Protein 4L2I (pdb70)

B-factor: mean 23.38, std 12.1, range [9.93, 190.76]

InterPro domains:
  IPR001308 Electron transfer flavoprotein alpha subunit/FixB [PIRSF000089] (13-338)
  IPR001308 Electron transfer flavoprotein alpha subunit/FixB [PTHR43153] (13-335)
  IPR014729 Rossmann-like alpha/beta/alpha sandwich fold [G3DSA:3.40.50.620] (1-207)
  IPR014730 Electron transfer flavoprotein, alpha/beta-subunit, N-terminal [PF01012] (16-192)
  IPR014730 Electron transfer flavoprotein, alpha/beta-subunit, N-terminal [SM00893] (15-203)
  IPR014731 Electron transfer flavoprotein, alpha subunit, C-terminal [PF00766] (216-295)
  IPR029035 DHS-like NAD/FAD-binding domain superfamily [SSF52467] (214-333)
  IPR033947 Electron transfer flavoprotein, alpha subunit, N-terminal [cd01715] (16-188)

CATH classification: 3.40.50.620 (+1 more: 3.40.50.1220)

Radius of gyration: 24.58 Å; Cα contacts (8 Å, |Δi|>4): 1487; chains: 2; bounding box: 66×57×62 Å

Solvent-accessible surface area: 25480 Å² total; per-residue (Å²): 139,93,129,18,75,91,86,56,124,24,98,11,1,2,0,4,0,13,27,52,139,16,56,14,26,97,10,2,20,15,1,0,6,24,0,31,119,3,0,94,112,8,139,27,94,0,0,0,0,0,0,1,49,70,13,106,78,0,14,74,74,0,18,19,46,0,0,31,10,0,12,8,2,102,30,113,47,1,115,88,39,18,12,10,15,3,0,19,0,0,8,19,0,3,97,88,72,65,1,6,0,0,0,0,4,12,12,40,10,0,25,2,0,0,1,2,0,0,4,70,19,35,1,1,10,3,0,18,0,24,94,14,53,14,107,151,110,2,24,0,73,0,6,11,14,12,2,58,30,18,50,18,7,14,12,27,1,86,85,29,32,3,0,0,0,2,0,75,36,77,56,28,184,23,45,147,82,57,108,94,68,117,38,97,66,37,118,16,115,18,129,95,122,58,125,51,96,17,75,40,106,74,71,94,100,39,49,67,161,92,107,81,22,4,27,129,8,53,28,0,0,0,0,0,136,32,0,140,29,138,137,30,6,61,32,0,97,76,0,5,160,19,13,36,10,4,1,0,0,12,78,22,0,33,79,86,43,21,15,140,45,30,59,6,2,4,57,12,22,24,63,2,50,5,125,1,0,0,0,0,13,6,66,2,52,69,77,8,26,52,0,1,47,147,10,111,14,7,0,0,0,17,148,68,86,122,5,55,0,22,89,43,0,72,4,0,1,26,20,38,7,50,126,2,0,59,69,0,16,58,73,0,114,62,47,61,100,161,70,79,1,12,0,13,7,82,29,1,44,28,6,35,84,9,96,14,41,42,108,73,55,87,37,56,139,111,56,35,86,81,44,11,1,38,6,8,52,22,0,0,2,10,0,2,70,5,62,99,121,88,61,4,76,0,16,0,3,3,40,14,68,103,112,2,50,58,3,0,55,75,0,20,10,17,27,8,52,80,2,34,2,1,13,48,235,36,6,45,65,28,26,22,9,0,26,0,9,0,8,2,35,0,2,115,96,80,43,61,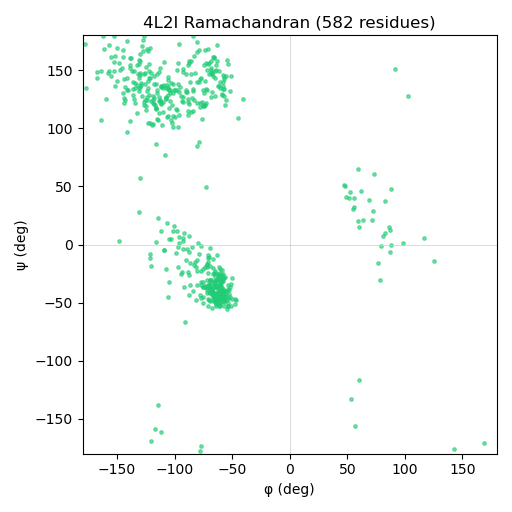11,50,0,0,0,6,10,26,18,21,12,32,27,21,24,12,4,42,5,3,1,0,0,27,62,24,47,16,8,3,7,11,13,0,43,107,19,57,16,111,140,74,30,0,17,0,36,11,18,12,36,39,21,20,7,11,25,28,4,132,38,61,0,0,0,2,0,13,55,18,126,93,41,68,175,22,47,146,172,12,114,95,126,4,154,152,37,144,11,40,81,37,58,0,87,61,10,150,9,73,114,60,51,0,1,145,78,12,20,8,17,80,89,81,124,71,77,53,28,177,60,124,74,56,133,34,51,58,40,108,40,178,68,42,42,60,0,3,59,96,0,0,88,58,0,48,118,50,166,40,5,82,163

Sequence (601 aa):
NTKGLKTGNEKDLWVYVEHYKGEPVHVVYELLGECRKLADKCNQKLAAVLITDDAKDVPSKLIARGADLVYVCQDPAFKYYSTDEYTNAFCEMIDEYQPSSVFIGATNDGRDLGPRIAARVNTGLCADCTILDAEEDGLIEWTRPAAGGNIMATILCKEHRPQMGTVRPKTFKAMEPDASRTGEVINYTLKNHVDDRVTCIRREEVVSEGEMAIDDDAPFVCSGGRGMKAKENFSLLYDLAHALGGAVGGSRAAVDEGFIEHPRQVGQSGKTVTPKIYFACGISGSVQHKAGMSKSDTIVCINKDPDAPMFEEISKYGIVGDALKILPLLTAKIKAFKESMNIVVCVKQVPDTAEMKIDPVTNNLVRDGVTNIMNPYDQYALETALQLKDELGAHVTVITMGPPHAESVLRDCLAVGADEEAKLVSDRAFGGADTLATSAAMANTIKHFGVPDLILCGRQAIDGDTAQVGPEIAEHLGLPQVTAALKVQVKDDTVVVDRDNEQMMSMTFTMKMPCVVTVMRSKDLRFASIRGKMKARKAEIPVYTAAALEIPLDIIGKAGSPTQVMKSFTPKVTQVHGEIFDDEDPAVAVDKLVNNKLIEDKIITK

Secondary structure (DSSP, 8-state):
--TTB--S----EEEE--EETTEEPHHHHHHHHHHHHHHHHHT--EEEEEEES--TTHHHHHHHTT-SEEEEEE-GGGSS--HHHHHHHHHHHHHHH--SEEEEE-STTHHHHHHHHHHHHT--EEEEESEEEE-TTS-EEEEEEEGGGTEEEEEEE-SBSSEEEEE-TTSSPPPPP-TT---EEEE---SS----S-EEEEEEESS-TTPPPGGG-SEEEEE-GGG-SGGGGHHHHHHHHHHT-EEEE-HHHHHTTSS-GGGBBSTTSB----SEEEEES----HHHHTTTTTSSEEEEEES-TT-GGGGG-SEEEES-HHHHHHHHHHHHHHHH--/-EEEEE--EEE-GGG-EE-TTT--EE-TT--EEE-HHHHHHHHHHHHHHHHH--EEEEEEE--GGGHHHHHHHHHTT-SEEEEE--GGGTT--HHHHHHHHHHHHHHH---SEEEEES--TTT----HHHHHHHHHT--EEEEESEEEEETTEEEEEEE-SSEEEEEEEESSEEEEES--SPPPP--HHHHHHHHHS---EE-TTTTT--GGGSTTTT-SEEEEEEEPPP------EEE--SSHHHHHHHHHHHHHHTTSS--

Foldseek 3Di:
DPFQFDPLPAFEEEEEFDDDPLEGDCQSLLCLAVVLVQCVLQVTFYEYEAEEQDNDCRVLQSQLQHHQEYEYEHDNVVHDDDQVQVLQVVLVVCVVRPHQEYEYAQDPSSVVNQVSNCVVRVFDEAEAFQDWHHHNNGWIWTWHADPLNPDIDTDTRDTGPNHYYYHYGPRGDTDDGHNPGHHYYDYDYRPDDDDRPDDDPDDDDPADDPGDAQQAFQEEQEEEVLCVDQVSCVLSVLLCVLVVGYYAYDVRCCVVVNDPQQRHFFPVHAAHAHCEYEYAHHLCDSRRCSRYLNHNAYEYEECDPPRPVVVSHPHYDNDRCSVVSVVVSVVSNVVPDD/DEEEQEKDWDWPCVQWDQDLVVSDIDCVPTDIDIFQLSQQQLLQQVVCCVPPVYAYEYEYEDAPVRVVRQLVSQLLPHRAYAYAHDCLQAQADLQQRLLVVLLLCVLVPPDFEYEYACAGVPVRPSRNQVSNCVNNVAAEDHAFPHWDDDVQKIWTWDDDPPDTDIDIDGTPHYYHYNDDPGRDDRDPVSSVVSVVDDHYYHYCVNSVNDSCCHHNNNHPDHDPDDDRDNDNDDDDDQDDDPDVVVRVVVVVVVCVVVVVDDD

Organism: Acidaminococcus fermentans (strain ATCC 25085 / DSM 20731 / CCUG 9996 / CIP 106432 / VR4) (NCBI:txid591001)

Nearest PDB structures (foldseek):
  4l2i-assembly1_A  TM=1.003E+00  e=3.541E-69  Acidaminococcus fermentans DSM 20731
  7koe-assembly1_F  TM=7.700E-01  e=7.176E-35  Thermotoga maritima MSB8
  5ol2-assembly2_D  TM=6.502E-01  e=4.553E-37  Clostridioides difficile
  6fah-assembly1_E  TM=6.436E-01  e=6.413E-35  Acetobacterium woodii DSM 1030
  1efv-assembly1_A  TM=9.081E-01  e=4.648E-29  Homo sapiens

Structure (mmCIF, N/CA/C/O backbone):
data_4L2I
#
_entry.id   4L2I
#
_cell.length_a   79.520
_cell.length_b   84.790
_cell.length_c   106.410
_cell.angle_alpha   90.00
_cell.angle_beta   90.00
_cell.angle_gamma   90.00
#
_symmetry.space_group_name_H-M   'P 21 21 21'
#
loop_
_entity.id
_entity.type
_entity.pdbx_description
1 polymer 'Electron transfer flavoprotein alpha subunit'
2 polymer 'Electron transfer flavoprotein alpha/beta-subunit'
3 non-polymer 'FLAVIN-ADENINE DINUCLEOTIDE'
4 non-polymer 'CHLORIDE ION'
5 non-polymer NICOTINAMIDE-ADENINE-DINUCLEOTIDE
6 water water
#
loop_
_atom_site.group_PDB
_atom_site.id
_atom_site.type_symbol
_atom_site.label_atom_id
_atom_site.label_alt_id
_atom_site.label_comp_id
_atom_site.label_asym_id
_atom_site.label_entity_id
_atom_site.label_seq_id
_atom_site.pdbx_PDB_ins_code
_atom_site.Cartn_x
_atom_site.Cartn_y
_atom_site.Cartn_z
_atom_site.occupancy
_atom_site.B_iso_or_equiv
_atom_site.auth_seq_id
_atom_site.auth_comp_id
_atom_site.auth_asym_id
_atom_site.auth_atom_id
_atom_site.pdbx_PDB_model_num
ATOM 1 N N . ASN A 1 3 ? -19.566 15.544 16.586 1.00 40.35 3 ASN A N 1
ATOM 2 C CA . ASN A 1 3 ? -20.305 14.371 15.991 1.00 39.46 3 ASN A CA 1
ATOM 3 C C . ASN A 1 3 ? -19.500 13.797 14.770 1.00 43.75 3 ASN A C 1
ATOM 4 O O . ASN A 1 3 ? -18.325 13.440 14.972 1.00 43.30 3 ASN A O 1
ATOM 9 N N . THR A 1 4 ? -20.031 13.716 13.536 1.00 41.72 4 THR A N 1
ATOM 10 C CA . THR A 1 4 ? -19.181 13.136 12.416 1.00 39.36 4 THR A CA 1
ATOM 11 C C . THR A 1 4 ? -18.723 13.980 11.168 1.00 26.60 4 THR A C 1
ATOM 12 O O . THR A 1 4 ? -18.073 13.452 10.239 1.00 30.58 4 THR A O 1
ATOM 16 N N . LYS A 1 5 ? -19.058 15.278 11.113 1.00 27.45 5 LYS A N 1
ATOM 17 C CA . LYS A 1 5 ? -18.635 16.141 9.973 1.00 27.64 5 LYS A CA 1
ATOM 18 C C . LYS A 1 5 ? -17.134 16.212 9.867 1.00 21.82 5 LYS A C 1
ATOM 19 O O . LYS A 1 5 ? -16.449 16.335 10.901 1.00 21.97 5 LYS A O 1
ATOM 25 N N . GLY A 1 6 ? -16.646 16.072 8.645 1.00 20.26 6 GLY A N 1
ATOM 26 C CA . GLY A 1 6 ? -15.180 16.090 8.351 1.00 18.08 6 GLY A CA 1
ATOM 27 C C . GLY A 1 6 ? -14.482 14.817 8.655 1.00 19.91 6 GLY A C 1
ATOM 28 O O . GLY A 1 6 ? -13.240 14.776 8.480 1.00 18.38 6 GLY A O 1
ATOM 29 N N . LEU A 1 7 ? -15.074 13.785 9.151 1.00 18.46 7 LEU A N 1
ATOM 30 C CA . LEU A 1 7 ? -14.357 12.545 9.439 1.00 19.69 7 LEU A CA 1
ATOM 31 C C . LEU A 1 7 ? -13.885 11.844 8.164 1.00 20.67 7 LEU A C 1
ATOM 32 O O . LEU A 1 7 ? -14.523 11.885 7.117 1.00 21.66 7 LEU A O 1
ATOM 37 N N . LYS A 1 8 ? -12.749 11.175 8.242 1.00 20.13 8 LYS A N 1
ATOM 38 C CA . LYS A 1 8 ? -12.215 10.581 7.064 1.00 24.62 8 LYS A CA 1
ATOM 39 C C . LYS A 1 8 ? -13.047 9.465 6.526 1.00 17.27 8 LYS A C 1
ATOM 40 O O . LYS A 1 8 ? -13.692 8.694 7.284 1.00 25.40 8 LYS A O 1
ATOM 46 N N . THR A 1 9 ? -13.055 9.386 5.207 1.00 18.14 9 THR A N 1
ATOM 47 C CA . THR A 1 9 ? -13.721 8.297 4.472 1.00 24.60 9 THR A CA 1
ATOM 48 C C . THR A 1 9 ? -12.785 7.127 4.266 1.00 25.60 9 THR A C 1
ATOM 49 O O . THR A 1 9 ? -13.213 5.985 4.088 1.00 23.88 9 THR A O 1
ATOM 53 N N . GLY A 1 10 ? -11.495 7.480 4.313 1.00 22.16 10 GLY A N 1
ATOM 54 C CA . GLY A 1 10 ? -10.421 6.584 3.927 1.00 22.93 10 GLY A CA 1
ATOM 55 C C . GLY A 1 10 ? -10.085 6.601 2.479 1.00 20.93 10 GLY A C 1
ATOM 56 O O . GLY A 1 10 ? -9.142 5.950 2.083 1.00 21.85 10 GLY A O 1
ATOM 57 N N . ASN A 1 11 ? -10.847 7.301 1.653 1.00 21.04 11 ASN A N 1
ATOM 58 C CA . ASN A 1 11 ? -10.629 7.316 0.192 1.00 18.86 11 ASN A CA 1
ATOM 59 C C . ASN A 1 11 ? -9.993 8.627 -0.287 1.00 17.51 11 ASN A C 1
ATOM 60 O O . ASN A 1 11 ? -9.896 8.859 -1.496 1.00 18.51 11 ASN A O 1
ATOM 65 N N . GLU A 1 12 ? -9.644 9.486 0.661 1.00 18.48 12 GLU A N 1
ATOM 66 C CA . GLU A 1 12 ? -9.043 10.768 0.326 1.00 16.12 12 GLU A CA 1
ATOM 67 C C . GLU A 1 12 ? -7.634 10.469 -0.212 1.00 17.10 12 GLU A C 1
ATOM 68 O O . GLU A 1 12 ? -6.989 9.466 0.166 1.00 18.88 12 GLU A O 1
ATOM 74 N N . LYS A 1 13 ? -7.244 11.304 -1.151 1.00 18.08 13 LYS A N 1
ATOM 75 C CA . LYS A 1 13 ? -5.919 11.197 -1.739 1.00 16.92 13 LYS A CA 1
ATOM 76 C C . LYS A 1 13 ? -5.466 12.500 -2.340 1.00 19.73 13 LYS A C 1
ATOM 77 O O . LYS A 1 13 ? -6.263 13.287 -2.768 1.00 18.90 13 LYS A O 1
ATOM 83 N N . ASP A 1 14 ? -4.146 12.682 -2.302 1.00 19.90 14 ASP A N 1
ATOM 84 C CA . ASP A 1 14 ? -3.361 13.746 -2.906 1.00 17.99 14 ASP A CA 1
ATOM 85 C C . ASP A 1 14 ? -3.169 14.912 -1.947 1.00 15.32 14 ASP A C 1
ATOM 86 O O . ASP A 1 14 ? -3.979 15.163 -1.009 1.00 17.71 14 ASP A O 1
ATOM 91 N N . LEU A 1 15 ? -2.019 15.582 -2.173 1.00 16.95 15 LEU A N 1
ATOM 92 C CA . LEU A 1 15 ? -1.626 16.747 -1.411 1.00 15.44 15 LEU A CA 1
ATOM 93 C C . LEU A 1 15 ? -1.856 18.015 -2.247 1.00 14.22 15 LEU A C 1
ATOM 94 O O . LEU A 1 15 ? -1.444 18.060 -3.412 1.00 17.75 15 LEU A O 1
ATOM 99 N N . TRP A 1 16 ? -2.651 18.966 -1.717 1.00 17.20 16 TRP A N 1
ATOM 100 C CA . TRP A 1 16 ? -2.984 20.180 -2.458 1.00 15.88 16 TRP A CA 1
ATOM 101 C C . TRP A 1 16 ? -2.288 21.446 -1.942 1.00 12.14 16 TRP A C 1
ATOM 102 O O . TRP A 1 16 ? -2.254 21.642 -0.721 1.00 15.41 16 TRP A O 1
ATOM 113 N N . VAL A 1 17 ? -1.757 22.225 -2.891 1.00 15.59 17 VAL A N 1
ATOM 114 C CA . VAL A 1 17 ? -1.125 23.499 -2.564 1.00 16.46 17 VAL A CA 1
ATOM 115 C C . VAL A 1 17 ? -1.972 24.626 -3.156 1.00 14.60 17 VAL A C 1
ATOM 116 O O . VAL A 1 17 ? -2.267 24.620 -4.343 1.00 16.63 17 VAL A O 1
ATOM 120 N N . TYR A 1 18 ? -2.317 25.559 -2.273 1.00 15.83 18 TYR A N 1
ATOM 121 C CA . TYR A 1 18 ? -3.120 26.733 -2.644 1.00 15.62 18 TYR A CA 1
ATOM 122 C C . TYR A 1 18 ? -2.271 27.737 -3.420 1.00 15.53 18 TYR A C 1
ATOM 123 O O . TYR A 1 18 ? -1.180 28.138 -2.949 1.00 16.99 18 TYR A O 1
ATOM 132 N N . VAL A 1 19 ? -2.659 28.029 -4.645 1.00 16.28 19 VAL A N 1
ATOM 133 C CA . VAL A 1 19 ? -2.019 29.076 -5.495 1.00 19.43 19 VAL A CA 1
ATOM 134 C C . VAL A 1 19 ? -2.481 30.537 -5.181 1.00 17.48 19 VAL A C 1
ATOM 135 O O . VAL A 1 19 ? -3.346 31.118 -5.874 1.00 20.41 19 VAL A O 1
ATOM 139 N N . GLU A 1 20 ? -1.824 31.137 -4.183 1.00 16.70 20 GLU A N 1
ATOM 140 C CA . GLU A 1 20 ? -1.869 32.552 -3.966 1.00 15.71 20 GLU A CA 1
ATOM 141 C C . GLU A 1 20 ? -1.224 33.260 -5.140 1.00 16.86 20 GLU A C 1
ATOM 142 O O . GLU A 1 20 ? -0.121 32.915 -5.574 1.00 17.81 20 GLU A O 1
ATOM 148 N N . HIS A 1 21 ? -1.929 34.225 -5.720 1.00 18.24 21 HIS A N 1
ATOM 149 C CA . HIS A 1 21 ? -1.418 34.948 -6.884 1.00 17.85 21 HIS A CA 1
ATOM 150 C C . HIS A 1 21 ? -1.566 36.461 -6.753 1.00 22.18 21 HIS A C 1
ATOM 151 O O . HIS A 1 21 ? -2.445 36.908 -6.012 1.00 19.55 21 HIS A O 1
ATOM 158 N N . TYR A 1 22 ? -0.704 37.190 -7.462 1.00 19.50 22 TYR A N 1
ATOM 159 C CA . TYR A 1 22 ? -0.670 38.626 -7.564 1.00 23.10 22 TYR A CA 1
ATOM 160 C C . TYR A 1 22 ? -0.287 39.008 -8.993 1.00 21.14 22 TYR A C 1
ATOM 161 O O . TYR A 1 22 ? 0.660 38.468 -9.598 1.00 26.51 22 TYR A O 1
ATOM 170 N N . LYS A 1 23 ? -0.996 39.983 -9.530 1.00 24.89 23 LYS A N 1
ATOM 171 C CA . LYS A 1 23 ? -0.913 40.360 -10.946 1.00 25.57 23 LYS A CA 1
ATOM 172 C C . LYS A 1 23 ? -1.029 39.081 -11.825 1.00 32.47 23 LYS A C 1
ATOM 173 O O . LYS A 1 23 ? -0.316 38.920 -12.837 1.00 32.31 23 LYS A O 1
ATOM 179 N N . GLY A 1 24 ? -1.944 38.187 -11.423 1.00 31.14 24 GLY A N 1
ATOM 180 C CA . GLY A 1 24 ? -2.125 36.876 -12.096 1.00 29.47 24 GLY A CA 1
ATOM 181 C C . GLY A 1 24 ? -1.145 35.749 -11.850 1.00 28.90 24 GLY A C 1
ATOM 182 O O . GLY A 1 24 ? -1.430 34.588 -12.155 1.00 24.51 24 GLY A O 1
ATOM 183 N N . GLU A 1 25 ? 0.000 36.101 -11.298 1.00 22.43 25 GLU A N 1
ATOM 184 C CA . GLU A 1 25 ? 1.196 35.205 -11.142 1.00 22.80 25 GLU A CA 1
ATOM 185 C C . GLU A 1 25 ? 1.301 34.656 -9.699 1.00 18.12 25 GLU A C 1
ATOM 186 O O . GLU A 1 25 ? 1.112 35.409 -8.736 1.00 20.81 25 GLU A O 1
ATOM 192 N N . PRO A 1 26 ? 1.647 33.347 -9.542 1.00 23.70 26 PRO A N 1
ATOM 193 C CA . PRO A 1 26 ? 1.816 32.842 -8.201 1.00 20.15 26 PRO A CA 1
ATOM 194 C C . PRO A 1 26 ? 2.879 33.608 -7.407 1.00 16.85 26 PRO A C 1
ATOM 195 O O . PRO A 1 26 ? 3.971 33.975 -7.956 1.00 20.80 26 PRO A O 1
ATOM 199 N N . VAL A 1 27 ? 2.609 33.849 -6.134 1.00 19.24 27 VAL A N 1
ATOM 200 C CA . VAL A 1 27 ? 3.629 34.390 -5.232 1.00 19.04 27 VAL A CA 1
ATOM 201 C C . VAL A 1 27 ? 4.598 33.210 -4.933 1.00 15.97 27 VAL A C 1
ATOM 202 O O . VAL A 1 27 ? 4.253 32.019 -5.001 1.00 18.87 27 VAL A O 1
ATOM 206 N N . HIS A 1 28 ? 5.850 33.556 -4.595 1.00 19.84 28 HIS A N 1
ATOM 207 C CA . HIS A 1 28 ? 6.868 32.581 -4.455 1.00 20.63 28 HIS A CA 1
ATOM 208 C C . HIS A 1 28 ? 6.629 31.505 -3.411 1.00 17.28 28 HIS A C 1
ATOM 209 O O . HIS A 1 28 ? 7.017 30.313 -3.648 1.00 20.49 28 HIS A O 1
ATOM 216 N N . VAL A 1 29 ? 5.844 31.787 -2.362 1.00 14.91 29 VAL A N 1
ATOM 217 C CA . VAL A 1 29 ? 5.593 30.753 -1.390 1.00 14.24 29 VAL A CA 1
ATOM 218 C C . VAL A 1 29 ? 4.858 29.545 -2.022 1.00 14.54 29 VAL A C 1
ATOM 219 O O . VAL A 1 29 ? 4.966 28.419 -1.534 1.00 15.87 29 VAL A O 1
ATOM 223 N N . VAL A 1 30 ? 4.116 29.781 -3.076 1.00 14.04 30 VAL A N 1
ATOM 224 C CA . VAL A 1 30 ? 3.496 28.667 -3.794 1.00 14.53 30 VAL A CA 1
ATOM 225 C C . VAL A 1 30 ? 4.482 27.627 -4.301 1.00 15.57 30 VAL A C 1
ATOM 226 O O . VAL A 1 30 ? 4.309 26.474 -4.089 1.00 15.87 30 VAL A O 1
ATOM 230 N N . TYR A 1 31 ? 5.566 28.159 -4.872 1.00 15.04 31 TYR A N 1
ATOM 231 C CA . TYR A 1 31 ? 6.624 27.361 -5.428 1.00 17.98 31 TYR A CA 1
ATOM 232 C C . TYR A 1 31 ? 7.465 26.676 -4.307 1.00 17.78 31 TYR A C 1
ATOM 233 O O . TYR A 1 31 ? 7.870 25.510 -4.445 1.00 18.13 31 TYR A O 1
ATOM 242 N N . GLU A 1 32 ? 7.681 27.396 -3.201 1.00 17.64 32 GLU A N 1
ATOM 243 C CA . GLU A 1 32 ? 8.268 26.832 -1.984 1.00 17.75 32 GLU A CA 1
ATOM 244 C C . GLU A 1 32 ? 7.482 25.592 -1.522 1.00 16.08 32 GLU A C 1
ATOM 245 O O . GLU A 1 32 ? 8.093 24.501 -1.281 1.00 16.57 32 GLU A O 1
ATOM 251 N N . LEU A 1 33 ? 6.145 25.769 -1.441 1.00 15.90 33 LEU A N 1
ATOM 252 C CA . LEU A 1 33 ? 5.328 24.630 -0.987 1.00 15.18 33 LEU A CA 1
ATOM 253 C C . LEU A 1 33 ? 5.273 23.484 -2.008 1.00 14.73 33 LEU A C 1
ATOM 254 O O . LEU A 1 33 ? 5.277 22.305 -1.600 1.00 16.78 33 LEU A O 1
ATOM 259 N N . LEU A 1 34 ? 5.213 23.774 -3.300 1.00 14.38 34 LEU A N 1
ATOM 260 C CA . LEU A 1 34 ? 5.275 22.727 -4.295 1.00 15.22 34 LEU A CA 1
ATOM 261 C C . LEU A 1 34 ? 6.655 21.938 -4.116 1.00 17.27 34 LEU A C 1
ATOM 262 O O . LEU A 1 34 ? 6.675 20.683 -4.272 1.00 19.21 34 LEU A O 1
ATOM 267 N N . GLY A 1 35 ? 7.792 22.617 -3.786 1.00 17.32 35 GLY A N 1
ATOM 268 C CA . GLY A 1 35 ? 9.053 21.882 -3.637 1.00 19.29 35 GLY A CA 1
ATOM 269 C C . GLY A 1 35 ? 8.968 20.966 -2.437 1.00 18.85 35 GLY A C 1
ATOM 270 O O . GLY A 1 35 ? 9.365 19.795 -2.528 1.00 21.36 35 GLY A O 1
ATOM 271 N N . GLU A 1 36 ? 8.469 21.472 -1.310 1.00 16.82 36 GLU A N 1
ATOM 272 C CA . GLU A 1 36 ? 8.475 20.638 -0.116 1.00 19.42 36 GLU A CA 1
ATOM 273 C C . GLU A 1 36 ? 7.485 19.521 -0.313 1.00 16.14 36 GLU A C 1
ATOM 274 O O . GLU A 1 36 ? 7.710 18.377 0.064 1.00 17.95 36 GLU A O 1
ATOM 280 N N . CYS A 1 37 ? 6.261 19.912 -0.755 1.00 14.63 37 CYS A N 1
ATOM 281 C CA . CYS A 1 37 ? 5.142 18.926 -0.821 1.00 14.40 37 CYS A CA 1
ATOM 282 C C . CYS A 1 37 ? 5.423 17.855 -1.890 1.00 20.18 37 CYS A C 1
ATOM 283 O O . CYS A 1 37 ? 4.838 16.783 -1.856 1.00 20.80 37 CYS A O 1
ATOM 286 N N . ARG A 1 38 ? 6.236 18.153 -2.907 1.00 16.54 38 ARG A N 1
ATOM 287 C CA . ARG A 1 38 ? 6.732 17.148 -3.870 1.00 19.14 38 ARG A CA 1
ATOM 288 C C . ARG A 1 38 ? 7.432 15.985 -3.122 1.00 17.06 38 ARG A C 1
ATOM 289 O O . ARG A 1 38 ? 7.151 14.773 -3.423 1.00 23.43 38 ARG A O 1
ATOM 297 N N . LYS A 1 39 ? 8.196 16.340 -2.091 1.00 18.54 39 LYS A N 1
ATOM 298 C CA . LYS A 1 39 ? 8.886 15.304 -1.282 1.00 20.80 39 LYS A CA 1
ATOM 299 C C . LYS A 1 39 ? 7.900 14.497 -0.440 1.00 21.35 39 LYS A C 1
ATOM 300 O O . LYS A 1 39 ? 7.979 13.245 -0.341 1.00 21.32 39 LYS A O 1
ATOM 306 N N . LEU A 1 40 ? 6.915 15.198 0.131 1.00 17.05 40 LEU A N 1
ATOM 307 C CA . LEU A 1 40 ? 5.918 14.543 0.955 1.00 15.75 40 LEU A CA 1
ATOM 308 C C . LEU A 1 40 ? 5.058 13.619 0.055 1.00 15.67 40 LEU A C 1
ATOM 309 O O . LEU A 1 40 ? 4.696 12.504 0.460 1.00 18.21 40 LEU A O 1
ATOM 314 N N . ALA A 1 41 ? 4.757 14.070 -1.169 1.00 15.59 41 ALA A N 1
ATOM 315 C CA . ALA A 1 41 ? 3.757 13.319 -2.010 1.00 15.79 41 ALA A CA 1
ATOM 316 C C . ALA A 1 41 ? 4.470 12.019 -2.452 1.00 18.81 41 ALA A C 1
ATOM 317 O O . ALA A 1 41 ? 3.908 10.923 -2.452 1.00 20.48 41 ALA A O 1
ATOM 319 N N . ASP A 1 42 ? 5.776 12.174 -2.774 1.00 19.14 42 ASP A N 1
ATOM 320 C CA . ASP A 1 42 ? 6.631 11.004 -3.170 1.00 23.91 42 ASP A CA 1
ATOM 321 C C . ASP A 1 42 ? 6.739 9.990 -2.010 1.00 19.98 42 ASP A C 1
ATOM 322 O O . ASP A 1 42 ? 6.695 8.778 -2.254 1.00 24.97 42 ASP A O 1
ATOM 327 N N . LYS A 1 43 ? 6.801 10.484 -0.763 1.00 19.12 43 LYS A N 1
ATOM 328 C CA . LYS A 1 43 ? 6.895 9.630 0.436 1.00 18.28 43 LYS A CA 1
ATOM 329 C C . LYS A 1 43 ? 5.624 8.771 0.630 1.00 16.43 43 LYS A C 1
ATOM 330 O O . LYS A 1 43 ? 5.703 7.654 1.129 1.00 21.15 43 LYS A O 1
ATOM 336 N N . CYS A 1 44 ? 4.479 9.306 0.229 1.00 19.45 44 CYS A N 1
ATOM 337 C CA . CYS A 1 44 ? 3.302 8.551 0.408 1.00 19.41 44 CYS A CA 1
ATOM 338 C C . CYS A 1 44 ? 2.653 8.052 -0.880 1.00 20.41 44 CYS A C 1
ATOM 339 O O . CYS A 1 44 ? 1.490 7.504 -0.827 1.00 20.12 44 CYS A O 1
ATOM 342 N N . ASN A 1 45 ? 3.381 8.166 -2.000 1.00 18.77 45 ASN A N 1
ATOM 343 C CA . ASN A 1 45 ? 2.870 7.773 -3.305 1.00 19.29 45 ASN A CA 1
ATOM 344 C C . ASN A 1 45 ? 1.467 8.304 -3.620 1.00 17.12 45 ASN A C 1
ATOM 345 O O . ASN A 1 45 ? 0.542 7.517 -3.986 1.00 20.72 45 ASN A O 1
ATOM 350 N N . GLN A 1 46 ? 1.328 9.607 -3.422 1.00 16.73 46 GLN A N 1
ATOM 351 C CA . GLN A 1 46 ? 0.074 10.312 -3.793 1.00 17.00 46 GLN A CA 1
ATOM 352 C C . GLN A 1 46 ? 0.474 11.437 -4.759 1.00 19.34 46 GLN A C 1
ATOM 353 O O . GLN A 1 46 ? 1.733 11.750 -4.890 1.00 21.42 46 GLN A O 1
ATOM 359 N N . LYS A 1 47 ? -0.518 12.042 -5.448 1.00 21.97 47 LYS A N 1
ATOM 360 C CA . LYS A 1 47 ? -0.192 13.132 -6.350 1.00 17.61 47 LYS A CA 1
ATOM 361 C C . LYS A 1 47 ? -0.139 14.458 -5.628 1.00 16.82 47 LYS A C 1
ATOM 362 O O . LYS A 1 47 ? -0.671 14.608 -4.539 1.00 18.25 47 LYS A O 1
ATOM 368 N N . LEU A 1 48 ? 0.586 15.374 -6.266 1.00 17.37 48 LEU A N 1
ATOM 369 C CA . LEU A 1 48 ? 0.683 16.765 -5.805 1.00 16.42 48 LEU A CA 1
ATOM 370 C C . LEU A 1 48 ? -0.133 17.611 -6.791 1.00 17.22 48 LEU A C 1
ATOM 371 O O . LEU A 1 48 ? 0.085 17.579 -7.992 1.00 19.78 48 LEU A O 1
ATOM 376 N N . ALA A 1 49 ? -1.072 18.346 -6.213 1.00 17.92 49 ALA A N 1
ATOM 377 C CA . ALA A 1 49 ? -1.982 19.252 -6.951 1.00 17.19 49 ALA A CA 1
ATOM 378 C C . ALA A 1 49 ? -1.764 20.734 -6.487 1.00 15.46 49 ALA A C 1
ATOM 379 O O . ALA A 1 49 ? -1.434 20.991 -5.297 1.00 20.15 49 ALA A O 1
ATOM 381 N N . ALA A 1 50 ? -1.905 21.630 -7.467 1.00 16.57 50 ALA A N 1
ATOM 382 C CA . ALA A 1 50 ? -1.947 23.076 -7.227 1.00 19.89 50 ALA A CA 1
ATOM 383 C C . ALA A 1 50 ? -3.412 23.484 -7.498 1.00 21.28 50 ALA A C 1
ATOM 384 O O . ALA A 1 50 ? -3.954 23.045 -8.533 1.00 19.05 50 ALA A O 1
ATOM 386 N N . VAL A 1 51 ? -3.965 24.338 -6.632 1.00 15.49 51 VAL A N 1
ATOM 387 C CA . VAL A 1 51 ? -5.393 24.774 -6.715 1.00 18.10 51 VAL A CA 1
ATOM 388 C C . VAL A 1 51 ? -5.383 26.263 -7.048 1.00 17.19 51 VAL A C 1
ATOM 389 O O . VAL A 1 51 ? -4.990 27.105 -6.188 1.00 16.65 51 VAL A O 1
ATOM 393 N N . LEU A 1 52 ? -5.865 26.566 -8.265 1.00 18.24 52 LEU A N 1
ATOM 394 C CA . LEU A 1 52 ? -5.815 27.908 -8.825 1.00 19.68 52 LEU A CA 1
ATOM 395 C C . LEU A 1 52 ? -7.228 28.488 -9.014 1.00 18.06 52 LEU A C 1
ATOM 396 O O . LEU A 1 52 ? -7.971 28.085 -9.913 1.00 22.41 52 LEU A O 1
ATOM 401 N N . ILE A 1 53 ? -7.543 29.440 -8.136 1.00 18.93 53 ILE A N 1
ATOM 402 C CA . ILE A 1 53 ? -8.804 30.192 -8.119 1.00 20.70 53 ILE A CA 1
ATOM 403 C C . ILE A 1 53 ? -8.430 31.591 -8.622 1.00 18.35 53 ILE A C 1
ATOM 404 O O . ILE A 1 53 ? -7.822 32.348 -7.887 1.00 22.32 53 ILE A O 1
ATOM 409 N N . THR A 1 54 ? -8.892 31.907 -9.827 1.00 19.67 54 THR A N 1
ATOM 410 C CA . THR A 1 54 ? -8.490 33.088 -10.549 1.00 17.70 54 THR A CA 1
ATOM 411 C C . THR A 1 54 ? -9.474 33.625 -11.578 1.00 22.69 54 THR A C 1
ATOM 412 O O . THR A 1 54 ? -10.366 32.946 -11.981 1.00 22.31 54 THR A O 1
ATOM 416 N N . ASP A 1 55 ? -9.296 34.885 -11.968 1.00 20.18 55 ASP A N 1
ATOM 417 C CA . ASP A 1 55 ? -9.987 35.493 -13.080 1.00 27.96 55 ASP A CA 1
ATOM 418 C C . ASP A 1 55 ? -9.435 35.088 -14.439 1.00 21.49 55 ASP A C 1
ATOM 419 O O . ASP A 1 55 ? -10.124 35.218 -15.453 1.00 25.76 55 ASP A O 1
ATOM 424 N N . ASP A 1 56 ? -8.162 34.647 -14.479 1.00 21.81 56 ASP A N 1
ATOM 425 C CA . ASP A 1 56 ? -7.514 34.334 -15.740 1.00 29.31 56 ASP A CA 1
ATOM 426 C C . ASP A 1 56 ? -6.247 33.503 -15.544 1.00 19.92 56 ASP A C 1
ATOM 427 O O . ASP A 1 56 ? -5.201 33.967 -14.998 1.00 24.52 56 ASP A O 1
ATOM 432 N N . ALA A 1 57 ? -6.394 32.225 -15.917 1.00 22.59 57 ALA A N 1
ATOM 433 C CA . ALA A 1 57 ? -5.333 31.278 -15.668 1.00 21.53 57 ALA A CA 1
ATOM 434 C C . ALA A 1 57 ? -4.066 31.593 -16.463 1.00 23.82 57 ALA A C 1
ATOM 435 O O . ALA A 1 57 ? -3.001 31.218 -16.033 1.00 26.65 57 ALA A O 1
ATOM 437 N N . LYS A 1 58 ? -4.203 32.300 -17.582 1.00 26.10 58 LYS A N 1
ATOM 438 C CA . LYS A 1 58 ? -3.038 32.640 -18.407 1.00 27.63 58 LYS A CA 1
ATOM 439 C C . LYS A 1 58 ? -2.252 31.337 -18.725 1.00 26.72 58 LYS A C 1
ATOM 440 O O . LYS A 1 58 ? -2.843 30.334 -19.092 1.00 31.32 58 LYS A O 1
ATOM 446 N N . ASP A 1 59 ? -0.938 31.352 -18.557 1.00 28.20 59 ASP A N 1
ATOM 447 C CA . ASP A 1 59 ? -0.085 30.176 -18.756 1.00 24.09 59 ASP A CA 1
ATOM 448 C C . ASP A 1 59 ? 0.395 29.611 -17.382 1.00 25.49 59 ASP A C 1
ATOM 449 O O . ASP A 1 59 ? 1.374 28.845 -17.283 1.00 26.05 59 ASP A O 1
ATOM 454 N N . VAL A 1 60 ? -0.297 29.995 -16.307 1.00 23.71 60 VAL A N 1
ATOM 455 C CA . VAL A 1 60 ? 0.085 29.645 -14.948 1.00 25.25 60 VAL A CA 1
ATOM 456 C C . VAL A 1 60 ? 0.019 28.140 -14.669 1.00 20.51 60 VAL A C 1
ATOM 457 O O . VAL A 1 60 ? 0.881 27.617 -13.986 1.00 26.31 60 VAL A O 1
ATOM 461 N N . PRO A 1 61 ? -0.951 27.408 -15.241 1.00 23.53 61 PRO A N 1
ATOM 462 C CA . PRO A 1 61 ? -0.912 25.951 -14.936 1.00 21.13 61 PRO A CA 1
ATOM 463 C C . PRO A 1 61 ? 0.369 25.280 -15.432 1.00 21.54 61 PRO A C 1
ATOM 464 O O . PRO A 1 61 ? 0.914 24.437 -14.727 1.00 22.96 61 PRO A O 1
ATOM 468 N N . SER A 1 62 ? 0.810 25.666 -16.623 1.00 22.04 62 SER A N 1
ATOM 469 C CA . SER A 1 62 ? 2.096 25.211 -17.147 1.00 23.97 62 SER A CA 1
ATOM 470 C C . SER A 1 62 ? 3.257 25.467 -16.166 1.00 27.48 62 SER A C 1
ATOM 471 O O . SER A 1 62 ? 4.110 24.599 -16.006 1.00 24.57 62 SER A O 1
ATOM 474 N N . LYS A 1 63 ? 3.297 26.639 -15.531 1.00 20.13 63 LYS A N 1
ATOM 475 C CA . LYS A 1 63 ? 4.423 27.005 -14.638 1.00 21.84 63 LYS A CA 1
ATOM 476 C C . LYS A 1 63 ? 4.355 26.143 -13.359 1.00 21.03 63 LYS A C 1
ATOM 477 O O . LYS A 1 63 ? 5.343 25.805 -12.747 1.00 23.27 63 LYS A O 1
ATOM 483 N N . LEU A 1 64 ? 3.090 25.834 -12.942 1.00 19.33 64 LEU A N 1
ATOM 484 C CA . LEU A 1 64 ? 2.853 25.085 -11.707 1.00 17.88 64 LEU A CA 1
ATOM 485 C C . LEU A 1 64 ? 3.347 23.596 -11.899 1.00 17.58 64 LEU A C 1
ATOM 486 O O . LEU A 1 64 ? 3.927 22.997 -11.008 1.00 22.61 64 LEU A O 1
ATOM 491 N N . ILE A 1 65 ? 3.049 23.046 -13.069 1.00 23.07 65 ILE A N 1
ATOM 492 C CA . ILE A 1 65 ? 3.510 21.709 -13.474 1.00 19.41 65 ILE A CA 1
ATOM 493 C C . ILE A 1 65 ? 5.042 21.704 -13.516 1.00 20.19 65 ILE A C 1
ATOM 494 O O . ILE A 1 65 ? 5.650 20.767 -12.969 1.00 19.47 65 ILE A O 1
ATOM 499 N N . ALA A 1 66 ? 5.633 22.718 -14.148 1.00 21.08 66 ALA A N 1
ATOM 500 C CA . ALA A 1 66 ? 7.129 22.797 -14.262 1.00 22.98 66 ALA A CA 1
ATOM 501 C C . ALA A 1 66 ? 7.763 22.898 -12.870 1.00 23.56 66 ALA A C 1
ATOM 502 O O . ALA A 1 66 ? 8.827 22.416 -12.641 1.00 24.01 66 ALA A O 1
ATOM 504 N N . ARG A 1 67 ? 7.043 23.405 -11.898 1.00 18.60 67 ARG A N 1
ATOM 505 C CA . ARG A 1 67 ? 7.535 23.548 -10.533 1.00 22.13 67 ARG A CA 1
ATOM 506 C C . ARG A 1 67 ? 7.105 22.416 -9.547 1.00 17.86 67 ARG A C 1
ATOM 507 O O . ARG A 1 67 ? 7.282 22.515 -8.329 1.00 20.23 67 ARG A O 1
ATOM 515 N N . GLY A 1 68 ? 6.548 21.335 -10.110 1.00 23.03 68 GLY A N 1
ATOM 516 C CA . GLY A 1 68 ? 6.342 20.073 -9.384 1.00 24.89 68 GLY A CA 1
ATOM 517 C C . GLY A 1 68 ? 4.935 19.515 -9.368 1.00 23.90 68 GLY A C 1
ATOM 518 O O . GLY A 1 68 ? 4.729 18.386 -8.957 1.00 21.32 68 GLY A O 1
ATOM 519 N N . ALA A 1 69 ? 3.956 20.329 -9.751 1.00 21.79 69 ALA A N 1
ATOM 520 C CA . ALA A 1 69 ? 2.525 19.862 -9.697 1.00 16.10 69 ALA A CA 1
ATOM 521 C C . ALA A 1 69 ? 2.243 18.733 -10.742 1.00 18.77 69 ALA A C 1
ATOM 522 O O . ALA A 1 69 ? 2.592 18.839 -11.924 1.00 23.13 69 ALA A O 1
ATOM 524 N N . ASP A 1 70 ? 1.605 17.639 -10.280 1.00 17.31 70 ASP A N 1
ATOM 525 C CA . ASP A 1 70 ? 1.093 16.630 -11.176 1.00 22.10 70 ASP A CA 1
ATOM 526 C C . ASP A 1 70 ? -0.262 17.044 -11.789 1.00 22.14 70 ASP A C 1
ATOM 527 O O . ASP A 1 70 ? -0.571 16.701 -12.912 1.00 24.90 70 ASP A O 1
ATOM 532 N N . LEU A 1 71 ? -1.053 17.746 -10.966 1.00 20.14 71 LEU A N 1
ATOM 533 C CA . LEU A 1 71 ? -2.398 18.170 -11.277 1.00 21.48 71 LEU A CA 1
ATOM 534 C C . LEU A 1 71 ? -2.519 19.661 -10.966 1.00 20.00 71 LEU A C 1
ATOM 535 O O . LEU A 1 71 ? -1.942 20.161 -9.967 1.00 19.66 71 LEU A O 1
ATOM 540 N N . VAL A 1 72 ? -3.330 20.339 -11.785 1.00 20.25 72 VAL A N 1
ATOM 541 C CA . VAL A 1 72 ? -3.696 21.721 -11.510 1.00 21.89 72 VAL A CA 1
ATOM 542 C C . VAL A 1 72 ? -5.201 21.835 -11.688 1.00 20.68 72 VAL A C 1
ATOM 543 O O . VAL A 1 72 ? -5.728 21.653 -12.783 1.00 23.01 72 VAL A O 1
ATOM 547 N N . TYR A 1 73 ? -5.842 22.090 -10.572 1.00 20.18 73 TYR A N 1
ATOM 548 C CA . TYR A 1 73 ? -7.289 22.425 -10.535 1.00 20.31 73 TYR A CA 1
ATOM 549 C C . TYR A 1 73 ? -7.447 23.909 -10.779 1.00 17.56 73 TYR A C 1
ATOM 550 O O . TYR A 1 73 ? -6.845 24.714 -10.013 1.00 22.42 73 TYR A O 1
ATOM 559 N N . VAL A 1 74 ? -8.278 24.272 -11.786 1.00 19.48 74 VAL A N 1
ATOM 560 C CA . VAL A 1 74 ? -8.518 25.678 -12.127 1.00 18.83 74 VAL A CA 1
ATOM 561 C C . VAL A 1 74 ? -9.998 25.983 -11.983 1.00 20.95 74 VAL A C 1
ATOM 562 O O . VAL A 1 74 ? -10.785 25.377 -12.653 1.00 23.40 74 VAL A O 1
ATOM 566 N N . CYS A 1 75 ? -10.318 26.975 -11.168 1.00 22.83 75 CYS A N 1
ATOM 567 C CA . CYS A 1 75 ? -11.647 27.496 -11.050 1.00 23.86 75 CYS A CA 1
ATOM 568 C C . CYS A 1 75 ? -11.563 29.003 -11.400 1.00 19.61 75 CYS A C 1
ATOM 569 O O . CYS A 1 75 ? -11.015 29.784 -10.639 1.00 20.68 75 CYS A O 1
ATOM 572 N N . GLN A 1 76 ? -12.025 29.338 -12.608 1.00 24.74 76 GLN A N 1
ATOM 573 C CA . GLN A 1 76 ? -11.931 30.695 -13.163 1.00 23.91 76 GLN A CA 1
ATOM 574 C C . GLN A 1 76 ? -13.267 31.442 -13.168 1.00 23.57 76 GLN A C 1
ATOM 575 O O . GLN A 1 76 ? -14.262 30.902 -13.599 1.00 27.76 76 GLN A O 1
ATOM 581 N N . ASP A 1 77 ? -13.232 32.696 -12.762 1.00 22.98 77 ASP A N 1
ATOM 582 C CA . ASP A 1 77 ? -14.396 33.603 -12.715 1.00 18.53 77 ASP A CA 1
ATOM 583 C C . ASP A 1 77 ? -13.893 35.029 -12.499 1.00 23.92 77 ASP A C 1
ATOM 584 O O . ASP A 1 77 ? -12.886 35.240 -11.810 1.00 25.04 77 ASP A O 1
ATOM 589 N N . PRO A 1 78 ? -14.596 36.023 -13.043 1.00 23.70 78 PRO A N 1
ATOM 590 C CA . PRO A 1 78 ? -14.127 37.406 -12.848 1.00 26.94 78 PRO A CA 1
ATOM 591 C C . PRO A 1 78 ? -14.093 37.829 -11.406 1.00 20.82 78 PRO A C 1
ATOM 592 O O . PRO A 1 78 ? -13.263 38.688 -11.008 1.00 23.35 78 PRO A O 1
ATOM 596 N N . ALA A 1 79 ? -14.930 37.216 -10.590 1.00 23.82 79 ALA A N 1
ATOM 597 C CA . ALA A 1 79 ? -14.999 37.561 -9.169 1.00 25.68 79 ALA A CA 1
ATOM 598 C C . ALA A 1 79 ? -13.758 37.217 -8.405 1.00 24.22 79 ALA A C 1
ATOM 599 O O . ALA A 1 79 ? -13.614 37.675 -7.261 1.00 24.34 79 ALA A O 1
ATOM 601 N N . PHE A 1 80 ? -12.868 36.419 -9.029 1.00 21.57 80 PHE A N 1
ATOM 602 C CA . PHE A 1 80 ? -11.683 35.961 -8.345 1.00 20.09 80 PHE A CA 1
ATOM 603 C C . PHE A 1 80 ? -10.454 36.803 -8.626 1.00 19.91 80 PHE A C 1
ATOM 604 O O . PHE A 1 80 ? -9.341 36.370 -8.295 1.00 21.24 80 PHE A O 1
ATOM 612 N N . LYS A 1 81 ? -10.610 37.895 -9.330 1.00 21.58 81 LYS A N 1
ATOM 613 C CA . LYS A 1 81 ? -9.493 38.788 -9.658 1.00 23.55 81 LYS A CA 1
ATOM 614 C C . LYS A 1 81 ? -8.609 39.083 -8.427 1.00 24.17 81 LYS A C 1
ATOM 615 O O . LYS A 1 81 ? -7.410 38.952 -8.500 1.00 26.77 81 LYS A O 1
ATOM 621 N N . TYR A 1 82 ? -9.231 39.434 -7.319 1.00 23.52 82 TYR A N 1
ATOM 622 C CA . TYR A 1 82 ? -8.581 39.702 -6.047 1.00 23.62 82 TYR A CA 1
ATOM 623 C C . TYR A 1 82 ? -9.000 38.665 -4.981 1.00 22.20 82 TYR A C 1
ATOM 624 O O . TYR A 1 82 ? -10.120 38.196 -5.024 1.00 22.06 82 TYR A O 1
ATOM 633 N N . TYR A 1 83 ? -8.081 38.313 -4.060 1.00 20.23 83 TYR A N 1
ATOM 634 C CA . TYR A 1 83 ? -8.415 37.506 -2.925 1.00 20.10 83 TYR A CA 1
ATOM 635 C C . TYR A 1 83 ? -9.612 38.084 -2.193 1.00 18.73 83 TYR A C 1
ATOM 636 O O . TYR A 1 83 ? -9.630 39.277 -1.856 1.00 18.94 83 TYR A O 1
ATOM 645 N N . SER A 1 84 ? -10.579 37.208 -1.894 1.00 19.75 84 SER A N 1
ATOM 646 C CA . SER A 1 84 ? -11.583 37.518 -0.908 1.00 19.65 84 SER A CA 1
ATOM 647 C C . SER A 1 84 ? -11.966 36.267 -0.094 1.00 16.57 84 SER A C 1
ATOM 648 O O . SER A 1 84 ? -11.993 35.158 -0.647 1.00 17.21 84 SER A O 1
ATOM 651 N N . THR A 1 85 ? -12.198 36.447 1.194 1.00 15.99 85 THR A N 1
ATOM 652 C CA . THR A 1 85 ? -12.559 35.364 2.070 1.00 14.96 85 THR A CA 1
ATOM 653 C C . THR A 1 85 ? -13.769 34.625 1.480 1.00 15.97 85 THR A C 1
ATOM 654 O O . THR A 1 85 ? -13.765 33.390 1.301 1.00 17.55 85 THR A O 1
ATOM 658 N N . ASP A 1 86 ? -14.818 35.380 1.168 1.00 16.54 86 ASP A N 1
ATOM 659 C CA . ASP A 1 86 ? -16.067 34.690 0.811 1.00 17.84 86 ASP A CA 1
ATOM 660 C C . ASP A 1 86 ? -15.991 33.944 -0.516 1.00 18.77 86 ASP A C 1
ATOM 661 O O . ASP A 1 86 ? -16.465 32.811 -0.617 1.00 18.54 86 ASP A O 1
ATOM 666 N N . GLU A 1 87 ? -15.361 34.552 -1.539 1.00 16.97 87 GLU A N 1
ATOM 667 C CA . GLU A 1 87 ? -15.241 33.918 -2.848 1.00 17.22 87 GLU A CA 1
ATOM 668 C C . GLU A 1 87 ? -14.281 32.707 -2.839 1.00 17.93 87 GLU A C 1
ATOM 669 O O . GLU A 1 87 ? -14.573 31.632 -3.371 1.00 16.50 87 GLU A O 1
ATOM 675 N N . TYR A 1 88 ? -13.127 32.916 -2.246 1.00 17.94 88 TYR A N 1
ATOM 676 C CA . TYR A 1 88 ? -12.142 31.867 -2.296 1.00 18.64 88 TYR A CA 1
ATOM 677 C C . TYR A 1 88 ? -12.472 30.680 -1.378 1.00 14.64 88 TYR A C 1
ATOM 678 O O . TYR A 1 88 ? -12.234 29.574 -1.744 1.00 16.77 88 TYR A O 1
ATOM 687 N N . THR A 1 89 ? -13.039 30.926 -0.220 1.00 18.14 89 THR A N 1
ATOM 688 C CA . THR A 1 89 ? -13.421 29.865 0.684 1.00 16.88 89 THR A CA 1
ATOM 689 C C . THR A 1 89 ? -14.474 28.983 -0.026 1.00 16.24 89 THR A C 1
ATOM 690 O O . THR A 1 89 ? -14.411 27.737 0.029 1.00 17.22 89 THR A O 1
ATOM 694 N N . ASN A 1 90 ? -15.466 29.652 -0.660 1.00 15.84 90 ASN A N 1
ATOM 695 C CA . ASN A 1 90 ? -16.468 28.888 -1.379 1.00 15.66 90 ASN A CA 1
ATOM 696 C C . ASN A 1 90 ? -15.900 27.998 -2.480 1.00 18.16 90 ASN A C 1
ATOM 697 O O . ASN A 1 90 ? -16.198 26.811 -2.536 1.00 19.67 90 ASN A O 1
ATOM 702 N N . ALA A 1 91 ? -15.000 28.563 -3.293 1.00 17.45 91 ALA A N 1
ATOM 703 C CA . ALA A 1 91 ? -14.503 27.858 -4.454 1.00 16.78 91 ALA A CA 1
ATOM 704 C C . ALA A 1 91 ? -13.617 26.696 -3.952 1.00 17.81 91 ALA A C 1
ATOM 705 O O . ALA A 1 91 ? -13.695 25.560 -4.474 1.00 20.21 91 ALA A O 1
ATOM 707 N N . PHE A 1 92 ? -12.868 26.965 -2.883 1.00 17.10 92 PHE A N 1
ATOM 708 C CA . PHE A 1 92 ? -11.860 26.002 -2.394 1.00 15.57 92 PHE A CA 1
ATOM 709 C C . PHE A 1 92 ? -12.679 24.837 -1.761 1.00 16.82 92 PHE A C 1
ATOM 710 O O . PHE A 1 92 ? -12.411 23.654 -2.037 1.00 17.58 92 PHE A O 1
ATOM 718 N N . CYS A 1 93 ? -13.737 25.152 -1.013 1.00 17.56 93 CYS A N 1
ATOM 719 C CA . CYS A 1 93 ? -14.483 24.129 -0.344 1.00 17.57 93 CYS A CA 1
ATOM 720 C C . CYS A 1 93 ? -15.266 23.283 -1.359 1.00 20.36 93 CYS A C 1
ATOM 721 O O . CYS A 1 93 ? -15.406 22.052 -1.148 1.00 18.54 93 CYS A O 1
ATOM 724 N N . GLU A 1 94 ? -15.790 23.892 -2.431 1.00 18.52 94 GLU A N 1
ATOM 725 C CA . GLU A 1 94 ? -16.504 23.092 -3.454 1.00 17.84 94 GLU A CA 1
ATOM 726 C C . GLU A 1 94 ? -15.504 22.075 -4.077 1.00 17.93 94 GLU A C 1
ATOM 727 O O . GLU A 1 94 ? -15.797 20.924 -4.356 1.00 21.70 94 GLU A O 1
ATOM 733 N N . MET A 1 95 ? -14.215 22.486 -4.256 1.00 21.46 95 MET A N 1
ATOM 734 C CA . MET A 1 95 ? -13.304 21.552 -4.873 1.00 21.13 95 MET A CA 1
ATOM 735 C C . MET A 1 95 ? -12.860 20.436 -3.918 1.00 18.25 95 MET A C 1
ATOM 736 O O . MET A 1 95 ? -12.702 19.281 -4.349 1.00 20.08 95 MET A O 1
ATOM 741 N N . ILE A 1 96 ? -12.679 20.761 -2.642 1.00 16.38 96 ILE A N 1
ATOM 742 C CA . ILE A 1 96 ? -12.406 19.735 -1.608 1.00 18.57 96 ILE A CA 1
ATOM 743 C C . ILE A 1 96 ? -13.584 18.723 -1.650 1.00 17.71 96 ILE A C 1
ATOM 744 O O . ILE A 1 96 ? -13.382 17.505 -1.687 1.00 20.09 96 ILE A O 1
ATOM 749 N N . ASP A 1 97 ? -14.808 19.215 -1.648 1.00 16.99 97 ASP A N 1
ATOM 750 C CA . ASP A 1 97 ? -15.933 18.297 -1.620 1.00 22.66 97 ASP A CA 1
ATOM 751 C C . ASP A 1 97 ? -15.940 17.381 -2.823 1.00 18.51 97 ASP A C 1
ATOM 752 O O . ASP A 1 97 ? -16.250 16.168 -2.704 1.00 20.72 97 ASP A O 1
ATOM 757 N N . GLU A 1 98 ? -15.731 17.977 -3.997 1.00 18.07 98 GLU A N 1
ATOM 758 C CA . GLU A 1 98 ? -15.786 17.256 -5.280 1.00 18.05 98 GLU A CA 1
ATOM 759 C C . GLU A 1 98 ? -14.681 16.189 -5.378 1.00 17.23 98 GLU A C 1
ATOM 760 O O . GLU A 1 98 ? -14.896 15.094 -5.809 1.00 23.55 98 GLU A O 1
ATOM 766 N N . TYR A 1 99 ? -13.444 16.546 -5.026 1.00 21.84 99 TYR A N 1
ATOM 767 C CA . TYR A 1 99 ? -12.221 15.730 -5.395 1.00 20.57 99 TYR A CA 1
ATOM 768 C C . TYR A 1 99 ? -11.621 15.003 -4.192 1.00 17.79 99 TYR A C 1
ATOM 769 O O . TYR A 1 99 ? -10.770 14.068 -4.373 1.00 19.80 99 TYR A O 1
ATOM 778 N N . GLN A 1 100 ? -11.907 15.455 -2.967 1.00 17.54 100 GLN A N 1
ATOM 779 C CA . GLN A 1 100 ? -11.495 14.757 -1.744 1.00 16.36 100 GLN A CA 1
ATOM 780 C C . GLN A 1 100 ? -9.966 14.551 -1.580 1.00 17.33 100 GLN A C 1
ATOM 781 O O . GLN A 1 100 ? -9.517 13.432 -1.553 1.00 18.58 100 GLN A O 1
ATOM 787 N N . PRO A 1 101 ? -9.238 15.668 -1.438 1.00 16.72 101 PRO A N 1
ATOM 788 C CA . PRO A 1 101 ? -7.840 15.546 -1.082 1.00 15.49 101 PRO A CA 1
ATOM 789 C C . PRO A 1 101 ? -7.519 14.979 0.312 1.00 14.64 101 PRO A C 1
ATOM 790 O O . PRO A 1 101 ? -8.276 15.061 1.260 1.00 15.82 101 PRO A O 1
ATOM 794 N N . SER A 1 102 ? -6.262 14.490 0.485 1.00 15.49 102 SER A N 1
ATOM 795 C CA . SER A 1 102 ? -5.838 13.983 1.770 1.00 15.18 102 SER A CA 1
ATOM 796 C C . SER A 1 102 ? -5.348 15.132 2.708 1.00 13.55 102 SER A C 1
ATOM 797 O O . SER A 1 102 ? -5.515 15.127 3.946 1.00 15.03 102 SER A O 1
ATOM 800 N N . SER A 1 103 ? -4.629 16.067 2.059 1.00 16.13 103 SER A N 1
ATOM 801 C CA . SER A 1 103 ? -4.025 17.182 2.791 1.00 15.53 103 SER A CA 1
ATOM 802 C C . SER A 1 103 ? -4.042 18.443 1.926 1.00 12.87 103 SER A C 1
ATOM 803 O O . SER A 1 103 ? -4.048 18.369 0.735 1.00 13.35 103 SER A O 1
ATOM 806 N N . VAL A 1 104 ? -4.093 19.591 2.592 1.00 14.32 104 VAL A N 1
ATOM 807 C CA . VAL A 1 104 ? -4.044 20.900 1.972 1.00 13.60 104 VAL A CA 1
ATOM 808 C C . VAL A 1 104 ? -3.025 21.791 2.733 1.00 12.58 104 VAL A C 1
ATOM 809 O O . VAL A 1 104 ? -2.984 21.843 3.947 1.00 12.93 104 VAL A O 1
ATOM 813 N N . PHE A 1 105 ? -2.248 22.506 1.888 1.00 14.03 105 PHE A N 1
ATOM 814 C CA . PHE A 1 105 ? -1.120 23.332 2.309 1.00 14.10 105 PHE A CA 1
ATOM 815 C C . PHE A 1 105 ? -1.281 24.726 1.763 1.00 11.78 105 PHE A C 1
ATOM 816 O O . PHE A 1 105 ? -1.378 24.869 0.573 1.00 12.95 105 PHE A O 1
ATOM 824 N N . ILE A 1 106 ? -1.296 25.698 2.679 1.00 12.43 106 ILE A N 1
ATOM 825 C CA . ILE A 1 106 ? -1.594 27.125 2.328 1.00 13.64 106 ILE A CA 1
ATOM 826 C C . ILE A 1 106 ? -0.366 27.942 2.847 1.00 12.08 106 ILE A C 1
ATOM 827 O O . ILE A 1 106 ? -0.100 27.875 4.033 1.00 13.38 106 ILE A O 1
ATOM 832 N N . GLY A 1 107 ? 0.222 28.736 1.974 1.00 14.18 107 GLY A N 1
ATOM 833 C CA . GLY A 1 107 ? 1.350 29.658 2.439 1.00 14.74 107 GLY A CA 1
ATOM 834 C C . GLY A 1 107 ? 0.789 30.577 3.533 1.00 14.76 107 GLY A C 1
ATOM 835 O O . GLY A 1 107 ? -0.320 31.207 3.300 1.00 13.14 107 GLY A O 1
ATOM 836 N N . ALA A 1 108 ? 1.416 30.705 4.661 1.00 13.15 108 ALA A N 1
ATOM 837 C CA . ALA A 1 108 ? 1.065 31.538 5.752 1.00 15.67 108 ALA A CA 1
ATOM 838 C C . ALA A 1 108 ? 1.301 32.995 5.549 1.00 15.26 108 ALA A C 1
ATOM 839 O O . ALA A 1 108 ? 1.841 33.675 6.462 1.00 14.74 108 ALA A O 1
ATOM 841 N N . THR A 1 109 ? 0.813 33.482 4.399 1.00 14.12 109 THR A N 1
ATOM 842 C CA . THR A 1 109 ? 0.830 34.901 4.093 1.00 13.99 109 THR A CA 1
ATOM 843 C C . THR A 1 109 ? -0.392 35.540 4.845 1.00 11.86 109 THR A C 1
ATOM 844 O O . THR A 1 109 ? -1.158 34.884 5.540 1.00 14.75 109 THR A O 1
ATOM 848 N N . ASN A 1 110 ? -0.446 36.854 4.762 1.00 14.29 110 ASN A N 1
ATOM 849 C CA . ASN A 1 110 ? -1.504 37.579 5.387 1.00 13.18 110 ASN A CA 1
ATOM 850 C C . ASN A 1 110 ? -2.889 36.941 4.950 1.00 10.77 110 ASN A C 1
ATOM 851 O O . ASN A 1 110 ? -3.752 36.699 5.810 1.00 14.57 110 ASN A O 1
ATOM 856 N N . ASP A 1 111 ? -3.056 36.826 3.647 1.00 12.41 111 ASP A N 1
ATOM 857 C CA . ASP A 1 111 ? -4.350 36.290 3.131 1.00 14.66 111 ASP A CA 1
ATOM 858 C C . ASP A 1 111 ? -4.417 34.810 3.387 1.00 13.61 111 ASP A C 1
ATOM 859 O O . ASP A 1 111 ? -5.558 34.275 3.589 1.00 14.93 111 ASP A O 1
ATOM 864 N N . GLY A 1 112 ? -3.316 34.055 3.298 1.00 15.35 112 GLY A N 1
ATOM 865 C CA . GLY A 1 112 ? -3.409 32.615 3.573 1.00 14.66 112 GLY A CA 1
ATOM 866 C C . GLY A 1 112 ? -3.871 32.345 4.987 1.00 12.77 112 GLY A C 1
ATOM 867 O O . GLY A 1 112 ? -4.636 31.355 5.248 1.00 14.91 112 GLY A O 1
ATOM 868 N N . ARG A 1 113 ? -3.471 33.183 5.934 1.00 12.28 113 ARG A N 1
ATOM 869 C CA . ARG A 1 113 ? -3.822 33.084 7.303 1.00 11.86 113 ARG A CA 1
ATOM 870 C C . ARG A 1 113 ? -5.305 33.447 7.618 1.00 13.71 113 ARG A C 1
ATOM 871 O O . ARG A 1 113 ? -5.788 33.126 8.696 1.00 15.10 113 ARG A O 1
ATOM 879 N N . ASP A 1 114 ? -5.847 34.161 6.653 1.00 13.92 114 ASP A N 1
ATOM 880 C CA . ASP A 1 114 ? -7.285 34.487 6.631 1.00 14.08 114 ASP A CA 1
ATOM 881 C C . ASP A 1 114 ? -8.123 33.315 6.068 1.00 14.95 114 ASP A C 1
ATOM 882 O O . ASP A 1 114 ? -9.093 32.918 6.691 1.00 15.98 114 ASP A O 1
ATOM 887 N N . LEU A 1 115 ? -7.689 32.775 4.957 1.00 12.48 115 LEU A N 1
ATOM 888 C CA . LEU A 1 115 ? -8.271 31.704 4.232 1.00 13.66 115 LEU A CA 1
ATOM 889 C C . LEU A 1 115 ? -8.326 30.374 4.939 1.00 17.83 115 LEU A C 1
ATOM 890 O O . LEU A 1 115 ? -9.322 29.667 4.945 1.00 15.19 115 LEU A O 1
ATOM 895 N N . GLY A 1 116 ? -7.215 29.932 5.418 1.00 12.63 116 GLY A N 1
ATOM 896 C CA . GLY A 1 116 ? -7.055 28.611 5.968 1.00 13.17 116 GLY A CA 1
ATOM 897 C C . GLY A 1 116 ? -8.062 28.283 7.042 1.00 11.45 116 GLY A C 1
ATOM 898 O O . GLY A 1 116 ? -8.700 27.218 6.898 1.00 13.43 116 GLY A O 1
ATOM 899 N N . PRO A 1 117 ? -8.186 29.140 8.054 1.00 11.57 117 PRO A N 1
ATOM 900 C CA . PRO A 1 117 ? -9.121 28.811 9.159 1.00 12.08 117 PRO A CA 1
ATOM 901 C C . PRO A 1 117 ? -10.609 28.875 8.669 1.00 12.39 117 PRO A C 1
ATOM 902 O O . PRO A 1 117 ? -11.397 28.106 9.197 1.00 13.57 117 PRO A O 1
ATOM 906 N N . ARG A 1 118 ? -10.874 29.738 7.713 1.00 11.63 118 ARG A N 1
ATOM 907 C CA . ARG A 1 118 ? -12.295 29.737 7.140 1.00 12.69 118 ARG A CA 1
ATOM 908 C C . ARG A 1 118 ? -12.554 28.379 6.540 1.00 11.57 118 ARG A C 1
ATOM 909 O O . ARG A 1 118 ? -13.708 27.823 6.743 1.00 16.40 118 ARG A O 1
ATOM 917 N N . ILE A 1 119 ? -11.703 27.873 5.649 1.00 14.36 119 ILE A N 1
ATOM 918 C CA . ILE A 1 119 ? -11.891 26.593 5.075 1.00 11.03 119 ILE A CA 1
ATOM 919 C C . ILE A 1 119 ? -11.968 25.494 6.127 1.00 11.52 119 ILE A C 1
ATOM 920 O O . ILE A 1 119 ? -12.913 24.572 6.075 1.00 14.81 119 ILE A O 1
ATOM 925 N N . ALA A 1 120 ? -11.057 25.444 7.086 1.00 13.20 120 ALA A N 1
ATOM 926 C CA . ALA A 1 120 ? -11.029 24.393 8.054 1.00 15.83 120 ALA A CA 1
ATOM 927 C C . ALA A 1 120 ? -12.355 24.288 8.862 1.00 14.70 120 ALA A C 1
ATOM 928 O O . ALA A 1 120 ? -12.831 23.191 9.162 1.00 14.39 120 ALA A O 1
ATOM 930 N N . ALA A 1 121 ? -12.833 25.433 9.274 1.00 12.85 121 ALA A N 1
ATOM 931 C CA . ALA A 1 121 ? -14.118 25.471 9.985 1.00 12.31 121 ALA A CA 1
ATOM 932 C C . ALA A 1 121 ? -15.273 25.089 9.075 1.00 13.58 121 ALA A C 1
ATOM 933 O O . ALA A 1 121 ? -16.131 24.410 9.574 1.00 16.03 121 ALA A O 1
ATOM 935 N N . ARG A 1 122 ? -15.270 25.483 7.822 1.00 13.63 122 ARG A N 1
ATOM 936 C CA . ARG A 1 122 ? -16.357 25.117 6.905 1.00 13.17 122 ARG A CA 1
ATOM 937 C C . ARG A 1 122 ? -16.369 23.648 6.684 1.00 15.35 122 ARG A C 1
ATOM 938 O O . ARG A 1 122 ? -17.538 23.051 6.800 1.00 16.32 122 ARG A O 1
ATOM 946 N N . VAL A 1 123 ? -15.215 22.999 6.485 1.00 16.71 123 VAL A N 1
ATOM 947 C CA . VAL A 1 123 ? -15.174 21.565 6.290 1.00 15.26 123 VAL A CA 1
ATOM 948 C C . VAL A 1 123 ? -15.252 20.758 7.580 1.00 16.50 123 VAL A C 1
ATOM 949 O O . VAL A 1 123 ? -15.694 19.569 7.521 1.00 20.95 123 VAL A O 1
ATOM 953 N N . ASN A 1 124 ? -14.885 21.361 8.709 1.00 14.54 124 ASN A N 1
ATOM 954 C CA . ASN A 1 124 ? -14.813 20.728 9.965 1.00 13.98 124 ASN A CA 1
ATOM 955 C C . ASN A 1 124 ? -13.621 19.789 10.090 1.00 15.18 124 ASN A C 1
ATOM 956 O O . ASN A 1 124 ? -13.744 18.613 10.334 1.00 14.83 124 ASN A O 1
ATOM 961 N N . THR A 1 125 ? -12.427 20.391 9.954 1.00 14.14 125 THR A N 1
ATOM 962 C CA . THR A 1 125 ? -11.231 19.614 9.963 1.00 12.76 125 THR A CA 1
ATOM 963 C C . THR A 1 125 ? -10.163 20.376 10.721 1.00 13.68 125 THR A C 1
ATOM 964 O O . THR A 1 125 ? -10.344 21.483 11.194 1.00 14.27 125 THR A O 1
ATOM 968 N N . GLY A 1 126 ? -9.027 19.690 10.884 1.00 13.84 126 GLY A N 1
ATOM 969 C CA . GLY A 1 126 ? -7.900 20.264 11.596 1.00 13.10 126 GLY A CA 1
ATOM 970 C C . GLY A 1 126 ? -6.961 21.126 10.752 1.00 11.34 126 GLY A C 1
ATOM 971 O O . GLY A 1 126 ? -6.800 20.964 9.543 1.00 13.65 126 GLY A O 1
ATOM 972 N N . LEU A 1 127 ? -6.451 22.128 11.459 1.00 11.62 127 LEU A N 1
ATOM 973 C CA . LEU A 1 127 ? -5.515 23.098 10.806 1.00 11.52 127 LEU A CA 1
ATOM 974 C C . LEU A 1 127 ? -4.451 23.508 11.821 1.00 9.93 127 LEU A C 1
ATOM 975 O O . LEU A 1 127 ? -4.632 23.903 12.942 1.00 12.15 127 LEU A O 1
ATOM 980 N N . CYS A 1 128 ? -3.185 23.296 11.321 1.00 12.67 128 CYS A N 1
ATOM 981 C CA . CYS A 1 128 ? -1.926 23.627 12.039 1.00 13.29 128 CYS A CA 1
ATOM 982 C C . CYS A 1 128 ? -1.363 24.868 11.398 1.00 11.14 128 CYS A C 1
ATOM 983 O O . CYS A 1 128 ? -1.235 24.896 10.182 1.00 12.66 128 CYS A O 1
ATOM 986 N N . ALA A 1 129 ? -0.957 25.841 12.247 1.00 13.00 129 ALA A N 1
ATOM 987 C CA . ALA A 1 129 ? -0.634 27.196 11.726 1.00 13.14 129 ALA A CA 1
ATOM 988 C C . ALA A 1 129 ? 0.930 27.465 11.464 1.00 11.13 129 ALA A C 1
ATOM 989 O O . ALA A 1 129 ? 1.741 27.094 12.338 1.00 14.33 129 ALA A O 1
ATOM 991 N N . ASP A 1 130 ? 1.184 28.113 10.356 1.00 11.84 130 ASP A N 1
ATOM 992 C CA . ASP A 1 130 ? 2.508 28.759 10.121 1.00 12.71 130 ASP A CA 1
ATOM 993 C C . ASP A 1 130 ? 3.644 27.751 10.493 1.00 11.30 130 ASP A C 1
ATOM 994 O O . ASP A 1 130 ? 4.423 28.025 11.382 1.00 14.33 130 ASP A O 1
ATOM 999 N N . CYS A 1 131 ? 3.524 26.573 9.942 1.00 12.54 131 CYS A N 1
ATOM 1000 C CA . CYS A 1 131 ? 4.481 25.442 10.173 1.00 14.61 131 CYS A CA 1
ATOM 1001 C C . CYS A 1 131 ? 5.818 25.692 9.479 1.00 13.46 131 CYS A C 1
ATOM 1002 O O . CYS A 1 131 ? 5.931 26.279 8.414 1.00 13.30 131 CYS A O 1
ATOM 1005 N N . THR A 1 132 ? 6.818 25.094 10.165 1.00 12.65 132 THR A N 1
ATOM 1006 C CA . THR A 1 132 ? 8.186 25.212 9.657 1.00 12.59 132 THR A CA 1
ATOM 1007 C C . THR A 1 132 ? 8.896 23.912 9.340 1.00 12.73 132 THR A C 1
ATOM 1008 O O . THR A 1 132 ? 9.998 23.983 8.760 1.00 17.99 132 THR A O 1
ATOM 1012 N N . ILE A 1 133 ? 8.375 22.781 9.730 1.00 14.09 133 ILE A N 1
ATOM 1013 C CA . ILE A 1 133 ? 8.926 21.500 9.458 1.00 15.58 133 ILE A CA 1
ATOM 1014 C C . ILE A 1 133 ? 7.761 20.572 9.148 1.00 13.51 133 ILE A C 1
ATOM 1015 O O . ILE A 1 133 ? 6.754 20.551 9.934 1.00 15.97 133 ILE A O 1
ATOM 1020 N N . LEU A 1 134 ? 7.900 19.820 8.072 1.00 15.02 134 LEU A N 1
ATOM 1021 C CA . LEU A 1 134 ? 6.812 18.900 7.619 1.00 15.19 134 LEU A CA 1
ATOM 1022 C C . LEU A 1 134 ? 7.369 17.509 7.335 1.00 16.59 134 LEU A C 1
ATOM 1023 O O . LEU A 1 134 ? 8.447 17.348 6.789 1.00 18.01 134 LEU A O 1
ATOM 1028 N N . ASP A 1 135 ? 6.609 16.470 7.653 1.00 16.73 135 ASP A N 1
ATOM 1029 C CA . ASP A 1 135 ? 6.985 15.129 7.249 1.00 17.16 135 ASP A CA 1
ATOM 1030 C C . ASP A 1 135 ? 5.744 14.352 6.925 1.00 15.83 135 ASP A C 1
ATOM 1031 O O . ASP A 1 135 ? 4.641 14.859 7.242 1.00 16.37 135 ASP A O 1
ATOM 1036 N N . ALA A 1 136 ? 5.843 13.201 6.299 1.00 17.98 136 ALA A N 1
ATOM 1037 C CA . ALA A 1 136 ? 4.690 12.360 6.000 1.00 17.27 136 ALA A CA 1
ATOM 1038 C C . ALA A 1 136 ? 4.977 10.886 6.171 1.00 17.58 136 ALA A C 1
ATOM 1039 O O . ALA A 1 136 ? 6.153 10.423 5.835 1.00 20.17 136 ALA A O 1
ATOM 1041 N N . GLU A 1 137 ? 3.966 10.140 6.662 1.00 16.94 137 GLU A N 1
ATOM 1042 C CA . GLU A 1 137 ? 4.012 8.699 6.731 1.00 21.20 137 GLU A CA 1
ATOM 1043 C C . GLU A 1 137 ? 3.611 8.119 5.348 1.00 17.09 137 GLU A C 1
ATOM 1044 O O . GLU A 1 137 ? 3.072 8.803 4.501 1.00 16.30 137 GLU A O 1
ATOM 1050 N N . GLU A 1 138 ? 3.944 6.862 5.114 1.00 20.19 138 GLU A N 1
ATOM 1051 C CA . GLU A 1 138 ? 3.687 6.196 3.829 1.00 22.41 138 GLU A CA 1
ATOM 1052 C C . GLU A 1 138 ? 2.207 6.200 3.493 1.00 19.95 138 GLU A C 1
ATOM 1053 O O . GLU A 1 138 ? 1.839 6.196 2.313 1.00 20.96 138 GLU A O 1
ATOM 1059 N N . ASP A 1 139 ? 1.372 6.260 4.531 1.00 17.82 139 ASP A N 1
ATOM 1060 C CA . ASP A 1 139 ? -0.082 6.316 4.316 1.00 16.57 139 ASP A CA 1
ATOM 1061 C C . ASP A 1 139 ? -0.635 7.702 4.078 1.00 18.61 139 ASP A C 1
ATOM 1062 O O . ASP A 1 139 ? -1.848 7.852 3.844 1.00 24.38 139 ASP A O 1
ATOM 1067 N N . GLY A 1 140 ? 0.163 8.725 4.120 1.00 22.37 140 GLY A N 1
ATOM 1068 C CA . GLY A 1 140 ? -0.357 10.031 3.847 1.00 18.44 140 GLY A CA 1
ATOM 1069 C C . GLY A 1 140 ? -0.700 10.867 5.038 1.00 12.94 140 GLY A C 1
ATOM 1070 O O . GLY A 1 140 ? -1.092 12.030 4.866 1.00 16.86 140 GLY A O 1
ATOM 1071 N N . LEU A 1 141 ? -0.470 10.356 6.258 1.00 14.85 141 LEU A N 1
ATOM 1072 C CA . LEU A 1 141 ? -0.643 11.118 7.439 1.00 17.74 141 LEU A CA 1
ATOM 1073 C C . LEU A 1 141 ? 0.476 12.120 7.574 1.00 14.44 141 LEU A C 1
ATOM 1074 O O . LEU A 1 141 ? 1.687 11.778 7.596 1.00 17.76 141 LEU A O 1
ATOM 1079 N N . ILE A 1 142 ? 0.163 13.399 7.608 1.00 15.73 142 ILE A N 1
ATOM 1080 C CA . ILE A 1 142 ? 1.144 14.495 7.652 1.00 13.88 142 ILE A CA 1
ATOM 1081 C C . ILE A 1 142 ? 1.444 14.823 9.109 1.00 16.48 142 ILE A C 1
ATOM 1082 O O . ILE A 1 142 ? 0.584 14.944 9.971 1.00 16.03 142 ILE A O 1
ATOM 1087 N N . GLU A 1 143 ? 2.732 14.944 9.412 1.00 15.90 143 GLU A N 1
ATOM 1088 C CA . GLU A 1 143 ? 3.236 15.350 10.681 1.00 13.36 143 GLU A CA 1
ATOM 1089 C C . GLU A 1 143 ? 3.660 16.851 10.582 1.00 16.12 143 GLU A C 1
ATOM 1090 O O . GLU A 1 143 ? 4.577 17.221 9.802 1.00 16.21 143 GLU A O 1
ATOM 1096 N N . TRP A 1 144 ? 2.878 17.693 11.283 1.00 13.37 144 TRP A N 1
ATOM 1097 C CA . TRP A 1 144 ? 2.994 19.162 11.204 1.00 12.35 144 TRP A CA 1
ATOM 1098 C C . TRP A 1 144 ? 3.798 19.631 12.380 1.00 13.02 144 TRP A C 1
ATOM 1099 O O . TRP A 1 144 ? 3.476 19.423 13.525 1.00 13.85 144 TRP A O 1
ATOM 1110 N N . THR A 1 145 ? 5.003 20.243 12.070 1.00 14.01 145 THR A N 1
ATOM 1111 C CA . THR A 1 145 ? 5.669 20.857 13.154 1.00 14.15 145 THR A CA 1
ATOM 1112 C C . THR A 1 145 ? 5.820 22.385 13.014 1.00 11.63 145 THR A C 1
ATOM 1113 O O . THR A 1 145 ? 6.001 22.874 11.936 1.00 13.67 145 THR A O 1
ATOM 1117 N N . ARG A 1 146 ? 5.599 23.042 14.124 1.00 12.46 146 ARG A N 1
ATOM 1118 C CA . ARG A 1 146 ? 5.450 24.478 14.140 1.00 12.32 146 ARG A CA 1
ATOM 1119 C C . ARG A 1 146 ? 5.962 25.128 15.403 1.00 11.88 146 ARG A C 1
ATOM 1120 O O . ARG A 1 146 ? 5.890 24.639 16.499 1.00 12.67 146 ARG A O 1
ATOM 1128 N N . PRO A 1 147 ? 6.424 26.400 15.210 1.00 13.80 147 PRO A N 1
ATOM 1129 C CA . PRO A 1 147 ? 6.764 27.158 16.427 1.00 14.08 147 PRO A CA 1
ATOM 1130 C C . PRO A 1 147 ? 5.485 27.755 17.095 1.00 12.85 147 PRO A C 1
ATOM 1131 O O . PRO A 1 147 ? 4.605 28.222 16.387 1.00 16.57 147 PRO A O 1
ATOM 1135 N N . ALA A 1 148 ? 5.422 27.712 18.394 1.00 13.69 148 ALA A N 1
ATOM 1136 C CA . ALA A 1 148 ? 4.401 28.380 19.185 1.00 14.42 148 ALA A CA 1
ATOM 1137 C C . ALA A 1 148 ? 5.041 29.241 20.272 1.00 15.39 148 ALA A C 1
ATOM 1138 O O . ALA A 1 148 ? 6.324 29.267 20.415 1.00 13.97 148 ALA A O 1
ATOM 1140 N N . ALA A 1 149 ? 4.287 30.000 21.056 1.00 15.96 149 ALA A N 1
ATOM 1141 C CA . ALA A 1 149 ? 4.815 30.800 22.121 1.00 14.43 149 ALA A CA 1
ATOM 1142 C C . ALA A 1 149 ? 5.968 31.718 21.630 1.00 17.30 149 ALA A C 1
ATOM 1143 O O . ALA A 1 149 ? 6.981 31.806 22.320 1.00 17.06 149 ALA A O 1
ATOM 1145 N N . GLY A 1 150 ? 5.801 32.368 20.501 1.00 17.33 150 GLY A N 1
ATOM 1146 C CA . GLY A 1 150 ? 6.768 33.329 20.003 1.00 19.44 150 GLY A CA 1
ATOM 1147 C C . GLY A 1 150 ? 8.049 32.634 19.513 1.00 20.46 150 GLY A C 1
ATOM 1148 O O . GLY A 1 150 ? 9.147 33.239 19.410 1.00 18.92 150 GLY A O 1
ATOM 1149 N N . GLY A 1 151 ? 7.929 31.348 19.198 1.00 17.11 151 GLY A N 1
ATOM 1150 C CA . GLY A 1 151 ? 9.062 30.564 18.810 1.00 17.73 151 GLY A CA 1
ATOM 1151 C C . GLY A 1 151 ? 9.823 29.896 19.936 1.00 16.15 151 GLY A C 1
ATOM 1152 O O . GLY A 1 151 ? 10.826 29.212 19.670 1.00 22.47 151 GLY A O 1
ATOM 1153 N N . ASN A 1 152 ? 9.386 30.099 21.161 1.00 15.65 152 ASN A N 1
ATOM 1154 C CA . ASN A 1 152 ? 9.982 29.461 22.315 1.00 16.09 152 ASN A CA 1
ATOM 1155 C C . ASN A 1 152 ? 9.630 27.974 22.506 1.00 15.90 152 ASN A C 1
ATOM 1156 O O . ASN A 1 152 ? 10.322 27.268 23.249 1.00 20.51 152 ASN A O 1
ATOM 1161 N N . ILE A 1 153 ? 8.529 27.520 21.904 1.00 18.69 153 ILE A N 1
ATOM 1162 C CA . ILE A 1 153 ? 8.115 26.109 21.962 1.00 17.42 153 ILE A CA 1
ATOM 1163 C C . ILE A 1 153 ? 7.926 25.636 20.512 1.00 16.72 153 ILE A C 1
ATOM 1164 O O . ILE A 1 153 ? 7.329 26.304 19.710 1.00 30.02 153 ILE A O 1
ATOM 1169 N N . MET A 1 154 ? 8.394 24.410 20.210 1.00 16.60 154 MET A N 1
ATOM 1170 C CA . MET A 1 154 ? 8.016 23.729 18.987 1.00 15.40 154 MET A CA 1
ATOM 1171 C C . MET A 1 154 ? 6.990 22.658 19.313 1.00 13.62 154 MET A C 1
ATOM 1172 O O . MET A 1 154 ? 7.075 21.999 20.352 1.00 18.01 154 MET A O 1
ATOM 1177 N N . ALA A 1 155 ? 5.989 22.554 18.446 1.00 14.19 155 ALA A N 1
ATOM 1178 C CA . ALA A 1 155 ? 4.975 21.467 18.613 1.00 13.50 155 ALA A CA 1
ATOM 1179 C C . ALA A 1 155 ? 4.930 20.627 17.361 1.00 12.07 155 ALA A C 1
ATOM 1180 O O . ALA A 1 155 ? 4.997 21.127 16.279 1.00 13.07 155 ALA A O 1
ATOM 1182 N N . THR A 1 156 ? 4.791 19.317 17.548 1.00 15.39 156 THR A N 1
ATOM 1183 C CA . THR A 1 156 ? 4.550 18.372 16.463 1.00 14.20 156 THR A CA 1
ATOM 1184 C C . THR A 1 156 ? 3.087 17.815 16.702 1.00 12.45 156 THR A C 1
ATOM 1185 O O . THR A 1 156 ? 2.748 17.359 17.770 1.00 14.21 156 THR A O 1
ATOM 1189 N N . ILE A 1 157 ? 2.268 17.986 15.662 1.00 12.61 157 ILE A N 1
ATOM 1190 C CA . ILE A 1 157 ? 0.811 17.828 15.711 1.00 12.57 157 ILE A CA 1
ATOM 1191 C C . ILE A 1 157 ? 0.349 16.932 14.590 1.00 14.74 157 ILE A C 1
ATOM 1192 O O . ILE A 1 157 ? 0.869 16.943 13.470 1.00 14.00 157 ILE A O 1
ATOM 1197 N N . LEU A 1 158 ? -0.743 16.196 14.917 1.00 15.00 158 LEU A N 1
ATOM 1198 C CA . LEU A 1 158 ? -1.392 15.335 13.953 1.00 14.62 158 LEU A CA 1
ATOM 1199 C C . LEU A 1 158 ? -2.913 15.653 13.856 1.00 13.54 158 LEU A C 1
ATOM 1200 O O . LEU A 1 158 ? -3.522 15.991 14.870 1.00 14.14 158 LEU A O 1
ATOM 1205 N N . CYS A 1 159 ? -3.405 15.468 12.634 1.00 13.72 159 CYS A N 1
ATOM 1206 C CA . CYS A 1 159 ? -4.928 15.522 12.384 1.00 14.98 159 CYS A CA 1
ATOM 1207 C C . CYS A 1 159 ? -5.257 14.076 11.924 1.00 12.63 159 CYS A C 1
ATOM 1208 O O . CYS A 1 159 ? -5.273 13.759 10.774 1.00 13.27 159 CYS A O 1
ATOM 1211 N N . LYS A 1 160 ? -5.503 13.202 12.881 1.00 14.29 160 LYS A N 1
ATOM 1212 C CA . LYS A 1 160 ? -5.551 11.772 12.572 1.00 16.02 160 LYS A CA 1
ATOM 1213 C C . LYS A 1 160 ? -6.769 11.244 11.854 1.00 19.32 160 LYS A C 1
ATOM 1214 O O . LYS A 1 160 ? -6.659 10.317 11.070 1.00 22.07 160 LYS A O 1
ATOM 1220 N N . GLU A 1 161 ? -7.917 11.862 12.138 1.00 16.34 161 GLU A N 1
ATOM 1221 C CA . GLU A 1 161 ? -9.193 11.319 11.713 1.00 16.98 161 GLU A CA 1
ATOM 1222 C C . GLU A 1 161 ? -10.016 12.230 10.817 1.00 19.06 161 GLU A C 1
ATOM 1223 O O . GLU A 1 161 ? -10.945 11.733 10.190 1.00 31.36 161 GLU A O 1
ATOM 1229 N N . HIS A 1 162 ? -9.734 13.518 10.778 1.00 16.88 162 HIS A N 1
ATOM 1230 C CA . HIS A 1 162 ? -10.467 14.457 9.923 1.00 16.03 162 HIS A CA 1
ATOM 1231 C C . HIS A 1 162 ? -9.758 14.741 8.622 1.00 14.42 162 HIS A C 1
ATOM 1232 O O . HIS A 1 162 ? -8.468 14.644 8.607 1.00 15.33 162 HIS A O 1
ATOM 1239 N N . ARG A 1 163 ? -10.429 15.033 7.535 1.00 15.59 163 ARG A N 1
ATOM 1240 C CA . ARG A 1 163 ? -9.904 15.273 6.252 1.00 15.96 163 ARG A CA 1
ATOM 1241 C C . ARG A 1 163 ? -10.512 16.460 5.585 1.00 16.15 163 ARG A C 1
ATOM 1242 O O . ARG A 1 163 ? -11.683 16.729 5.836 1.00 16.61 163 ARG A O 1
ATOM 1250 N N . PRO A 1 164 ? -9.787 17.177 4.729 1.00 13.78 164 PRO A N 1
ATOM 1251 C CA . PRO A 1 164 ? -8.307 17.017 4.561 1.00 13.99 164 PRO A CA 1
ATOM 1252 C C . PRO A 1 164 ? -7.592 17.533 5.787 1.00 15.84 164 PRO A C 1
ATOM 1253 O O . PRO A 1 164 ? -8.043 18.381 6.534 1.00 15.13 164 PRO A O 1
ATOM 1257 N N . GLN A 1 165 ? -6.371 16.988 5.950 1.00 13.13 165 GLN A N 1
ATOM 1258 C CA . GLN A 1 165 ? -5.430 17.479 7.002 1.00 13.83 165 GLN A CA 1
ATOM 1259 C C . GLN A 1 165 ? -4.835 18.834 6.500 1.00 12.29 165 GLN A C 1
ATOM 1260 O O . GLN A 1 165 ? -4.333 18.838 5.365 1.00 13.86 165 GLN A O 1
ATOM 1266 N N . MET A 1 166 ? -5.059 19.925 7.238 1.00 12.45 166 MET A N 1
ATOM 1267 C CA . MET A 1 166 ? -4.723 21.194 6.737 1.00 11.71 166 MET A CA 1
ATOM 1268 C C . MET A 1 166 ? -3.579 21.848 7.543 1.00 11.01 166 MET A C 1
ATOM 1269 O O . MET A 1 166 ? -3.506 21.709 8.745 1.00 11.32 166 MET A O 1
ATOM 1274 N N . GLY A 1 167 ? -2.791 22.638 6.800 1.00 13.53 167 GLY A N 1
ATOM 1275 C CA . GLY A 1 167 ? -1.856 23.537 7.511 1.00 12.66 167 GLY A CA 1
ATOM 1276 C C . GLY A 1 167 ? -1.550 24.759 6.697 1.00 10.72 167 GLY A C 1
ATOM 1277 O O . GLY A 1 167 ? -1.544 24.716 5.454 1.00 12.20 167 GLY A O 1
ATOM 1278 N N . THR A 1 168 ? -1.302 25.839 7.419 1.00 10.57 168 THR A N 1
ATOM 1279 C CA . THR A 1 168 ? -0.569 26.945 6.789 1.00 12.53 168 THR A CA 1
ATOM 1280 C C . THR A 1 168 ? 0.952 26.775 7.083 1.00 13.00 168 THR A C 1
ATOM 1281 O O . THR A 1 168 ? 1.358 26.210 8.114 1.00 13.27 168 THR A O 1
ATOM 1285 N N . VAL A 1 169 ? 1.696 27.299 6.131 1.00 15.28 169 VAL A N 1
ATOM 1286 C CA . VAL A 1 169 ? 3.150 26.984 6.104 1.00 13.11 169 VAL A CA 1
ATOM 1287 C C . VAL A 1 169 ? 3.935 28.312 5.981 1.00 12.83 169 VAL A C 1
ATOM 1288 O O . VAL A 1 169 ? 3.697 29.117 5.073 1.00 14.96 169 VAL A O 1
ATOM 1292 N N . ARG A 1 170 ? 5.012 28.431 6.790 1.00 13.77 170 ARG A N 1
ATOM 1293 C CA . ARG A 1 170 ? 5.622 29.721 6.921 1.00 12.10 170 ARG A CA 1
ATOM 1294 C C . ARG A 1 170 ? 6.373 29.992 5.601 1.00 14.93 170 ARG A C 1
ATOM 1295 O O . ARG A 1 170 ? 7.101 29.106 5.122 1.00 14.29 170 ARG A O 1
ATOM 1303 N N . PRO A 1 171 ? 6.237 31.177 5.009 1.00 14.96 171 PRO A N 1
ATOM 1304 C CA . PRO A 1 171 ? 6.993 31.495 3.806 1.00 15.84 171 PRO A CA 1
ATOM 1305 C C . PRO A 1 171 ? 8.510 31.563 4.099 1.00 13.77 171 PRO A C 1
ATOM 1306 O O . PRO A 1 171 ? 8.944 31.741 5.276 1.00 15.40 171 PRO A O 1
ATOM 1310 N N . LYS A 1 172 ? 9.252 31.456 2.987 1.00 15.75 172 LYS A N 1
ATOM 1311 C CA . LYS A 1 172 ? 10.744 31.630 3.095 1.00 16.19 172 LYS A CA 1
ATOM 1312 C C . LYS A 1 172 ? 11.451 30.565 3.948 1.00 17.51 172 LYS A C 1
ATOM 1313 O O . LYS A 1 172 ? 12.520 30.773 4.527 1.00 21.15 172 LYS A O 1
ATOM 1319 N N . THR A 1 173 ? 10.779 29.430 4.099 1.00 16.04 173 THR A N 1
ATOM 1320 C CA . THR A 1 173 ? 11.279 28.302 4.935 1.00 16.91 173 THR A CA 1
ATOM 1321 C C . THR A 1 173 ? 11.777 27.156 4.082 1.00 17.76 173 THR A C 1
ATOM 1322 O O . THR A 1 173 ? 12.855 26.570 4.249 1.00 21.17 173 THR A O 1
ATOM 1326 N N . PHE A 1 174 ? 10.990 26.822 3.081 1.00 15.27 174 PHE A N 1
ATOM 1327 C CA . PHE A 1 174 ? 11.239 25.723 2.157 1.00 15.64 174 PHE A CA 1
ATOM 1328 C C . PHE A 1 174 ? 11.701 26.157 0.789 1.00 19.15 174 PHE A C 1
ATOM 1329 O O . PHE A 1 174 ? 11.419 27.270 0.415 1.00 20.57 174 PHE A O 1
ATOM 1337 N N . LYS A 1 175 ? 12.612 25.375 0.155 1.00 24.84 175 LYS A N 1
ATOM 1338 C CA . LYS A 1 175 ? 13.096 25.720 -1.182 1.00 26.69 175 LYS A CA 1
ATOM 1339 C C . LYS A 1 175 ? 12.202 25.249 -2.328 1.00 21.65 175 LYS A C 1
ATOM 1340 O O . LYS A 1 175 ? 11.723 24.084 -2.361 1.00 22.86 175 LYS A O 1
ATOM 1346 N N . ALA A 1 176 ? 11.935 26.115 -3.298 1.00 23.00 176 ALA A N 1
ATOM 1347 C CA . ALA A 1 176 ? 11.292 25.638 -4.541 1.00 19.21 176 ALA A CA 1
ATOM 1348 C C . ALA A 1 176 ? 12.213 24.748 -5.361 1.00 22.56 176 ALA A C 1
ATOM 1349 O O . ALA A 1 176 ? 13.454 24.778 -5.240 1.00 25.93 176 ALA A O 1
ATOM 1351 N N . MET A 1 177 ? 11.632 23.933 -6.209 1.00 22.93 177 MET A N 1
ATOM 1352 C CA . MET A 1 177 ? 12.422 23.222 -7.224 1.00 27.19 177 MET A CA 1
ATOM 1353 C C . MET A 1 177 ? 12.660 24.167 -8.432 1.00 22.89 177 MET A C 1
ATOM 1354 O O . MET A 1 177 ? 11.821 25.036 -8.732 1.00 25.82 177 MET A O 1
ATOM 1359 N N . GLU A 1 178 ? 13.825 24.007 -9.090 1.00 30.35 178 GLU A N 1
ATOM 1360 C CA . GLU A 1 178 ? 14.112 24.690 -10.354 1.00 32.73 178 GLU A CA 1
ATOM 1361 C C . GLU A 1 178 ? 13.024 24.208 -11.362 1.00 23.53 178 GLU A C 1
ATOM 1362 O O . GLU A 1 178 ? 12.635 23.051 -11.346 1.00 27.26 178 GLU A O 1
ATOM 1368 N N . PRO A 1 179 ? 12.504 25.108 -12.208 1.00 25.62 179 PRO A N 1
ATOM 1369 C CA . PRO A 1 179 ? 11.511 24.728 -13.216 1.00 23.52 179 PRO A CA 1
ATOM 1370 C C . PRO A 1 179 ? 12.061 23.650 -14.133 1.00 28.69 179 PRO A C 1
ATOM 1371 O O . PRO A 1 179 ? 13.209 23.742 -14.571 1.00 29.79 179 PRO A O 1
ATOM 1375 N N . ASP A 1 180 ? 11.216 22.634 -14.353 1.00 28.93 180 ASP A N 1
ATOM 1376 C CA . ASP A 1 180 ? 11.513 21.494 -15.237 1.00 25.13 180 ASP A CA 1
ATOM 1377 C C . ASP A 1 180 ? 10.527 21.418 -16.394 1.00 29.57 180 ASP A C 1
ATOM 1378 O O . ASP A 1 180 ? 9.389 21.002 -16.204 1.00 28.83 180 ASP A O 1
ATOM 1383 N N . ALA A 1 181 ? 10.984 21.842 -17.569 1.00 28.79 181 ALA A N 1
ATOM 1384 C CA . ALA A 1 181 ? 10.204 21.870 -18.814 1.00 27.81 181 ALA A CA 1
ATOM 1385 C C . ALA A 1 181 ? 9.698 20.503 -19.290 1.00 27.17 181 ALA A C 1
ATOM 1386 O O . ALA A 1 181 ? 8.610 20.426 -19.945 1.00 32.73 181 ALA A O 1
ATOM 1388 N N . SER A 1 182 ? 10.400 19.466 -18.869 1.00 30.95 182 SER A N 1
ATOM 1389 C CA . SER A 1 182 ? 10.098 18.080 -19.233 1.00 31.35 182 SER A CA 1
ATOM 1390 C C . SER A 1 182 ? 8.992 17.453 -18.364 1.00 28.70 182 SER A C 1
ATOM 1391 O O . SER A 1 182 ? 8.401 16.411 -18.745 1.00 27.16 182 SER A O 1
ATOM 1394 N N . ARG A 1 183 ? 8.638 18.064 -17.228 1.00 28.07 183 ARG A N 1
ATOM 1395 C CA . ARG A 1 183 ? 7.503 17.501 -16.427 1.00 23.00 183 ARG A CA 1
ATOM 1396 C C . ARG A 1 183 ? 6.195 17.570 -17.165 1.00 28.01 183 ARG A C 1
ATOM 1397 O O . ARG A 1 183 ? 5.984 18.479 -17.962 1.00 25.90 183 ARG A O 1
ATOM 1405 N N . THR A 1 184 ? 5.316 16.607 -16.880 1.00 30.47 184 THR A N 1
ATOM 1406 C CA . THR A 1 184 ? 3.982 16.601 -17.422 1.00 31.11 184 THR A CA 1
ATOM 1407 C C . THR A 1 184 ? 2.947 16.583 -16.290 1.00 22.85 184 THR A C 1
ATOM 1408 O O . THR A 1 184 ? 3.238 16.181 -15.147 1.00 25.34 184 THR A O 1
ATOM 1412 N N . GLY A 1 185 ? 1.755 17.075 -16.605 1.00 28.84 185 GLY A N 1
ATOM 1413 C CA . GLY A 1 185 ? 0.657 17.133 -15.638 1.00 24.72 185 GLY A CA 1
ATOM 1414 C C . GLY A 1 185 ? -0.676 17.318 -16.317 1.00 27.47 185 GLY A C 1
ATOM 1415 O O . GLY A 1 185 ? -0.772 17.463 -17.519 1.00 29.73 185 GLY A O 1
ATOM 1416 N N . GLU A 1 186 ? -1.694 17.364 -15.494 1.00 25.07 186 GLU A N 1
ATOM 1417 C CA . GLU A 1 186 ? -3.050 17.393 -15.976 1.00 25.31 186 GLU A CA 1
ATOM 1418 C C . GLU A 1 186 ? -3.779 18.589 -15.391 1.00 23.47 186 GLU A C 1
ATOM 1419 O O . GLU A 1 186 ? -3.790 18.785 -14.183 1.00 24.11 186 GLU A O 1
ATOM 1425 N N . VAL A 1 187 ? -4.315 19.408 -16.289 1.00 25.05 187 VAL A N 1
ATOM 1426 C CA . VAL A 1 187 ? -5.221 20.511 -15.907 1.00 25.61 187 VAL A CA 1
ATOM 1427 C C . VAL A 1 187 ? -6.688 20.051 -15.842 1.00 30.03 187 VAL A C 1
ATOM 1428 O O . VAL A 1 187 ? -7.196 19.476 -16.787 1.00 30.78 187 VAL A O 1
ATOM 1432 N N . ILE A 1 188 ? -7.317 20.289 -14.699 1.00 24.97 188 ILE A N 1
ATOM 1433 C CA . ILE A 1 188 ? -8.739 19.938 -14.458 1.00 22.12 188 ILE A CA 1
ATOM 1434 C C . ILE A 1 188 ? -9.492 21.248 -14.229 1.00 30.34 188 ILE A C 1
ATOM 1435 O O . ILE A 1 188 ? -9.190 21.970 -13.300 1.00 25.05 188 ILE A O 1
ATOM 1440 N N . ASN A 1 189 ? -10.447 21.543 -15.114 1.00 27.11 189 ASN A N 1
ATOM 1441 C CA . ASN A 1 189 ? -11.208 22.780 -15.040 1.00 25.02 189 ASN A CA 1
ATOM 1442 C C . ASN A 1 189 ? -12.470 22.459 -14.244 1.00 24.27 189 ASN A C 1
ATOM 1443 O O . ASN A 1 189 ? -13.207 21.527 -14.577 1.00 34.81 189 ASN A O 1
ATOM 1448 N N . TYR A 1 190 ? -12.668 23.211 -13.173 1.00 23.09 190 TYR A N 1
ATOM 1449 C CA . TYR A 1 190 ? -13.711 22.977 -12.189 1.00 24.31 190 TYR A CA 1
ATOM 1450 C C . TYR A 1 190 ? -14.706 24.119 -12.375 1.00 23.82 190 TYR A C 1
ATOM 1451 O O . TYR A 1 190 ? -14.330 25.298 -12.289 1.00 24.57 190 TYR A O 1
ATOM 1460 N N . THR A 1 191 ? -15.967 23.768 -12.645 1.00 29.29 191 THR A N 1
ATOM 1461 C CA . THR A 1 191 ? -17.022 24.780 -12.738 1.00 28.12 191 THR A CA 1
ATOM 1462 C C . THR A 1 191 ? -17.732 24.983 -11.388 1.00 26.64 191 THR A C 1
ATOM 1463 O O . THR A 1 191 ? -18.194 24.050 -10.744 1.00 28.88 191 THR A O 1
ATOM 1467 N N . LEU A 1 192 ? -17.801 26.231 -10.942 1.00 25.03 192 LEU A N 1
ATOM 1468 C CA . LEU A 1 192 ? -18.524 26.525 -9.695 1.00 25.80 192 LEU A CA 1
ATOM 1469 C C . LEU A 1 192 ? -19.982 26.090 -9.802 1.00 28.06 192 LEU A C 1
ATOM 1470 O O . LEU A 1 192 ? -20.649 26.429 -10.761 1.00 33.68 192 LEU A O 1
ATOM 1475 N N . LYS A 1 193 ? -20.421 25.318 -8.816 1.00 30.46 193 LYS A N 1
ATOM 1476 C CA . LYS A 1 193 ? -21.856 24.982 -8.716 1.00 35.97 193 LYS A CA 1
ATOM 1477 C C . LYS A 1 193 ? -22.654 26.165 -8.198 1.00 36.86 193 LYS A C 1
ATOM 1478 O O . LYS A 1 193 ? -23.712 26.406 -8.698 1.00 59.79 193 LYS A O 1
ATOM 1484 N N . ASN A 1 194 ? -22.217 26.768 -7.092 1.00 31.02 194 ASN A N 1
ATOM 1485 C CA . ASN A 1 194 ? -22.961 27.906 -6.457 1.00 30.20 194 ASN A CA 1
ATOM 1486 C C . ASN A 1 194 ? -22.071 29.152 -6.280 1.00 28.89 194 ASN A C 1
ATOM 1487 O O . ASN A 1 194 ? -21.119 29.168 -5.514 1.00 43.00 194 ASN A O 1
ATOM 1492 N N . HIS A 1 195 ? -22.482 30.187 -7.005 1.00 30.61 195 HIS A N 1
ATOM 1493 C CA . HIS A 1 195 ? -21.931 31.494 -6.811 1.00 33.71 195 HIS A CA 1
ATOM 1494 C C . HIS A 1 195 ? -22.423 32.103 -5.508 1.00 30.68 195 HIS A C 1
ATOM 1495 O O . HIS A 1 195 ? -23.533 31.796 -4.984 1.00 30.43 195 HIS A O 1
ATOM 1502 N N . VAL A 1 196 ? -21.616 33.031 -5.022 1.00 28.55 196 VAL A N 1
ATOM 1503 C CA . VAL A 1 196 ? -21.901 33.736 -3.799 1.00 26.53 196 VAL A CA 1
ATOM 1504 C C . VAL A 1 196 ? -21.761 35.233 -4.052 1.00 26.36 196 VAL A C 1
ATOM 1505 O O . VAL A 1 196 ? -21.235 35.693 -5.076 1.00 29.51 196 VAL A O 1
ATOM 1509 N N . ASP A 1 197 ? -22.319 35.997 -3.126 1.00 22.36 197 ASP A N 1
ATOM 1510 C CA . ASP A 1 197 ? -22.055 37.405 -3.067 1.00 26.31 197 ASP A CA 1
ATOM 1511 C C . ASP A 1 197 ? -21.045 37.646 -2.009 1.00 23.37 197 ASP A C 1
ATOM 1512 O O . ASP A 1 197 ? -21.153 37.079 -0.929 1.00 45.82 197 ASP A O 1
ATOM 1517 N N . ASP A 1 198 ? -20.041 38.444 -2.334 1.00 22.55 198 ASP A N 1
ATOM 1518 C CA . ASP A 1 198 ? -19.056 38.837 -1.369 1.00 20.41 198 ASP A CA 1
ATOM 1519 C C . ASP A 1 198 ? -19.651 39.917 -0.449 1.00 19.71 198 ASP A C 1
ATOM 1520 O O . ASP A 1 198 ? -20.097 40.994 -0.900 1.00 23.36 198 ASP A O 1
ATOM 1525 N N . ARG A 1 199 ? -19.646 39.620 0.826 1.00 19.73 199 ARG A N 1
ATOM 1526 C CA . ARG A 1 199 ? -20.203 40.492 1.842 1.00 18.86 199 ARG A CA 1
ATOM 1527 C C . ARG A 1 199 ? -19.260 41.608 2.226 1.00 21.45 199 ARG A C 1
ATOM 1528 O O . ARG A 1 199 ? -19.651 42.556 2.878 1.00 20.11 199 ARG A O 1
ATOM 1536 N N . VAL A 1 200 ? -18.004 41.470 1.797 1.00 19.39 200 VAL A N 1
ATOM 1537 C CA . VAL A 1 200 ? -16.880 42.409 2.150 1.00 17.07 200 VAL A CA 1
ATOM 1538 C C . VAL A 1 200 ? -16.500 43.190 0.885 1.00 21.07 200 VAL A C 1
ATOM 1539 O O . VAL A 1 200 ? -16.014 42.642 -0.086 1.00 27.08 200 VAL A O 1
ATOM 1543 N N . THR A 1 201 ? -16.740 44.490 0.903 1.00 20.55 201 THR A N 1
ATOM 1544 C CA . THR A 1 201 ? -16.497 45.369 -0.240 1.00 23.90 201 THR A CA 1
ATOM 1545 C C . THR A 1 201 ? -15.128 46.054 -0.044 1.00 22.80 201 THR A C 1
ATOM 1546 O O . THR A 1 201 ? -14.898 46.601 1.006 1.00 19.37 201 THR A O 1
ATOM 1550 N N . CYS A 1 202 ? -14.281 46.078 -1.063 1.00 19.47 202 CYS A N 1
ATOM 1551 C CA . CYS A 1 202 ? -12.987 46.792 -0.976 1.00 22.15 202 CYS A CA 1
ATOM 1552 C C . CYS A 1 202 ? -13.218 48.167 -1.512 1.00 23.37 202 CYS A C 1
ATOM 1553 O O . CYS A 1 202 ? -13.627 48.303 -2.641 1.00 26.91 202 CYS A O 1
ATOM 1556 N N . ILE A 1 203 ? -12.922 49.175 -0.690 1.00 19.71 203 ILE A N 1
ATOM 1557 C CA . ILE A 1 203 ? -13.142 50.564 -1.110 1.00 23.31 203 ILE A CA 1
ATOM 1558 C C . ILE A 1 203 ? -11.796 51.292 -1.365 1.00 24.00 203 ILE A C 1
ATOM 1559 O O . ILE A 1 203 ? -11.809 52.419 -1.827 1.00 27.16 203 ILE A O 1
ATOM 1564 N N . ARG A 1 204 ? -10.657 50.642 -1.100 1.00 23.88 204 ARG A N 1
ATOM 1565 C CA . ARG A 1 204 ? -9.347 51.236 -1.294 1.00 23.44 204 ARG A CA 1
ATOM 1566 C C . ARG A 1 204 ? -8.398 50.046 -1.391 1.00 21.22 204 ARG A C 1
ATOM 1567 O O . ARG A 1 204 ? -8.491 49.120 -0.576 1.00 22.41 204 ARG A O 1
ATOM 1575 N N . ARG A 1 205 ? -7.653 50.012 -2.484 1.00 22.77 205 ARG A N 1
ATOM 1576 C CA . ARG A 1 205 ? -6.644 48.987 -2.781 1.00 25.60 205 ARG A CA 1
ATOM 1577 C C . ARG A 1 205 ? -5.419 49.688 -3.457 1.00 24.79 205 ARG A C 1
ATOM 1578 O O . ARG A 1 205 ? -5.413 49.954 -4.688 1.00 26.26 205 ARG A O 1
ATOM 1586 N N . GLU A 1 206 ? -4.375 50.010 -2.640 1.00 22.63 206 GLU A N 1
ATOM 1587 C CA . GLU A 1 206 ? -3.215 50.774 -3.121 1.00 20.94 206 GLU A CA 1
ATOM 1588 C C . GLU A 1 206 ? -1.921 49.934 -3.000 1.00 21.12 206 GLU A C 1
ATOM 1589 O O . GLU A 1 206 ? -1.615 49.400 -1.934 1.00 25.41 206 GLU A O 1
ATOM 1595 N N . GLU A 1 207 ? -1.227 49.831 -4.117 1.00 23.20 207 GLU A N 1
ATOM 1596 C CA . GLU A 1 207 ? 0.080 49.179 -4.204 1.00 24.96 207 GLU A CA 1
ATOM 1597 C C . GLU A 1 207 ? 1.064 49.852 -3.206 1.00 28.24 207 GLU A C 1
ATOM 1598 O O . GLU A 1 207 ? 1.194 51.099 -3.156 1.00 29.06 207 GLU A O 1
ATOM 1604 N N . VAL A 1 208 ? 1.710 49.046 -2.361 1.00 29.49 208 VAL A N 1
ATOM 1605 C CA . VAL A 1 208 ? 2.635 49.634 -1.345 1.00 23.40 208 VAL A CA 1
ATOM 1606 C C . VAL A 1 208 ? 4.007 49.963 -1.882 1.00 27.93 208 VAL A C 1
ATOM 1607 O O . VAL A 1 208 ? 4.658 50.823 -1.328 1.00 37.61 208 VAL A O 1
ATOM 1611 N N . VAL A 1 209 ? 4.365 49.362 -3.010 1.00 40.10 209 VAL A N 1
ATOM 1612 C CA . VAL A 1 209 ? 5.680 49.575 -3.651 1.00 40.37 209 VAL A CA 1
ATOM 1613 C C . VAL A 1 209 ? 5.433 50.361 -4.932 1.00 41.09 209 VAL A C 1
ATOM 1614 O O . VAL A 1 209 ? 4.520 50.030 -5.703 1.00 48.77 209 VAL A O 1
ATOM 1618 N N . SER A 1 210 ? 6.265 51.385 -5.156 1.00 42.17 210 SER A N 1
ATOM 1619 C CA . SER A 1 210 ? 6.096 52.306 -6.285 1.00 55.94 210 SER A CA 1
ATOM 1620 C C . SER A 1 210 ? 6.710 51.755 -7.561 1.00 61.45 210 SER A C 1
ATOM 1621 O O . SER A 1 210 ? 7.295 50.654 -7.592 1.00 61.63 210 SER A O 1
ATOM 1624 N N . GLU A 1 211 ? 6.570 52.561 -8.606 1.00 81.56 211 GLU A N 1
ATOM 1625 C CA . GLU A 1 211 ? 7.178 52.314 -9.907 1.00 67.29 211 GLU A CA 1
ATOM 1626 C C . GLU A 1 211 ? 8.608 51.890 -9.763 1.00 66.81 211 GLU A C 1
ATOM 1627 O O . GLU A 1 211 ? 9.464 52.680 -9.352 1.00 75.00 211 GLU A O 1
ATOM 1633 N N . GLY A 1 212 ? 8.852 50.605 -10.036 1.00 52.42 212 GLY A N 1
ATOM 1634 C CA . GLY A 1 212 ? 10.205 50.029 -10.115 1.00 54.94 212 GLY A CA 1
ATOM 1635 C C . GLY A 1 212 ? 11.087 50.131 -8.880 1.00 77.31 212 GLY A C 1
ATOM 1636 O O . GLY A 1 212 ? 12.310 50.007 -8.994 1.00 97.34 212 GLY A O 1
ATOM 1637 N N . GLU A 1 213 ? 10.486 50.346 -7.706 1.00 73.40 213 GLU A N 1
ATOM 1638 C CA . GLU A 1 213 ? 11.245 50.545 -6.458 1.00 58.10 213 GLU A CA 1
ATOM 1639 C C . GLU A 1 213 ? 11.363 49.240 -5.688 1.00 58.91 213 GLU A C 1
ATOM 1640 O O . GLU A 1 213 ? 10.773 48.246 -6.116 1.00 44.78 213 GLU A O 1
ATOM 1646 N N . MET A 1 214 ? 12.156 49.208 -4.600 1.00 63.56 214 MET A N 1
ATOM 1647 C CA . MET A 1 214 ? 12.290 47.951 -3.892 1.00 59.07 214 MET A CA 1
ATOM 1648 C C . MET A 1 214 ? 11.477 47.829 -2.643 1.00 46.01 214 MET A C 1
ATOM 1649 O O . MET A 1 214 ? 11.541 48.675 -1.764 1.00 50.51 214 MET A O 1
ATOM 1654 N N . ALA A 1 215 ? 10.768 46.708 -2.587 1.00 43.03 215 ALA A N 1
ATOM 1655 C CA . ALA A 1 215 ? 10.019 46.251 -1.424 1.00 38.64 215 ALA A CA 1
ATOM 1656 C C . ALA A 1 215 ? 10.848 45.458 -0.471 1.00 32.94 215 ALA A C 1
ATOM 1657 O O . ALA A 1 215 ? 11.712 44.638 -0.920 1.00 42.64 215 ALA A O 1
ATOM 1659 N N . ILE A 1 216 ? 10.614 45.702 0.832 1.00 21.01 216 ILE A N 1
ATOM 1660 C CA . ILE A 1 216 ? 11.372 44.986 1.863 1.00 21.45 216 ILE A CA 1
ATOM 1661 C C . ILE A 1 216 ? 11.156 43.519 1.716 1.00 18.63 216 ILE A C 1
ATOM 1662 O O . ILE A 1 216 ? 11.905 42.733 2.132 1.00 22.34 216 ILE A O 1
ATOM 1667 N N . ASP A 1 217 ? 9.969 43.133 1.237 1.00 19.03 217 ASP A N 1
ATOM 1668 C CA . ASP A 1 217 ? 9.501 41.709 1.213 1.00 21.87 217 ASP A CA 1
ATOM 1669 C C . ASP A 1 217 ? 10.464 40.766 0.524 1.00 26.29 217 ASP A C 1
ATOM 1670 O O . ASP A 1 217 ? 10.573 39.571 0.939 1.00 30.11 217 ASP A O 1
ATOM 1675 N N A ASP A 1 218 ? 11.087 41.282 -0.542 0.50 20.83 218 ASP A N 1
ATOM 1676 N N B ASP A 1 218 ? 11.162 41.214 -0.508 0.50 21.93 218 ASP A N 1
ATOM 1677 C CA A ASP A 1 218 ? 11.926 40.513 -1.441 0.50 27.00 218 ASP A CA 1
ATOM 1678 C CA B ASP A 1 218 ? 12.052 40.304 -1.192 0.50 23.13 218 ASP A CA 1
ATOM 1679 C C A ASP A 1 218 ? 13.337 41.100 -1.623 0.50 25.39 218 ASP A C 1
ATOM 1680 C C B ASP A 1 218 ? 13.480 40.850 -1.353 0.50 20.90 218 ASP A C 1
ATOM 1681 O O A ASP A 1 218 ? 14.030 40.770 -2.598 0.50 27.85 218 ASP A O 1
ATOM 1682 O O B ASP A 1 218 ? 14.344 40.179 -1.943 0.50 20.29 218 ASP A O 1
ATOM 1691 N N . ALA A 1 219 ? 13.729 42.009 -0.745 1.00 21.31 219 ALA A N 1
ATOM 1692 C CA . ALA A 1 219 ? 15.017 42.747 -0.898 1.00 23.00 219 ALA A CA 1
ATOM 1693 C C . ALA A 1 219 ? 16.177 41.899 -0.392 1.00 22.50 219 ALA A C 1
ATOM 1694 O O . ALA A 1 219 ? 16.089 41.272 0.630 1.00 19.11 219 ALA A O 1
ATOM 1696 N N . PRO A 1 220 ? 17.301 41.920 -1.128 1.00 20.16 220 PRO A N 1
ATOM 1697 C CA . PRO A 1 220 ? 18.432 41.133 -0.615 1.00 18.04 220 PRO A CA 1
ATOM 1698 C C . PRO A 1 220 ? 19.123 41.770 0.604 1.00 20.22 220 PRO A C 1
ATOM 1699 O O . PRO A 1 220 ? 19.895 41.122 1.352 1.00 17.37 220 PRO A O 1
ATOM 1703 N N . PHE A 1 221 ? 18.898 43.050 0.781 1.00 19.59 221 PHE A N 1
ATOM 1704 C CA . PHE A 1 221 ? 19.397 43.760 1.917 1.00 21.24 221 PHE A CA 1
ATOM 1705 C C . PHE A 1 221 ? 18.286 44.641 2.431 1.00 16.18 221 PHE A C 1
ATOM 1706 O O . PHE A 1 221 ? 17.561 45.237 1.620 1.00 20.05 221 PHE A O 1
ATOM 1714 N N . VAL A 1 222 ? 18.175 44.701 3.746 1.00 14.33 222 VAL A N 1
ATOM 1715 C CA . VAL A 1 222 ? 17.257 45.587 4.429 1.00 17.03 222 VAL A CA 1
ATOM 1716 C C . VAL A 1 222 ? 17.903 46.497 5.426 1.00 14.06 222 VAL A C 1
ATOM 1717 O O . VAL A 1 222 ? 18.739 46.038 6.270 1.00 15.12 222 VAL A O 1
ATOM 1721 N N . CYS A 1 223 ? 17.651 47.801 5.215 1.00 13.70 223 CYS A N 1
ATOM 1722 C CA . CYS A 1 223 ? 18.341 48.851 5.966 1.00 14.06 223 CYS A CA 1
ATOM 1723 C C . CYS A 1 223 ? 17.259 49.460 6.857 1.00 14.99 223 CYS A C 1
ATOM 1724 O O . CYS A 1 223 ? 16.348 50.164 6.338 1.00 17.39 223 CYS A O 1
ATOM 1727 N N . SER A 1 224 ? 17.291 49.100 8.113 1.00 15.91 224 SER A N 1
ATOM 1728 C CA . SER A 1 224 ? 16.124 49.329 8.979 1.00 14.30 224 SER A CA 1
ATOM 1729 C C . SER A 1 224 ? 16.395 50.250 10.130 1.00 14.32 224 SER A C 1
ATOM 1730 O O . SER A 1 224 ? 17.496 50.181 10.751 1.00 16.21 224 SER A O 1
ATOM 1733 N N . GLY A 1 225 ? 15.450 51.151 10.412 1.00 14.78 225 GLY A N 1
ATOM 1734 C CA . GLY A 1 225 ? 15.564 52.101 11.446 1.00 15.01 225 GLY A CA 1
ATOM 1735 C C . GLY A 1 225 ? 14.497 52.052 12.491 1.00 13.02 225 GLY A C 1
ATOM 1736 O O . GLY A 1 225 ? 13.300 51.739 12.161 1.00 14.62 225 GLY A O 1
ATOM 1737 N N . GLY A 1 226 ? 14.851 52.302 13.727 1.00 13.31 226 GLY A N 1
ATOM 1738 C CA . GLY A 1 226 ? 13.995 52.382 14.889 1.00 15.83 226 GLY A CA 1
ATOM 1739 C C . GLY A 1 226 ? 13.874 53.764 15.461 1.00 13.69 226 GLY A C 1
ATOM 1740 O O . GLY A 1 226 ? 14.260 54.795 14.802 1.00 16.71 226 GLY A O 1
ATOM 1741 N N . ARG A 1 227 ? 13.429 53.784 16.708 1.00 15.78 227 ARG A N 1
ATOM 1742 C CA . ARG A 1 227 ? 13.268 55.048 17.463 1.00 16.99 227 ARG A CA 1
ATOM 1743 C C . ARG A 1 227 ? 14.645 55.805 17.533 1.00 15.82 227 ARG A C 1
ATOM 1744 O O . ARG A 1 227 ? 14.697 57.041 17.482 1.00 16.06 227 ARG A O 1
ATOM 1752 N N . GLY A 1 228 ? 15.744 55.054 17.557 1.00 15.62 228 GLY A N 1
ATOM 1753 C CA . GLY A 1 228 ? 17.051 55.638 17.571 1.00 12.83 228 GLY A CA 1
ATOM 1754 C C . GLY A 1 228 ? 17.525 56.328 16.352 1.00 13.39 228 GLY A C 1
ATOM 1755 O O . GLY A 1 228 ? 18.597 56.959 16.447 1.00 15.79 228 GLY A O 1
ATOM 1756 N N . MET A 1 229 ? 16.788 56.345 15.256 1.00 12.96 229 MET A N 1
ATOM 1757 C CA . MET A 1 229 ? 17.023 57.229 14.167 1.00 14.78 229 MET A CA 1
ATOM 1758 C C . MET A 1 229 ? 16.667 58.716 14.427 1.00 15.13 229 MET A C 1
ATOM 1759 O O . MET A 1 229 ? 17.199 59.558 13.750 1.00 25.06 229 MET A O 1
ATOM 1764 N N . LYS A 1 230 ? 15.865 58.941 15.464 1.00 15.70 230 LYS A N 1
ATOM 1765 C CA . LYS A 1 230 ? 15.628 60.277 16.036 1.00 14.17 230 LYS A CA 1
ATOM 1766 C C . LYS A 1 230 ? 14.684 61.169 15.293 1.00 15.37 230 LYS A C 1
ATOM 1767 O O . LYS A 1 230 ? 14.030 62.015 15.970 1.00 15.94 230 LYS A O 1
ATOM 1773 N N . ALA A 1 231 ? 14.610 61.036 13.989 1.00 14.39 231 ALA A N 1
ATOM 1774 C CA . ALA A 1 231 ? 13.764 61.907 13.159 1.00 17.89 231 ALA A CA 1
ATOM 1775 C C . ALA A 1 231 ? 13.545 61.340 11.787 1.00 19.05 231 ALA A C 1
ATOM 1776 O O . ALA A 1 231 ? 14.389 60.666 11.206 1.00 17.96 231 ALA A O 1
ATOM 1778 N N . LYS A 1 232 ? 12.396 61.634 11.212 1.00 20.24 232 LYS A N 1
ATOM 1779 C CA . LYS A 1 232 ? 12.108 61.106 9.919 1.00 15.47 232 LYS A CA 1
ATOM 1780 C C . LYS A 1 232 ? 13.073 61.422 8.818 1.00 17.57 232 LYS A C 1
ATOM 1781 O O . LYS A 1 232 ? 13.378 60.562 8.001 1.00 21.35 232 LYS A O 1
ATOM 1787 N N . GLU A 1 233 ? 13.532 62.667 8.779 1.00 19.09 233 GLU A N 1
ATOM 1788 C CA . GLU A 1 233 ? 14.475 63.072 7.751 1.00 20.82 233 GLU A CA 1
ATOM 1789 C C . GLU A 1 233 ? 15.763 62.197 7.761 1.00 18.67 233 GLU A C 1
ATOM 1790 O O . GLU A 1 233 ? 16.395 62.034 6.737 1.00 22.38 233 GLU A O 1
ATOM 1796 N N . ASN A 1 234 ? 16.127 61.666 8.911 1.00 17.45 234 ASN A N 1
ATOM 1797 C CA . ASN A 1 234 ? 17.406 60.869 9.060 1.00 16.33 234 ASN A CA 1
ATOM 1798 C C . ASN A 1 234 ? 17.306 59.498 8.340 1.00 13.06 234 ASN A C 1
ATOM 1799 O O . ASN A 1 234 ? 18.347 58.806 8.170 1.00 21.11 234 ASN A O 1
ATOM 1804 N N . PHE A 1 235 ? 16.051 59.103 7.992 1.00 16.07 235 PHE A N 1
ATOM 1805 C CA . PHE A 1 235 ? 15.845 57.955 7.148 1.00 16.52 235 PHE A CA 1
ATOM 1806 C C . PHE A 1 235 ? 16.440 58.053 5.784 1.00 18.11 235 PHE A C 1
ATOM 1807 O O . PHE A 1 235 ? 16.683 57.056 5.136 1.00 20.47 235 PHE A O 1
ATOM 1815 N N . SER A 1 236 ? 16.725 59.244 5.343 1.00 17.48 236 SER A N 1
ATOM 1816 C CA . SER A 1 236 ? 17.367 59.420 4.071 1.00 18.08 236 SER A CA 1
ATOM 1817 C C . SER A 1 236 ? 18.758 58.710 4.141 1.00 15.98 236 SER A C 1
ATOM 1818 O O . SER A 1 236 ? 19.265 58.291 3.100 1.00 19.92 236 SER A O 1
ATOM 1821 N N . LEU A 1 237 ? 19.347 58.643 5.344 1.00 17.77 237 LEU A N 1
ATOM 1822 C CA . LEU A 1 237 ? 20.617 57.900 5.526 1.00 19.43 237 LEU A CA 1
ATOM 1823 C C . LEU A 1 237 ? 20.470 56.412 5.161 1.00 17.82 237 LEU A C 1
ATOM 1824 O O . LEU A 1 237 ? 21.339 55.780 4.574 1.00 21.76 237 LEU A O 1
ATOM 1829 N N . LEU A 1 238 ? 19.324 55.865 5.517 1.00 16.73 238 LEU A N 1
ATOM 1830 C CA . LEU A 1 238 ? 19.056 54.467 5.242 1.00 16.85 238 LEU A CA 1
ATOM 1831 C C . LEU A 1 238 ? 18.739 54.235 3.791 1.00 16.46 238 LEU A C 1
ATOM 1832 O O . LEU A 1 238 ? 19.116 53.193 3.221 1.00 18.71 238 LEU A O 1
ATOM 1837 N N . TYR A 1 239 ? 18.034 55.188 3.175 1.00 17.72 239 TYR A N 1
ATOM 1838 C CA . TYR A 1 239 ? 17.855 55.136 1.743 1.00 18.27 239 TYR A CA 1
ATOM 1839 C C . TYR A 1 239 ? 19.200 55.173 0.980 1.00 19.02 239 TYR A C 1
ATOM 1840 O O . TYR A 1 239 ? 19.401 54.475 -0.054 1.00 22.50 239 TYR A O 1
ATOM 1849 N N . ASP A 1 240 ? 20.086 56.039 1.445 1.00 21.31 240 ASP A N 1
ATOM 1850 C CA . ASP A 1 240 ? 21.422 56.094 0.808 1.00 21.30 240 ASP A CA 1
ATOM 1851 C C . ASP A 1 240 ? 22.150 54.730 0.905 1.00 18.38 240 ASP A C 1
ATOM 1852 O O . ASP A 1 240 ? 22.788 54.246 -0.076 1.00 22.40 240 ASP A O 1
ATOM 1857 N N . LEU A 1 241 ? 22.116 54.141 2.079 1.00 18.17 241 LEU A N 1
ATOM 1858 C CA . LEU A 1 241 ? 22.791 52.811 2.253 1.00 17.75 241 LEU A CA 1
ATOM 1859 C C . LEU A 1 241 ? 22.057 51.749 1.361 1.00 18.73 241 LEU A C 1
ATOM 1860 O O . LEU A 1 241 ? 22.746 50.900 0.730 1.00 23.25 241 LEU A O 1
ATOM 1865 N N . ALA A 1 242 ? 20.691 51.782 1.347 1.00 18.28 242 ALA A N 1
ATOM 1866 C CA . ALA A 1 242 ? 19.987 50.823 0.545 1.00 20.63 242 ALA A CA 1
ATOM 1867 C C . ALA A 1 242 ? 20.363 50.971 -0.914 1.00 17.31 242 ALA A C 1
ATOM 1868 O O . ALA A 1 242 ? 20.487 49.981 -1.648 1.00 23.66 242 ALA A O 1
ATOM 1870 N N . HIS A 1 243 ? 20.480 52.209 -1.382 1.00 21.82 243 HIS A N 1
ATOM 1871 C CA . HIS A 1 243 ? 20.802 52.449 -2.778 1.00 24.53 243 HIS A CA 1
ATOM 1872 C C . HIS A 1 243 ? 22.237 51.928 -3.144 1.00 27.07 243 HIS A C 1
ATOM 1873 O O . HIS A 1 243 ? 22.472 51.415 -4.219 1.00 27.81 243 HIS A O 1
ATOM 1880 N N . ALA A 1 244 ? 23.170 52.056 -2.214 1.00 22.96 244 ALA A N 1
ATOM 1881 C CA . ALA A 1 244 ? 24.518 51.612 -2.403 1.00 26.37 244 ALA A CA 1
ATOM 1882 C C . ALA A 1 244 ? 24.576 50.068 -2.474 1.00 24.11 244 ALA A C 1
ATOM 1883 O O . ALA A 1 244 ? 25.357 49.486 -3.196 1.00 27.07 244 ALA A O 1
ATOM 1885 N N . LEU A 1 245 ? 23.688 49.418 -1.751 1.00 24.57 245 LEU A N 1
ATOM 1886 C CA . LEU A 1 245 ? 23.640 47.963 -1.708 1.00 23.56 245 LEU A CA 1
ATOM 1887 C C . LEU A 1 245 ? 22.692 47.343 -2.710 1.00 20.76 245 LEU A C 1
ATOM 1888 O O . LEU A 1 245 ? 22.839 46.177 -3.031 1.00 25.42 245 LEU A O 1
ATOM 1893 N N . GLY A 1 246 ? 21.686 48.092 -3.163 1.00 21.64 246 GLY A N 1
ATOM 1894 C CA . GLY A 1 246 ? 20.631 47.492 -3.974 1.00 23.96 246 GLY A CA 1
ATOM 1895 C C . GLY A 1 246 ? 19.591 46.824 -3.062 1.00 22.45 246 GLY A C 1
ATOM 1896 O O . GLY A 1 246 ? 19.094 45.751 -3.403 1.00 26.42 246 GLY A O 1
ATOM 1897 N N . GLY A 1 247 ? 19.308 47.446 -1.914 1.00 21.78 247 GLY A N 1
ATOM 1898 C CA . GLY A 1 247 ? 18.413 46.899 -0.928 1.00 19.53 247 GLY A CA 1
ATOM 1899 C C . GLY A 1 247 ? 17.199 47.794 -0.750 1.00 18.19 247 GLY A C 1
ATOM 1900 O O . GLY A 1 247 ? 16.889 48.608 -1.614 1.00 21.05 247 GLY A O 1
ATOM 1901 N N . ALA A 1 248 ? 16.549 47.649 0.392 1.00 17.66 248 ALA A N 1
ATOM 1902 C CA . ALA A 1 248 ? 15.290 48.369 0.679 1.00 17.41 248 ALA A CA 1
ATOM 1903 C C . ALA A 1 248 ? 15.330 48.865 2.136 1.00 16.59 248 ALA A C 1
ATOM 1904 O O . ALA A 1 248 ? 16.074 48.335 2.996 1.00 18.79 248 ALA A O 1
ATOM 1906 N N . VAL A 1 249 ? 14.482 49.847 2.424 1.00 17.71 249 VAL A N 1
ATOM 1907 C CA . VAL A 1 249 ? 14.411 50.408 3.753 1.00 17.65 249 VAL A CA 1
ATOM 1908 C C . VAL A 1 249 ? 13.263 49.872 4.572 1.00 15.62 249 VAL A C 1
ATOM 1909 O O . VAL A 1 249 ? 12.120 49.957 4.069 1.00 17.00 249 VAL A O 1
ATOM 1913 N N . GLY A 1 250 ? 13.526 49.497 5.807 1.00 15.11 250 GLY A N 1
ATOM 1914 C CA . GLY A 1 250 ? 12.517 49.067 6.744 1.00 16.13 250 GLY A CA 1
ATOM 1915 C C . GLY A 1 250 ? 12.548 49.812 8.063 1.00 15.28 250 GLY A C 1
ATOM 1916 O O . GLY A 1 250 ? 13.335 50.751 8.246 1.00 15.79 250 GLY A O 1
ATOM 1917 N N . GLY A 1 251 ? 11.635 49.465 8.977 1.00 14.22 251 GLY A N 1
ATOM 1918 C CA . GLY A 1 251 ? 11.631 49.984 10.295 1.00 14.77 251 GLY A CA 1
ATOM 1919 C C . GLY A 1 251 ? 10.934 49.188 11.361 1.00 12.23 251 GLY A C 1
ATOM 1920 O O . GLY A 1 251 ? 10.232 48.179 11.034 1.00 15.47 251 GLY A O 1
ATOM 1921 N N . SER A 1 252 ? 11.100 49.616 12.590 1.00 12.66 252 SER A N 1
ATOM 1922 C CA . SER A 1 252 ? 10.408 49.038 13.746 1.00 13.39 252 SER A CA 1
ATOM 1923 C C . SER A 1 252 ? 8.933 49.612 13.850 1.00 15.00 252 SER A C 1
ATOM 1924 O O . SER A 1 252 ? 8.641 50.617 13.199 1.00 15.17 252 SER A O 1
ATOM 1927 N N . ARG A 1 253 ? 8.093 48.972 14.657 1.00 14.26 253 ARG A N 1
ATOM 1928 C CA . ARG A 1 253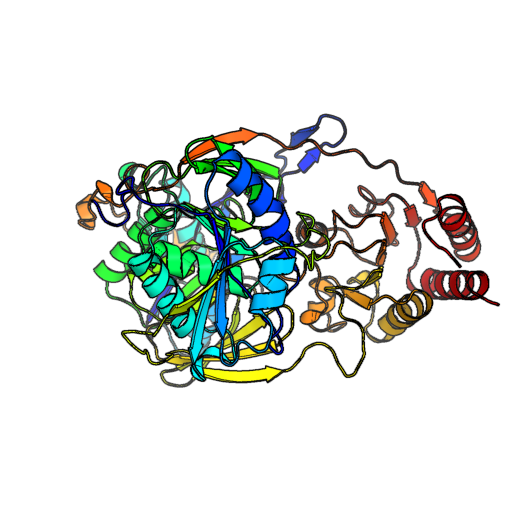 ? 6.722 49.500 14.962 1.00 13.99 253 ARG A CA 1
ATOM 1929 C C . ARG A 1 253 ? 6.893 50.834 15.656 1.00 16.81 253 ARG A C 1
ATOM 1930 O O . ARG A 1 253 ? 6.061 51.696 15.449 1.00 17.97 253 ARG A O 1
ATOM 1938 N N . ALA A 1 254 ? 8.026 51.043 16.419 1.00 14.57 254 ALA A N 1
ATOM 1939 C CA . ALA A 1 254 ? 8.227 52.349 17.082 1.00 16.45 254 ALA A CA 1
ATOM 1940 C C . ALA A 1 254 ? 8.463 53.423 16.061 1.00 14.74 254 ALA A C 1
ATOM 1941 O O . ALA A 1 254 ? 7.899 54.554 16.165 1.00 16.98 254 ALA A O 1
ATOM 1943 N N . ALA A 1 255 ? 9.239 53.076 15.025 1.00 16.99 255 ALA A N 1
ATOM 1944 C CA . ALA A 1 255 ? 9.412 53.984 13.886 1.00 16.48 255 ALA A CA 1
ATOM 1945 C C . ALA A 1 255 ? 8.054 54.380 13.223 1.00 15.08 255 ALA A C 1
ATOM 1946 O O . ALA A 1 255 ? 7.853 55.522 12.824 1.00 18.37 255 ALA A O 1
ATOM 1948 N N . VAL A 1 256 ? 7.187 53.406 13.053 1.00 16.52 256 VAL A N 1
ATOM 1949 C CA . VAL A 1 256 ? 5.823 53.723 12.515 1.00 20.37 256 VAL A CA 1
ATOM 1950 C C . VAL A 1 256 ? 5.081 54.689 13.432 1.00 19.51 256 VAL A C 1
ATOM 1951 O O . VAL A 1 256 ? 4.595 55.725 13.006 1.00 23.42 256 VAL A O 1
ATOM 1955 N N . ASP A 1 257 ? 5.006 54.328 14.701 1.00 18.30 257 ASP A N 1
ATOM 1956 C CA . ASP A 1 257 ? 4.428 55.181 15.727 1.00 22.34 257 ASP A CA 1
ATOM 1957 C C . ASP A 1 257 ? 5.010 56.595 15.803 1.00 18.29 257 ASP A C 1
ATOM 1958 O O . ASP A 1 257 ? 4.139 57.528 16.106 1.00 24.64 257 ASP A O 1
ATOM 1963 N N . GLU A 1 258 ? 6.349 56.765 15.610 1.00 19.22 258 GLU A N 1
ATOM 1964 C CA . GLU A 1 258 ? 6.902 58.100 15.674 1.00 18.03 258 GLU A CA 1
ATOM 1965 C C . GLU A 1 258 ? 6.652 58.907 14.358 1.00 20.66 258 GLU A C 1
ATOM 1966 O O . GLU A 1 258 ? 7.040 60.063 14.264 1.00 25.09 258 GLU A O 1
ATOM 1972 N N . GLY A 1 259 ? 6.139 58.256 13.314 1.00 20.83 259 GLY A N 1
ATOM 1973 C CA . GLY A 1 259 ? 5.885 58.851 12.000 1.00 23.10 259 GLY A CA 1
ATOM 1974 C C . GLY A 1 259 ? 7.065 58.819 11.046 1.00 22.21 259 GLY A C 1
ATOM 1975 O O . GLY A 1 259 ? 7.068 59.424 9.988 1.00 26.05 259 GLY A O 1
ATOM 1976 N N . PHE A 1 260 ? 8.069 58.040 11.410 1.00 20.25 260 PHE A N 1
ATOM 1977 C CA . PHE A 1 260 ? 9.270 57.958 10.582 1.00 17.20 260 PHE A CA 1
ATOM 1978 C C . PHE A 1 260 ? 9.075 57.188 9.263 1.00 21.52 260 PHE A C 1
ATOM 1979 O O . PHE A 1 260 ? 9.749 57.423 8.272 1.00 19.12 260 PHE A O 1
ATOM 1987 N N . ILE A 1 261 ? 8.240 56.153 9.331 1.00 19.29 261 ILE A N 1
ATOM 1988 C CA . ILE A 1 261 ? 7.914 55.300 8.209 1.00 22.90 261 ILE A CA 1
ATOM 1989 C C . ILE A 1 261 ? 6.457 54.865 8.298 1.00 22.04 261 ILE A C 1
ATOM 1990 O O . ILE A 1 261 ? 5.876 54.955 9.379 1.00 19.12 261 ILE A O 1
ATOM 1995 N N . GLU A 1 262 ? 5.920 54.414 7.147 1.00 24.24 262 GLU A N 1
ATOM 1996 C CA . GLU A 1 262 ? 4.546 53.822 7.004 1.00 24.81 262 GLU A CA 1
ATOM 1997 C C . GLU A 1 262 ? 4.541 52.346 7.268 1.00 17.39 262 GLU A C 1
ATOM 1998 O O . GLU A 1 262 ? 5.549 51.660 7.224 1.00 20.72 262 GLU A O 1
ATOM 2004 N N . HIS A 1 263 ? 3.406 51.848 7.645 1.00 23.36 263 HIS A N 1
ATOM 2005 C CA . HIS A 1 263 ? 3.260 50.485 8.083 1.00 23.46 263 HIS A CA 1
ATOM 2006 C C . HIS A 1 263 ? 3.821 49.426 7.125 1.00 19.20 263 HIS A C 1
ATOM 2007 O O . HIS A 1 263 ? 4.363 48.452 7.667 1.00 17.42 263 HIS A O 1
ATOM 2014 N N . PRO A 1 264 ? 3.719 49.618 5.775 1.00 18.78 264 PRO A N 1
ATOM 2015 C CA . PRO A 1 264 ? 4.254 48.568 4.897 1.00 17.20 264 PRO A CA 1
ATOM 2016 C C . PRO A 1 264 ? 5.771 48.306 4.977 1.00 17.07 264 PRO A C 1
ATOM 2017 O O . PRO A 1 264 ? 6.247 47.333 4.345 1.00 18.26 264 PRO A O 1
ATOM 2021 N N . ARG A 1 265 ? 6.500 49.180 5.698 1.00 15.12 265 ARG A N 1
ATOM 2022 C CA . ARG A 1 265 ? 7.936 48.967 5.892 1.00 13.78 265 ARG A CA 1
ATOM 2023 C C . ARG A 1 265 ? 8.178 48.440 7.275 1.00 14.65 265 ARG A C 1
ATOM 2024 O O . ARG A 1 265 ? 9.341 48.163 7.636 1.00 16.21 265 ARG A O 1
ATOM 2032 N N . GLN A 1 266 ? 7.157 48.144 8.080 1.00 17.15 266 GLN A N 1
ATOM 2033 C CA . GLN A 1 266 ? 7.349 47.607 9.435 1.00 13.94 266 GLN A CA 1
ATOM 2034 C C . GLN A 1 266 ? 7.770 46.137 9.377 1.00 14.40 266 GLN A C 1
ATOM 2035 O O . GLN A 1 266 ? 7.167 45.304 8.674 1.00 15.57 266 GLN A O 1
ATOM 2041 N N . VAL A 1 267 ? 8.850 45.859 10.129 1.00 13.93 267 VAL A N 1
ATOM 2042 C CA . VAL A 1 267 ? 9.319 44.499 10.317 1.00 13.38 267 VAL A CA 1
ATOM 2043 C C . VAL A 1 267 ? 8.993 44.027 11.708 1.00 13.31 267 VAL A C 1
ATOM 2044 O O . VAL A 1 267 ? 9.074 44.794 12.669 1.00 15.58 267 VAL A O 1
ATOM 2048 N N . GLY A 1 268 ? 8.522 42.764 11.819 1.00 14.13 268 GLY A N 1
ATOM 2049 C CA . GLY A 1 268 ? 8.263 42.159 13.097 1.00 14.51 268 GLY A CA 1
ATOM 2050 C C . GLY A 1 268 ? 6.979 41.264 13.037 1.00 11.70 268 GLY A C 1
ATOM 2051 O O . GLY A 1 268 ? 6.435 41.062 11.932 1.00 14.25 268 GLY A O 1
ATOM 2052 N N . GLN A 1 269 ? 6.653 40.751 14.182 1.00 13.78 269 GLN A N 1
ATOM 2053 C CA . GLN A 1 269 ? 5.481 39.805 14.229 1.00 14.78 269 GLN A CA 1
ATOM 2054 C C . GLN A 1 269 ? 4.157 40.405 13.714 1.00 16.61 269 GLN A C 1
ATOM 2055 O O . GLN A 1 269 ? 3.382 39.629 13.151 1.00 16.72 269 GLN A O 1
ATOM 2061 N N . SER A 1 270 ? 3.969 41.720 13.840 1.00 13.98 270 SER A N 1
ATOM 2062 C CA . SER A 1 270 ? 2.673 42.385 13.392 1.00 16.06 270 SER A CA 1
ATOM 2063 C C . SER A 1 270 ? 2.863 43.018 12.004 1.00 19.26 270 SER A C 1
ATOM 2064 O O . SER A 1 270 ? 1.952 43.586 11.437 1.00 22.70 270 SER A O 1
ATOM 2067 N N . GLY A 1 271 ? 4.116 43.004 11.526 1.00 19.10 271 GLY A N 1
ATOM 2068 C CA . GLY A 1 271 ? 4.470 43.484 10.203 1.00 15.81 271 GLY A CA 1
ATOM 2069 C C . GLY A 1 271 ? 4.971 42.334 9.313 1.00 19.17 271 GLY A C 1
ATOM 2070 O O . GLY A 1 271 ? 4.452 41.221 9.265 1.00 18.83 271 GLY A O 1
ATOM 2071 N N . LYS A 1 272 ? 6.019 42.642 8.590 1.00 16.63 272 LYS A N 1
ATOM 2072 C CA . LYS A 1 272 ? 6.712 41.689 7.689 1.00 15.59 272 LYS A CA 1
ATOM 2073 C C . LYS A 1 272 ? 7.841 40.898 8.362 1.00 15.02 272 LYS A C 1
ATOM 2074 O O . LYS A 1 272 ? 8.510 41.395 9.302 1.00 15.35 272 LYS A O 1
ATOM 2080 N N . THR A 1 273 ? 7.977 39.669 7.883 1.00 14.18 273 THR A N 1
ATOM 2081 C CA . THR A 1 273 ? 9.200 38.837 8.195 1.00 14.45 273 THR A CA 1
ATOM 2082 C C . THR A 1 273 ? 10.002 38.770 6.952 1.00 16.07 273 THR A C 1
ATOM 2083 O O . THR A 1 273 ? 9.557 38.389 5.872 1.00 16.74 273 THR A O 1
ATOM 2087 N N . VAL A 1 274 ? 11.269 39.145 7.143 1.00 16.72 274 VAL A N 1
ATOM 2088 C CA . VAL A 1 274 ? 12.274 39.269 6.073 1.00 18.29 274 VAL A CA 1
ATOM 2089 C C . VAL A 1 274 ? 13.477 38.367 6.368 1.00 17.43 274 VAL A C 1
ATOM 2090 O O . VAL A 1 274 ? 13.845 38.226 7.535 1.00 17.00 274 VAL A O 1
ATOM 2094 N N . THR A 1 275 ? 14.054 37.782 5.306 1.00 18.87 275 THR A N 1
ATOM 2095 C CA . THR A 1 275 ? 15.227 36.955 5.410 1.00 16.01 275 THR A CA 1
ATOM 2096 C C . THR A 1 275 ? 16.308 37.385 4.390 1.00 18.06 275 THR A C 1
ATOM 2097 O O . THR A 1 275 ? 16.749 36.587 3.543 1.00 20.77 275 THR A O 1
ATOM 2101 N N . PRO A 1 276 ? 16.706 38.678 4.491 1.00 16.33 276 PRO A N 1
ATOM 2102 C CA . PRO A 1 276 ? 17.670 39.233 3.538 1.00 16.65 276 PRO A CA 1
ATOM 2103 C C . PRO A 1 276 ? 19.068 38.620 3.811 1.00 15.59 276 PRO A C 1
ATOM 2104 O O . PRO A 1 276 ? 19.322 38.031 4.880 1.00 18.39 276 PRO A O 1
ATOM 2108 N N . LYS A 1 277 ? 19.960 38.869 2.864 1.00 17.87 277 LYS A N 1
ATOM 2109 C CA . LYS A 1 277 ? 21.371 38.490 3.069 1.00 18.35 277 LYS A CA 1
ATOM 2110 C C . LYS A 1 277 ? 21.979 39.307 4.212 1.00 17.54 277 LYS A C 1
ATOM 2111 O O . LYS A 1 277 ? 22.727 38.792 5.050 1.00 18.50 277 LYS A O 1
ATOM 2117 N N . ILE A 1 278 ? 21.695 40.618 4.237 1.00 16.37 278 ILE A N 1
ATOM 2118 C CA . ILE A 1 278 ? 22.010 41.441 5.409 1.00 15.16 278 ILE A CA 1
ATOM 2119 C C . ILE A 1 278 ? 20.808 42.249 5.871 1.00 14.94 278 ILE A C 1
ATOM 2120 O O . ILE A 1 278 ? 20.206 42.915 5.031 1.00 16.45 278 ILE A O 1
ATOM 2125 N N . TYR A 1 279 ? 20.660 42.299 7.185 1.00 15.58 279 TYR A N 1
ATOM 2126 C CA . TYR A 1 279 ? 19.707 43.200 7.861 1.00 17.43 279 TYR A CA 1
ATOM 2127 C C . TYR A 1 279 ? 20.592 44.140 8.700 1.00 15.27 279 TYR A C 1
ATOM 2128 O O . TYR A 1 279 ? 21.263 43.676 9.639 1.00 15.80 279 TYR A O 1
ATOM 2137 N N . PHE A 1 280 ? 20.542 45.425 8.367 1.00 15.44 280 PHE A N 1
ATOM 2138 C CA . PHE A 1 280 ? 21.202 46.452 9.156 1.00 16.92 280 PHE A CA 1
ATOM 2139 C C . PHE A 1 280 ? 20.108 47.046 10.113 1.00 12.64 280 PHE A C 1
ATOM 2140 O O . PHE A 1 280 ? 19.111 47.697 9.660 1.00 18.98 280 PHE A O 1
ATOM 2148 N N . ALA A 1 281 ? 20.278 46.770 11.397 1.00 13.69 281 ALA A N 1
ATOM 2149 C CA . ALA A 1 281 ? 19.430 47.184 12.497 1.00 13.46 281 ALA A CA 1
ATOM 2150 C C . ALA A 1 281 ? 20.007 48.436 13.154 1.00 14.88 281 ALA A C 1
ATOM 2151 O O . ALA A 1 281 ? 21.004 48.328 13.879 1.00 17.13 281 ALA A O 1
ATOM 2153 N N . CYS A 1 282 ? 19.441 49.593 12.833 1.00 15.27 282 CYS A N 1
ATOM 2154 C CA . CYS A 1 282 ? 20.017 50.904 13.155 1.00 13.38 282 CYS A CA 1
ATOM 2155 C C . CYS A 1 282 ? 19.091 51.642 14.132 1.00 12.37 282 CYS A C 1
ATOM 2156 O O . CYS A 1 282 ? 17.893 51.952 13.736 1.00 15.54 282 CYS A O 1
ATOM 2159 N N . GLY A 1 283 ? 19.409 51.816 15.371 1.00 14.18 283 GLY A N 1
ATOM 2160 C CA . GLY A 1 283 ? 18.621 52.467 16.371 1.00 13.42 283 GLY A CA 1
ATOM 2161 C C . GLY A 1 283 ? 17.370 51.641 16.718 1.00 13.22 283 GLY A C 1
ATOM 2162 O O . GLY A 1 283 ? 16.247 52.188 17.023 1.00 15.25 283 GLY A O 1
ATOM 2163 N N . ILE A 1 284 ? 17.585 50.305 16.743 1.00 14.71 284 ILE A N 1
ATOM 2164 C CA . ILE A 1 284 ? 16.443 49.321 17.024 1.00 13.39 284 ILE A CA 1
ATOM 2165 C C . ILE A 1 284 ? 16.970 48.496 18.206 1.00 13.42 284 ILE A C 1
ATOM 2166 O O . ILE A 1 284 ? 18.058 47.839 18.102 1.00 15.51 284 ILE A O 1
ATOM 2171 N N . SER A 1 285 ? 16.293 48.522 19.326 1.00 15.41 285 SER A N 1
ATOM 2172 C CA . SER A 1 285 ? 16.706 47.799 20.511 1.00 15.18 285 SER A CA 1
ATOM 2173 C C . SER A 1 285 ? 16.795 46.287 20.357 1.00 16.44 285 SER A C 1
ATOM 2174 O O . SER A 1 285 ? 17.684 45.650 20.989 1.00 15.74 285 SER A O 1
ATOM 2177 N N . GLY A 1 286 ? 15.905 45.720 19.541 1.00 16.77 286 GLY A N 1
ATOM 2178 C CA . GLY A 1 286 ? 15.781 44.270 19.396 1.00 16.69 286 GLY A CA 1
ATOM 2179 C C . GLY A 1 286 ? 14.828 43.638 20.395 1.00 15.45 286 GLY A C 1
ATOM 2180 O O . GLY A 1 286 ? 15.005 42.634 21.050 1.00 16.30 286 GLY A O 1
ATOM 2181 N N . SER A 1 287 ? 13.663 44.294 20.460 1.00 13.19 287 SER A N 1
ATOM 2182 C CA . SER A 1 287 ? 12.459 43.686 21.159 1.00 13.16 287 SER A CA 1
ATOM 2183 C C . SER A 1 287 ? 12.189 42.294 20.562 1.00 13.12 287 SER A C 1
ATOM 2184 O O . SER A 1 287 ? 12.456 42.052 19.358 1.00 15.85 287 SER A O 1
ATOM 2187 N N . VAL A 1 288 ? 11.530 41.417 21.347 1.00 14.66 288 VAL A N 1
ATOM 2188 C CA . VAL A 1 288 ? 11.255 40.066 20.792 1.00 14.93 288 VAL A CA 1
ATOM 2189 C C . VAL A 1 288 ? 10.277 40.151 19.597 1.00 12.30 288 VAL A C 1
ATOM 2190 O O . VAL A 1 288 ? 10.401 39.405 18.617 1.00 16.36 288 VAL A O 1
ATOM 2194 N N . GLN A 1 289 ? 9.360 41.171 19.646 1.00 15.01 289 GLN A N 1
ATOM 2195 C CA . GLN A 1 289 ? 8.415 41.339 18.581 1.00 15.69 289 GLN A CA 1
ATOM 2196 C C . GLN A 1 289 ? 9.011 41.793 17.294 1.00 12.59 289 GLN A C 1
ATOM 2197 O O . GLN A 1 289 ? 8.602 41.420 16.210 1.00 14.68 289 GLN A O 1
ATOM 2203 N N . HIS A 1 290 ? 10.118 42.573 17.397 1.00 13.70 290 HIS A N 1
ATOM 2204 C CA . HIS A 1 290 ? 10.850 42.941 16.205 1.00 14.94 290 HIS A CA 1
ATOM 2205 C C . HIS A 1 290 ? 11.696 41.778 15.659 1.00 11.72 290 HIS A C 1
ATOM 2206 O O . HIS A 1 290 ? 11.693 41.516 14.500 1.00 14.08 290 HIS A O 1
ATOM 2213 N N . LYS A 1 291 ? 12.376 41.137 16.602 1.00 14.37 291 LYS A N 1
ATOM 2214 C CA . LYS A 1 291 ? 13.317 40.031 16.235 1.00 16.91 291 LYS A CA 1
ATOM 2215 C C . LYS A 1 291 ? 12.531 38.907 15.506 1.00 14.17 291 LYS A C 1
ATOM 2216 O O . LYS A 1 291 ? 13.023 38.285 14.589 1.00 16.57 291 LYS A O 1
ATOM 2222 N N . ALA A 1 292 ? 11.246 38.730 15.899 1.00 15.62 292 ALA A N 1
ATOM 2223 C CA . ALA A 1 292 ? 10.403 37.744 15.219 1.00 15.48 292 ALA A CA 1
ATOM 2224 C C . ALA A 1 292 ? 10.405 37.889 13.708 1.00 13.65 292 ALA A C 1
ATOM 2225 O O . ALA A 1 292 ? 10.026 36.962 12.975 1.00 19.65 292 ALA A O 1
ATOM 2227 N N . GLY A 1 293 ? 10.508 39.132 13.252 1.00 14.66 293 GLY A N 1
ATOM 2228 C CA . GLY A 1 293 ? 10.511 39.432 11.829 1.00 14.61 293 GLY A CA 1
ATOM 2229 C C . GLY A 1 293 ? 11.796 39.453 11.053 1.00 14.59 293 GLY A C 1
ATOM 2230 O O . GLY A 1 293 ? 11.763 39.712 9.868 1.00 14.65 293 GLY A O 1
ATOM 2231 N N . MET A 1 294 ? 12.906 39.253 11.776 1.00 18.00 294 MET A N 1
ATOM 2232 C CA . MET A 1 294 ? 14.187 39.407 11.049 1.00 15.47 294 MET A CA 1
ATOM 2233 C C . MET A 1 294 ? 15.356 38.501 11.557 1.00 13.68 294 MET A C 1
ATOM 2234 O O . MET A 1 294 ? 16.502 38.586 11.034 1.00 18.13 294 MET A O 1
ATOM 2239 N N . SER A 1 295 ? 15.073 37.648 12.528 1.00 17.01 295 SER A N 1
ATOM 2240 C CA . SER A 1 295 ? 16.118 36.833 13.115 1.00 17.56 295 SER A CA 1
ATOM 2241 C C . SER A 1 295 ? 16.687 35.736 12.239 1.00 17.15 295 SER A C 1
ATOM 2242 O O . SER A 1 295 ? 17.757 35.180 12.599 1.00 22.26 295 SER A O 1
ATOM 2245 N N . LYS A 1 296 ? 16.058 35.444 11.094 1.00 16.28 296 LYS A N 1
ATOM 2246 C CA . LYS A 1 296 ? 16.568 34.448 10.141 1.00 16.53 296 LYS A CA 1
ATOM 2247 C C . LYS A 1 296 ? 17.267 35.136 8.959 1.00 17.56 296 LYS A C 1
ATOM 2248 O O . LYS A 1 296 ? 17.540 34.498 7.950 1.00 21.11 296 LYS A O 1
ATOM 2254 N N . SER A 1 297 ? 17.525 36.449 9.073 1.00 17.86 297 SER A N 1
ATOM 2255 C CA . SER A 1 297 ? 18.382 37.142 8.127 1.00 16.18 297 SER A CA 1
ATOM 2256 C C . SER A 1 297 ? 19.738 36.406 8.156 1.00 15.21 297 SER A C 1
ATOM 2257 O O . SER A 1 297 ? 20.139 35.925 9.179 1.00 17.65 297 SER A O 1
ATOM 2260 N N . ASP A 1 298 ? 20.337 36.296 6.994 1.00 15.41 298 ASP A N 1
ATOM 2261 C CA . ASP A 1 298 ? 21.650 35.558 6.902 1.00 15.67 298 ASP A CA 1
ATOM 2262 C C . ASP A 1 298 ? 22.721 36.171 7.833 1.00 18.19 298 ASP A C 1
ATOM 2263 O O . ASP A 1 298 ? 23.403 35.490 8.609 1.00 19.00 298 ASP A O 1
ATOM 2268 N N . THR A 1 299 ? 22.827 37.495 7.761 1.00 15.98 299 THR A N 1
ATOM 2269 C CA . THR A 1 299 ? 23.728 38.254 8.614 1.00 16.70 299 THR A CA 1
ATOM 2270 C C . THR A 1 299 ? 22.997 39.454 9.174 1.00 16.49 299 THR A C 1
ATOM 2271 O O . THR A 1 299 ? 22.349 40.110 8.395 1.00 17.24 299 THR A O 1
ATOM 2275 N N . ILE A 1 300 ? 23.208 39.777 10.450 1.00 15.75 300 ILE A N 1
ATOM 2276 C CA . ILE A 1 300 ? 22.603 40.976 11.101 1.00 16.23 300 ILE A CA 1
ATOM 2277 C C . ILE A 1 300 ? 23.773 41.857 11.556 1.00 15.23 300 ILE A C 1
ATOM 2278 O O . ILE A 1 300 ? 24.644 41.353 12.262 1.00 15.35 300 ILE A O 1
ATOM 2283 N N . VAL A 1 301 ? 23.703 43.117 11.159 1.00 14.63 301 VAL A N 1
ATOM 2284 C CA . VAL A 1 301 ? 24.692 44.144 11.495 1.00 15.13 301 VAL A CA 1
ATOM 2285 C C . VAL A 1 301 ? 23.909 45.170 12.335 1.00 12.68 301 VAL A C 1
ATOM 2286 O O . VAL A 1 301 ? 22.968 45.799 11.820 1.00 17.30 301 VAL A O 1
ATOM 2290 N N . CYS A 1 302 ? 24.290 45.350 13.578 1.00 13.76 302 CYS A N 1
ATOM 2291 C CA . CYS A 1 302 ? 23.651 46.213 14.522 1.00 15.20 302 CYS A CA 1
ATOM 2292 C C . CYS A 1 302 ? 24.481 47.492 14.759 1.00 14.80 302 CYS A C 1
ATOM 2293 O O . CYS A 1 302 ? 25.671 47.425 15.081 1.00 19.62 302 CYS A O 1
ATOM 2296 N N . ILE A 1 303 ? 23.816 48.640 14.633 1.00 15.49 303 ILE A N 1
ATOM 2297 C CA . ILE A 1 303 ? 24.350 49.948 14.882 1.00 13.99 303 ILE A CA 1
ATOM 2298 C C . ILE A 1 303 ? 23.500 50.668 15.927 1.00 12.87 303 ILE A C 1
ATOM 2299 O O . ILE A 1 303 ? 22.292 50.982 15.685 1.00 16.48 303 ILE A O 1
ATOM 2304 N N . ASN A 1 304 ? 23.972 50.772 17.138 1.00 16.71 304 ASN A N 1
ATOM 2305 C CA . ASN A 1 304 ? 23.218 51.155 18.286 1.00 15.32 304 ASN A CA 1
ATOM 2306 C C . ASN A 1 304 ? 24.026 51.810 19.315 1.00 14.40 304 ASN A C 1
ATOM 2307 O O . ASN A 1 304 ? 25.152 51.312 19.570 1.00 17.19 304 ASN A O 1
ATOM 2312 N N . LYS A 1 305 ? 23.601 52.896 19.954 1.00 15.14 305 LYS A N 1
ATOM 2313 C CA . LYS A 1 305 ? 24.330 53.595 20.972 1.00 16.31 305 LYS A CA 1
ATOM 2314 C C . LYS A 1 305 ? 24.561 52.787 22.265 1.00 20.25 305 LYS A C 1
ATOM 2315 O O . LYS A 1 305 ? 25.447 53.120 23.038 1.00 20.44 305 LYS A O 1
ATOM 2321 N N . ASP A 1 306 ? 23.707 51.763 22.512 1.00 16.88 306 ASP A N 1
ATOM 2322 C CA . ASP A 1 306 ? 23.708 51.047 23.759 1.00 16.65 306 ASP A CA 1
ATOM 2323 C C . ASP A 1 306 ? 24.330 49.690 23.578 1.00 15.97 306 ASP A C 1
ATOM 2324 O O . ASP A 1 306 ? 23.752 48.879 22.876 1.00 17.75 306 ASP A O 1
ATOM 2329 N N . PRO A 1 307 ? 25.530 49.472 24.148 1.00 20.20 307 PRO A N 1
ATOM 2330 C CA . PRO A 1 307 ? 26.185 48.203 23.982 1.00 21.64 307 PRO A CA 1
ATOM 2331 C C . PRO A 1 307 ? 25.384 47.032 24.530 1.00 21.47 307 PRO A C 1
ATOM 2332 O O . PRO A 1 307 ? 25.699 45.905 24.142 1.00 23.14 307 PRO A O 1
ATOM 2336 N N . ASP A 1 308 ? 24.421 47.285 25.456 1.00 20.81 308 ASP A N 1
ATOM 2337 C CA . ASP A 1 308 ? 23.522 46.221 25.976 1.00 17.07 308 ASP A CA 1
ATOM 2338 C C . ASP A 1 308 ? 22.180 46.023 25.235 1.00 17.13 308 ASP A C 1
ATOM 2339 O O . ASP A 1 308 ? 21.354 45.261 25.695 1.00 19.06 308 ASP A O 1
ATOM 2344 N N . ALA A 1 309 ? 22.035 46.662 24.092 1.00 17.89 309 ALA A N 1
ATOM 2345 C CA . ALA A 1 309 ? 20.860 46.481 23.254 1.00 14.64 309 ALA A CA 1
ATOM 2346 C C . ALA A 1 309 ? 20.707 44.986 22.942 1.00 16.27 309 ALA A C 1
ATOM 2347 O O . ALA A 1 309 ? 21.651 44.301 22.562 1.00 17.26 309 ALA A O 1
ATOM 2349 N N . PRO A 1 310 ? 19.538 44.421 23.255 1.00 17.51 310 PRO A N 1
ATOM 2350 C CA . PRO A 1 310 ? 19.321 42.976 22.935 1.00 17.07 310 PRO A CA 1
ATOM 2351 C C . PRO A 1 310 ? 19.649 42.564 21.521 1.00 15.95 310 PRO A C 1
ATOM 2352 O O . PRO A 1 310 ? 19.947 41.371 21.313 1.00 19.68 310 PRO A O 1
ATOM 2356 N N . MET A 1 311 ? 19.539 43.470 20.548 1.00 14.32 311 MET A N 1
ATOM 2357 C CA . MET A 1 311 ? 19.801 43.147 19.174 1.00 13.36 311 MET A CA 1
ATOM 2358 C C . MET A 1 311 ? 21.255 42.666 19.001 1.00 15.35 311 MET A C 1
ATOM 2359 O O . MET A 1 311 ? 21.496 41.787 18.155 1.00 16.34 311 MET A O 1
ATOM 2364 N N . PHE A 1 312 ? 22.173 43.192 19.822 1.00 17.35 312 PHE A N 1
ATOM 2365 C CA . PHE A 1 312 ? 23.591 42.721 19.683 1.00 19.24 312 PHE A CA 1
ATOM 2366 C C . PHE A 1 312 ? 23.702 41.235 19.876 1.00 18.72 312 PHE A C 1
ATOM 2367 O O . PHE A 1 312 ? 24.594 40.619 19.289 1.00 21.72 312 PHE A O 1
ATOM 2375 N N A GLU A 1 313 ? 22.754 40.668 20.651 0.50 18.21 313 GLU A N 1
ATOM 2376 N N B GLU A 1 313 ? 22.845 40.601 20.665 0.50 19.04 313 GLU A N 1
ATOM 2377 C CA A GLU A 1 313 ? 22.717 39.226 21.029 0.50 24.39 313 GLU A CA 1
ATOM 2378 C CA B GLU A 1 313 ? 23.054 39.176 20.971 0.50 17.47 313 GLU A CA 1
ATOM 2379 C C A GLU A 1 313 ? 22.767 38.286 19.849 0.50 18.65 313 GLU A C 1
ATOM 2380 C C B GLU A 1 313 ? 23.005 38.331 19.716 0.50 14.36 313 GLU A C 1
ATOM 2381 O O A GLU A 1 313 ? 23.261 37.154 19.933 0.50 23.02 313 GLU A O 1
ATOM 2382 O O B GLU A 1 313 ? 23.777 37.352 19.568 0.50 18.91 313 GLU A O 1
ATOM 2393 N N . ILE A 1 314 ? 22.182 38.757 18.759 1.00 17.03 314 ILE A N 1
ATOM 2394 C CA . ILE A 1 314 ? 22.041 37.988 17.529 1.00 17.18 314 ILE A CA 1
ATOM 2395 C C . ILE A 1 314 ? 22.735 38.527 16.300 1.00 15.91 314 ILE A C 1
ATOM 2396 O O . ILE A 1 314 ? 22.531 38.019 15.166 1.00 18.85 314 ILE A O 1
ATOM 2401 N N . SER A 1 315 ? 23.604 39.534 16.566 1.00 16.45 315 SER A N 1
ATOM 2402 C CA . SER A 1 315 ? 24.295 40.238 15.488 1.00 15.28 315 SER A CA 1
ATOM 2403 C C . SER A 1 315 ? 25.734 39.740 15.370 1.00 19.18 315 SER A C 1
ATOM 2404 O O . SER A 1 315 ? 26.459 39.780 16.341 1.00 20.76 315 SER A O 1
ATOM 2407 N N . LYS A 1 316 ? 26.046 39.209 14.190 1.00 16.71 316 LYS A N 1
ATOM 2408 C CA . LYS A 1 316 ? 27.397 38.735 13.878 1.00 19.58 316 LYS A CA 1
ATOM 2409 C C . LYS A 1 316 ? 28.383 39.906 13.868 1.00 19.53 316 LYS A C 1
ATOM 2410 O O . LYS A 1 316 ? 29.567 39.737 14.185 1.00 20.64 316 LYS A O 1
ATOM 2416 N N . TYR A 1 317 ? 27.905 41.081 13.486 1.00 17.86 317 TYR A N 1
ATOM 2417 C CA . TYR A 1 317 ? 28.743 42.305 13.382 1.00 15.89 317 TYR A CA 1
ATOM 2418 C C . TYR A 1 317 ? 27.987 43.496 13.913 1.00 19.57 317 TYR A C 1
ATOM 2419 O O . TYR A 1 317 ? 26.739 43.557 13.849 1.00 19.21 317 TYR A O 1
ATOM 2428 N N . GLY A 1 318 ? 28.705 44.473 14.359 1.00 18.30 318 GLY A N 1
ATOM 2429 C CA . GLY A 1 318 ? 28.036 45.701 14.784 1.00 18.02 318 GLY A CA 1
ATOM 2430 C C . GLY A 1 318 ? 28.986 46.796 15.233 1.00 16.29 318 GLY A C 1
ATOM 2431 O O . GLY A 1 318 ? 30.233 46.528 15.294 1.00 21.62 318 GLY A O 1
ATOM 2432 N N . ILE A 1 319 ? 28.402 47.976 15.483 1.00 16.81 319 ILE A N 1
ATOM 2433 C CA . ILE A 1 319 ? 29.133 49.137 15.972 1.00 18.09 319 ILE A CA 1
ATOM 2434 C C . ILE A 1 319 ? 28.302 49.737 17.078 1.00 17.06 319 ILE A C 1
ATOM 2435 O O . ILE A 1 319 ? 27.046 49.980 16.891 1.00 19.17 319 ILE A O 1
ATOM 2440 N N . VAL A 1 320 ? 28.904 49.909 18.251 1.00 18.64 320 VAL A N 1
ATOM 2441 C CA . VAL A 1 320 ? 28.436 50.769 19.302 1.00 16.89 320 VAL A CA 1
ATOM 2442 C C . VAL A 1 320 ? 28.691 52.219 19.049 1.00 18.98 320 VAL A C 1
ATOM 2443 O O . VAL A 1 320 ? 29.851 52.600 19.070 1.00 19.76 320 VAL A O 1
ATOM 2447 N N . GLY A 1 321 ? 27.687 53.012 18.746 1.00 20.36 321 GLY A N 1
ATOM 2448 C CA . GLY A 1 321 ? 27.866 54.454 18.412 1.00 19.73 321 GLY A CA 1
ATOM 2449 C C . GLY A 1 321 ? 26.541 55.047 17.833 1.00 16.96 321 GLY A C 1
ATOM 2450 O O . GLY A 1 321 ? 25.545 54.396 17.808 1.00 20.20 321 GLY A O 1
ATOM 2451 N N . ASP A 1 322 ? 26.647 56.258 17.338 1.00 17.32 322 ASP A N 1
ATOM 2452 C CA . ASP A 1 322 ? 25.588 57.082 16.867 1.00 16.27 322 ASP A CA 1
ATOM 2453 C C . ASP A 1 322 ? 25.347 56.790 15.408 1.00 16.29 322 ASP A C 1
ATOM 2454 O O . ASP A 1 322 ? 26.183 57.099 14.546 1.00 18.11 322 ASP A O 1
ATOM 2459 N N . ALA A 1 323 ? 24.159 56.175 15.123 1.00 14.69 323 ALA A N 1
ATOM 2460 C CA . ALA A 1 323 ? 23.843 55.848 13.745 1.00 14.53 323 ALA A CA 1
ATOM 2461 C C . ALA A 1 323 ? 23.874 57.056 12.785 1.00 15.32 323 ALA A C 1
ATOM 2462 O O . ALA A 1 323 ? 24.133 56.897 11.576 1.00 17.98 323 ALA A O 1
ATOM 2464 N N . LEU A 1 324 ? 23.606 58.248 13.333 1.00 15.68 324 LEU A N 1
ATOM 2465 C CA . LEU A 1 324 ? 23.574 59.424 12.507 1.00 18.47 324 LEU A CA 1
ATOM 2466 C C . LEU A 1 324 ? 25.012 59.842 12.018 1.00 20.24 324 LEU A C 1
ATOM 2467 O O . LEU A 1 324 ? 25.131 60.455 10.960 1.00 22.25 324 LEU A O 1
ATOM 2472 N N . LYS A 1 325 ? 26.086 59.447 12.758 1.00 22.84 325 LYS A N 1
ATOM 2473 C CA . LYS A 1 325 ? 27.504 59.683 12.345 1.00 20.24 325 LYS A CA 1
ATOM 2474 C C . LYS A 1 325 ? 27.989 58.458 11.548 1.00 17.85 325 LYS A C 1
ATOM 2475 O O . LYS A 1 325 ? 28.792 58.571 10.601 1.00 21.45 325 LYS A O 1
ATOM 2481 N N . ILE A 1 326 ? 27.532 57.249 11.955 1.00 16.56 326 ILE A N 1
ATOM 2482 C CA . ILE A 1 326 ? 28.110 56.021 11.413 1.00 19.17 326 ILE A CA 1
ATOM 2483 C C . ILE A 1 326 ? 27.584 55.716 10.007 1.00 17.03 326 ILE A C 1
ATOM 2484 O O . ILE A 1 326 ? 28.338 55.423 9.077 1.00 20.74 326 ILE A O 1
ATOM 2489 N N . LEU A 1 327 ? 26.250 55.886 9.800 1.00 16.41 327 LEU A N 1
ATOM 2490 C CA . LEU A 1 327 ? 25.688 55.588 8.503 1.00 17.70 327 LEU A CA 1
ATOM 2491 C C . LEU A 1 327 ? 26.283 56.274 7.283 1.00 21.16 327 LEU A C 1
ATOM 2492 O O . LEU A 1 327 ? 26.597 55.627 6.287 1.00 21.42 327 LEU A O 1
ATOM 2497 N N . PRO A 1 328 ? 26.469 57.615 7.359 1.00 18.31 328 PRO A N 1
ATOM 2498 C CA . PRO A 1 328 ? 26.961 58.185 6.142 1.00 21.10 328 PRO A CA 1
ATOM 2499 C C . PRO A 1 328 ? 28.451 57.727 5.834 1.00 17.99 328 PRO A C 1
ATOM 2500 O O . PRO A 1 328 ? 28.800 57.598 4.647 1.00 22.38 328 PRO A O 1
ATOM 2504 N N . LEU A 1 329 ? 29.262 57.455 6.865 1.00 17.83 329 LEU A N 1
ATOM 2505 C CA . LEU A 1 329 ? 30.674 56.916 6.718 1.00 20.26 329 LEU A CA 1
ATOM 2506 C C . LEU A 1 329 ? 30.616 55.491 6.154 1.00 20.82 329 LEU A C 1
ATOM 2507 O O . LEU A 1 329 ? 31.327 55.167 5.191 1.00 21.64 329 LEU A O 1
ATOM 2512 N N . LEU A 1 330 ? 29.640 54.714 6.638 1.00 19.25 330 LEU A N 1
ATOM 2513 C CA . LEU A 1 330 ? 29.483 53.329 6.200 1.00 19.17 330 LEU A CA 1
ATOM 2514 C C . LEU A 1 330 ? 29.076 53.288 4.736 1.00 21.60 330 LEU A C 1
ATOM 2515 O O . LEU A 1 330 ? 29.621 52.544 3.923 1.00 19.06 330 LEU A O 1
ATOM 2520 N N . THR A 1 331 ? 28.070 54.083 4.384 1.00 23.23 331 THR A N 1
ATOM 2521 C CA . THR A 1 331 ? 27.567 54.151 3.024 1.00 20.34 331 THR A CA 1
ATOM 2522 C C . THR A 1 331 ? 28.640 54.613 2.071 1.00 17.69 331 THR A C 1
ATOM 2523 O O . THR A 1 331 ? 28.781 54.076 0.976 1.00 22.10 331 THR A O 1
ATOM 2527 N N . ALA A 1 332 ? 29.381 55.634 2.465 1.00 24.73 332 ALA A N 1
ATOM 2528 C CA . ALA A 1 332 ? 30.504 56.073 1.600 1.00 22.63 332 ALA A CA 1
ATOM 2529 C C . ALA A 1 332 ? 31.546 55.014 1.364 1.00 21.61 332 ALA A C 1
ATOM 2530 O O . ALA A 1 332 ? 31.974 54.779 0.251 1.00 24.39 332 ALA A O 1
ATOM 2532 N N . LYS A 1 333 ? 31.894 54.317 2.428 1.00 22.02 333 LYS A N 1
ATOM 2533 C CA . LYS A 1 333 ? 32.951 53.299 2.375 1.00 21.29 333 LYS A CA 1
ATOM 2534 C C . LYS A 1 333 ? 32.520 52.116 1.489 1.00 22.44 333 LYS A C 1
ATOM 2535 O O . LYS A 1 333 ? 33.312 51.590 0.697 1.00 31.68 333 LYS A O 1
ATOM 2541 N N . ILE A 1 334 ? 31.223 51.703 1.614 1.00 24.26 334 ILE A N 1
ATOM 2542 C CA . ILE A 1 334 ? 30.690 50.649 0.775 1.00 24.14 334 ILE A CA 1
ATOM 2543 C C . ILE A 1 334 ? 30.647 51.045 -0.722 1.00 31.05 334 ILE A C 1
ATOM 2544 O O . ILE A 1 334 ? 31.058 50.261 -1.592 1.00 28.90 334 ILE A O 1
ATOM 2549 N N . LYS A 1 335 ? 30.114 52.235 -0.997 1.00 26.54 335 LYS A N 1
ATOM 2550 C CA . LYS A 1 335 ? 30.123 52.827 -2.331 1.00 25.31 335 LYS A CA 1
ATOM 2551 C C . LYS A 1 335 ? 31.542 52.819 -2.984 1.00 26.36 335 LYS A C 1
ATOM 2552 O O . LYS A 1 335 ? 31.708 52.389 -4.138 1.00 36.58 335 LYS A O 1
ATOM 2558 N N . ALA A 1 336 ? 32.567 53.228 -2.226 1.00 28.49 336 ALA A N 1
ATOM 2559 C CA . ALA A 1 336 ? 33.992 53.280 -2.677 1.00 35.18 336 ALA A CA 1
ATOM 2560 C C . ALA A 1 336 ? 34.505 51.879 -3.070 1.00 33.39 336 ALA A C 1
ATOM 2561 O O . ALA A 1 336 ? 35.139 51.684 -4.120 1.00 50.44 336 ALA A O 1
ATOM 2563 N N . PHE A 1 337 ? 34.122 50.933 -2.171 1.00 45.67 337 PHE A N 1
ATOM 2564 C CA . PHE A 1 337 ? 34.526 49.546 -2.425 1.00 38.29 337 PHE A CA 1
ATOM 2565 C C . PHE A 1 337 ? 33.874 49.050 -3.709 1.00 39.32 337 PHE A C 1
ATOM 2566 O O . PHE A 1 337 ? 34.498 48.588 -4.596 1.00 43.53 337 PHE A O 1
ATOM 2574 N N . LYS A 1 338 ? 32.559 49.223 -3.816 1.00 33.04 338 LYS A N 1
ATOM 2575 C CA . LYS A 1 338 ? 31.868 48.799 -5.042 1.00 33.38 338 LYS A CA 1
ATOM 2576 C C . LYS A 1 338 ? 32.332 49.462 -6.350 1.00 37.55 338 LYS A C 1
ATOM 2577 O O . LYS A 1 338 ? 32.225 48.846 -7.393 1.00 47.43 338 LYS A O 1
ATOM 2583 N N . GLU A 1 339 ? 32.864 50.690 -6.289 1.00 40.57 339 GLU A N 1
ATOM 2584 C CA . GLU A 1 339 ? 33.512 51.339 -7.460 1.00 55.72 339 GLU A CA 1
ATOM 2585 C C . GLU A 1 339 ? 35.055 50.997 -7.614 1.00 60.61 339 GLU A C 1
ATOM 2586 O O . GLU A 1 339 ? 35.710 50.577 -6.655 1.00 57.56 339 GLU A O 1
ATOM 2592 N N . SER A 1 340 ? 35.657 51.125 -8.790 1.00 88.30 340 SER A N 1
ATOM 2593 C CA . SER A 1 340 ? 35.040 51.507 -10.064 1.00 92.29 340 SER A CA 1
ATOM 2594 C C . SER A 1 340 ? 34.518 50.237 -10.753 1.00 138.85 340 SER A C 1
ATOM 2595 O O . SER A 1 340 ? 33.318 50.061 -10.928 1.00 106.50 340 SER A O 1
ATOM 2598 N N . MET B 2 1 ? -25.575 49.880 19.687 1.00 30.94 1 MET B N 1
ATOM 2599 C CA . MET B 2 1 ? -24.928 48.660 19.108 1.00 27.84 1 MET B CA 1
ATOM 2600 C C . MET B 2 1 ? -24.347 47.799 20.219 1.00 21.02 1 MET B C 1
ATOM 2601 O O . MET B 2 1 ? -24.007 48.258 21.279 1.00 21.75 1 MET B O 1
ATOM 2606 N N . ASN B 2 2 ? -24.339 46.518 19.970 1.00 20.41 2 ASN B N 1
ATOM 2607 C CA . ASN B 2 2 ? -23.858 45.534 20.900 1.00 17.08 2 ASN B CA 1
ATOM 2608 C C . ASN B 2 2 ? -22.548 44.957 20.281 1.00 15.39 2 ASN B C 1
ATOM 2609 O O . ASN B 2 2 ? -22.497 44.625 19.117 1.00 16.36 2 ASN B O 1
ATOM 2614 N N . ILE B 2 3 ? -21.576 44.832 21.167 1.00 14.51 3 ILE B N 1
ATOM 2615 C CA . ILE B 2 3 ? -20.217 44.323 20.791 1.00 15.24 3 ILE B CA 1
ATOM 2616 C C . ILE B 2 3 ? -19.880 43.209 21.787 1.00 14.24 3 ILE B C 1
ATOM 2617 O O . ILE B 2 3 ? -20.066 43.348 22.987 1.00 15.86 3 ILE B O 1
ATOM 2622 N N . VAL B 2 4 ? -19.317 42.130 21.239 1.00 16.33 4 VAL B N 1
ATOM 2623 C CA . VAL B 2 4 ? -18.687 41.065 22.019 1.00 14.73 4 VAL B CA 1
ATOM 2624 C C . VAL B 2 4 ? -17.172 41.064 21.676 1.00 13.16 4 VAL B C 1
ATOM 2625 O O . VAL B 2 4 ? -16.782 41.127 20.500 1.00 14.24 4 VAL B O 1
ATOM 2629 N N . VAL B 2 5 ? -16.362 41.066 22.752 1.00 13.87 5 VAL B N 1
ATOM 2630 C CA . VAL B 2 5 ? -14.884 40.946 22.560 1.00 13.32 5 VAL B CA 1
ATOM 2631 C C . VAL B 2 5 ? -14.535 39.570 23.165 1.00 12.80 5 VAL B C 1
ATOM 2632 O O . VAL B 2 5 ? -14.851 39.288 24.348 1.00 13.13 5 VAL B O 1
ATOM 2636 N N . CYS B 2 6 ? -13.915 38.746 22.312 1.00 12.77 6 CYS B N 1
ATOM 2637 C CA . CYS B 2 6 ? -13.358 37.441 22.719 1.00 12.55 6 CYS B CA 1
ATOM 2638 C C . CYS B 2 6 ? -11.955 37.668 23.303 1.00 12.88 6 CYS B C 1
ATOM 2639 O O . CYS B 2 6 ? -11.072 38.226 22.543 1.00 13.58 6 CYS B O 1
ATOM 2642 N N . VAL B 2 7 ? -11.817 37.385 24.579 1.00 11.28 7 VAL B N 1
ATOM 2643 C CA . VAL B 2 7 ? -10.471 37.663 25.215 1.00 13.32 7 VAL B CA 1
ATOM 2644 C C . VAL B 2 7 ? -9.963 36.358 25.801 1.00 15.49 7 VAL B C 1
ATOM 2645 O O . VAL B 2 7 ? -10.675 35.488 26.245 1.00 15.28 7 VAL B O 1
ATOM 2649 N N . LYS B 2 8 ? -8.632 36.259 25.803 1.00 14.31 8 LYS B N 1
ATOM 2650 C CA . LYS B 2 8 ? -7.878 35.043 26.279 1.00 14.35 8 LYS B CA 1
ATOM 2651 C C . LYS B 2 8 ? -6.747 35.474 27.267 1.00 12.55 8 LYS B C 1
ATOM 2652 O O . LYS B 2 8 ? -5.972 36.380 26.932 1.00 15.86 8 LYS B O 1
ATOM 2658 N N . GLN B 2 9 ? -6.669 34.798 28.391 1.00 11.85 9 GLN B N 1
ATOM 2659 C CA . GLN B 2 9 ? -5.607 34.862 29.330 1.00 14.02 9 GLN B CA 1
ATOM 2660 C C . GLN B 2 9 ? -4.555 33.881 28.796 1.00 13.26 9 GLN B C 1
ATOM 2661 O O . GLN B 2 9 ? -4.815 32.751 28.418 1.00 14.59 9 GLN B O 1
ATOM 2667 N N . VAL B 2 10 ? -3.292 34.433 28.779 1.00 12.73 10 VAL B N 1
ATOM 2668 C CA . VAL B 2 10 ? -2.069 33.727 28.252 1.00 13.56 10 VAL B CA 1
ATOM 2669 C C . VAL B 2 10 ? -0.893 33.957 29.172 1.00 14.04 10 VAL B C 1
ATOM 2670 O O . VAL B 2 10 ? -0.789 34.984 29.813 1.00 13.98 10 VAL B O 1
ATOM 2674 N N . PRO B 2 11 ? -0.002 32.941 29.207 1.00 15.98 11 PRO B N 1
ATOM 2675 C CA . P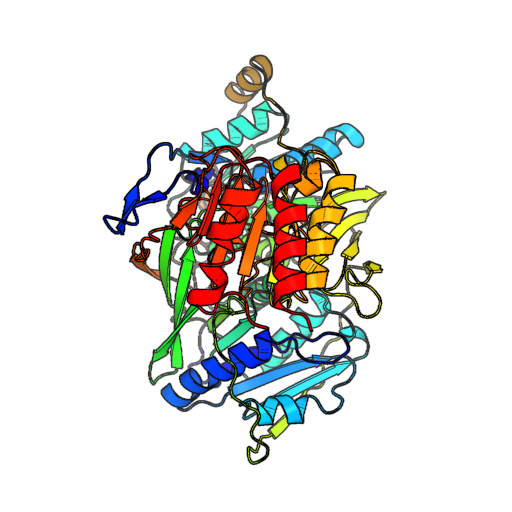RO B 2 11 ? 1.312 33.375 29.713 1.00 14.90 11 PRO B CA 1
ATOM 2676 C C . PRO B 2 11 ? 1.937 34.460 28.810 1.00 14.84 11 PRO B C 1
ATOM 2677 O O . PRO B 2 11 ? 1.770 34.458 27.623 1.00 15.35 11 PRO B O 1
ATOM 2681 N N . ASP B 2 12 ? 2.731 35.341 29.439 1.00 15.69 12 ASP B N 1
ATOM 2682 C CA . ASP B 2 12 ? 3.440 36.374 28.698 1.00 17.12 12 ASP B CA 1
ATOM 2683 C C . ASP B 2 12 ? 4.682 35.762 28.038 1.00 14.48 12 ASP B C 1
ATOM 2684 O O . ASP B 2 12 ? 5.807 35.761 28.584 1.00 17.91 12 ASP B O 1
ATOM 2689 N N . THR B 2 13 ? 4.475 35.264 26.855 1.00 16.64 13 THR B N 1
ATOM 2690 C CA . THR B 2 13 ? 5.502 34.536 26.098 1.00 17.41 13 THR B CA 1
ATOM 2691 C C . THR B 2 13 ? 6.542 35.500 25.615 1.00 17.27 13 THR B C 1
ATOM 2692 O O . THR B 2 13 ? 7.672 35.052 25.355 1.00 18.60 13 THR B O 1
ATOM 2696 N N . ALA B 2 14 ? 6.264 36.819 25.603 1.00 17.34 14 ALA B N 1
ATOM 2697 C CA . ALA B 2 14 ? 7.323 37.801 25.282 1.00 17.66 14 ALA B CA 1
ATOM 2698 C C . ALA B 2 14 ? 8.408 37.835 26.353 1.00 18.55 14 ALA B C 1
ATOM 2699 O O . ALA B 2 14 ? 9.550 38.306 26.078 1.00 22.48 14 ALA B O 1
ATOM 2701 N N . GLU B 2 15 ? 8.079 37.345 27.547 1.00 20.67 15 GLU B N 1
ATOM 2702 C CA . GLU B 2 15 ? 9.052 37.243 28.625 1.00 19.51 15 GLU B CA 1
ATOM 2703 C C . GLU B 2 15 ? 9.868 35.936 28.641 1.00 18.41 15 GLU B C 1
ATOM 2704 O O . GLU B 2 15 ? 10.694 35.767 29.492 1.00 22.93 15 GLU B O 1
ATOM 2710 N N . MET B 2 16 ? 9.529 35.000 27.773 1.00 19.44 16 MET B N 1
ATOM 2711 C CA . MET B 2 16 ? 10.264 33.754 27.674 1.00 23.15 16 MET B CA 1
ATOM 2712 C C . MET B 2 16 ? 11.579 34.034 26.907 1.00 22.49 16 MET B C 1
ATOM 2713 O O . MET B 2 16 ? 11.610 34.805 25.927 1.00 20.33 16 MET B O 1
ATOM 2718 N N . LYS B 2 17 ? 12.630 33.350 27.329 1.00 19.33 17 LYS B N 1
ATOM 2719 C CA . LYS B 2 17 ? 13.980 33.471 26.669 1.00 21.51 17 LYS B CA 1
ATOM 2720 C C . LYS B 2 17 ? 14.664 32.100 26.653 1.00 18.89 17 LYS B C 1
ATOM 2721 O O . LYS B 2 17 ? 14.691 31.419 27.679 1.00 35.35 17 LYS B O 1
ATOM 2727 N N . ILE B 2 18 ? 15.063 31.635 25.476 1.00 22.51 18 ILE B N 1
ATOM 2728 C CA . ILE B 2 18 ? 15.896 30.429 25.395 1.00 19.69 18 ILE B CA 1
ATOM 2729 C C . ILE B 2 18 ? 17.349 30.904 25.520 1.00 24.14 18 ILE B C 1
ATOM 2730 O O . ILE B 2 18 ? 17.840 31.730 24.704 1.00 23.44 18 ILE B O 1
ATOM 2735 N N . ASP B 2 19 ? 18.046 30.404 26.531 1.00 27.65 19 ASP B N 1
ATOM 2736 C CA . ASP B 2 19 ? 19.432 30.789 26.689 1.00 24.47 19 ASP B CA 1
ATOM 2737 C C . ASP B 2 19 ? 20.263 30.047 25.601 1.00 23.15 19 ASP B C 1
ATOM 2738 O O . ASP B 2 19 ? 20.221 28.843 25.555 1.00 28.19 19 ASP B O 1
ATOM 2743 N N . PRO B 2 20 ? 20.969 30.773 24.666 1.00 32.88 20 PRO B N 1
ATOM 2744 C CA . PRO B 2 20 ? 21.682 30.071 23.572 1.00 35.79 20 PRO B CA 1
ATOM 2745 C C . PRO B 2 20 ? 22.878 29.282 24.088 1.00 30.32 20 PRO B C 1
ATOM 2746 O O . PRO B 2 20 ? 23.299 28.351 23.418 1.00 35.63 20 PRO B O 1
ATOM 2750 N N . VAL B 2 21 ? 23.372 29.591 25.282 1.00 35.76 21 VAL B N 1
ATOM 2751 C CA . VAL B 2 21 ? 24.414 28.728 25.881 1.00 35.30 21 VAL B CA 1
ATOM 2752 C C . VAL B 2 21 ? 23.936 27.319 26.284 1.00 32.12 21 VAL B C 1
ATOM 2753 O O . VAL B 2 21 ? 24.559 26.319 25.898 1.00 43.24 21 VAL B O 1
ATOM 2757 N N . THR B 2 22 ? 22.890 27.253 27.092 1.00 36.22 22 THR B N 1
ATOM 2758 C CA . THR B 2 22 ? 22.307 25.988 27.605 1.00 39.62 22 THR B CA 1
ATOM 2759 C C . THR B 2 22 ? 21.196 25.366 26.736 1.00 35.39 22 THR B C 1
ATOM 2760 O O . THR B 2 22 ? 20.768 24.241 26.975 1.00 34.70 22 THR B O 1
ATOM 2764 N N . ASN B 2 23 ? 20.669 26.127 25.776 1.00 32.53 23 ASN B N 1
ATOM 2765 C CA . ASN B 2 23 ? 19.453 25.696 25.037 1.00 27.57 23 ASN B CA 1
ATOM 2766 C C . ASN B 2 23 ? 18.259 25.494 25.983 1.00 26.57 23 ASN B C 1
ATOM 2767 O O . ASN B 2 23 ? 17.180 24.938 25.608 1.00 30.68 23 ASN B O 1
ATOM 2772 N N . ASN B 2 24 ? 18.344 26.003 27.215 1.00 37.05 24 ASN B N 1
ATOM 2773 C CA . ASN B 2 24 ? 17.160 25.917 28.099 1.00 35.27 24 ASN B CA 1
ATOM 2774 C C . ASN B 2 24 ? 16.243 27.135 28.039 1.00 31.59 24 ASN B C 1
ATOM 2775 O O . ASN B 2 24 ? 16.718 28.294 27.838 1.00 27.35 24 ASN B O 1
ATOM 2780 N N . LEU B 2 25 ? 14.953 26.862 28.251 1.00 35.52 25 LEU B N 1
ATOM 2781 C CA . LEU B 2 25 ? 13.893 27.889 28.240 1.00 24.25 25 LEU B CA 1
ATOM 2782 C C . LEU B 2 25 ? 13.938 28.583 29.623 1.00 27.89 25 LEU B C 1
ATOM 2783 O O . LEU B 2 25 ? 13.872 27.902 30.647 1.00 40.25 25 LEU B O 1
ATOM 2788 N N . VAL B 2 26 ? 14.134 29.913 29.644 1.00 30.24 26 VAL B N 1
ATOM 2789 C CA . VAL B 2 26 ? 14.051 30.681 30.903 1.00 26.79 26 VAL B CA 1
ATOM 2790 C C . VAL B 2 26 ? 12.733 31.484 30.937 1.00 34.64 26 VAL B C 1
ATOM 2791 O O . VAL B 2 26 ? 12.328 32.135 29.941 1.00 29.64 26 VAL B O 1
ATOM 2795 N N . ARG B 2 27 ? 12.063 31.408 32.098 1.00 33.77 27 ARG B N 1
ATOM 2796 C CA . ARG B 2 27 ? 10.700 31.928 32.244 1.00 28.49 27 ARG B CA 1
ATOM 2797 C C . ARG B 2 27 ? 10.653 33.113 33.219 1.00 30.63 27 ARG B C 1
ATOM 2798 O O . ARG B 2 27 ? 9.592 33.408 33.806 1.00 31.41 27 ARG B O 1
ATOM 2806 N N . ASP B 2 28 ? 11.796 33.775 33.395 1.00 40.45 28 ASP B N 1
ATOM 2807 C CA . ASP B 2 28 ? 11.889 34.989 34.238 1.00 40.04 28 ASP B CA 1
ATOM 2808 C C . ASP B 2 28 ? 10.923 36.051 33.773 1.00 37.46 28 ASP B C 1
ATOM 2809 O O . ASP B 2 28 ? 10.959 36.495 32.601 1.00 37.48 28 ASP B O 1
ATOM 2814 N N . GLY B 2 29 ? 10.011 36.426 34.682 1.00 34.44 29 GLY B N 1
ATOM 2815 C CA . GLY B 2 29 ? 9.012 37.483 34.426 1.00 29.76 29 GLY B CA 1
ATOM 2816 C C . GLY B 2 29 ? 7.771 37.017 33.664 1.00 36.45 29 GLY B C 1
ATOM 2817 O O . GLY B 2 29 ? 6.939 37.850 33.229 1.00 47.38 29 GLY B O 1
ATOM 2818 N N . VAL B 2 30 ? 7.621 35.684 33.501 1.00 32.77 30 VAL B N 1
ATOM 2819 C CA . VAL B 2 30 ? 6.458 35.155 32.770 1.00 30.90 30 VAL B CA 1
ATOM 2820 C C . VAL B 2 30 ? 5.322 34.965 33.777 1.00 39.40 30 VAL B C 1
ATOM 2821 O O . VAL B 2 30 ? 5.407 34.182 34.703 1.00 47.71 30 VAL B O 1
ATOM 2825 N N . THR B 2 31 ? 4.260 35.736 33.588 1.00 27.21 31 THR B N 1
ATOM 2826 C CA . THR B 2 31 ? 3.038 35.674 34.404 1.00 26.83 31 THR B CA 1
ATOM 2827 C C . THR B 2 31 ? 1.860 35.524 33.454 1.00 23.37 31 THR B C 1
ATOM 2828 O O . THR B 2 31 ? 2.037 35.723 32.264 1.00 19.85 31 THR B O 1
ATOM 2832 N N . ASN B 2 32 ? 0.658 35.167 33.968 1.00 22.62 32 ASN B N 1
ATOM 2833 C CA . ASN B 2 32 ? -0.496 35.230 33.102 1.00 18.51 32 ASN B CA 1
ATOM 2834 C C . ASN B 2 32 ? -0.938 36.660 32.903 1.00 17.28 32 ASN B C 1
ATOM 2835 O O . ASN B 2 32 ? -1.109 37.376 33.856 1.00 23.29 32 ASN B O 1
ATOM 2840 N N . ILE B 2 33 ? -1.191 37.009 31.651 1.00 15.78 33 ILE B N 1
ATOM 2841 C CA . ILE B 2 33 ? -1.691 38.340 31.217 1.00 15.67 33 ILE B CA 1
ATOM 2842 C C . ILE B 2 33 ? -2.943 38.226 30.316 1.00 14.71 33 ILE B C 1
ATOM 2843 O O . ILE B 2 33 ? -3.302 37.150 29.780 1.00 15.69 33 ILE B O 1
ATOM 2848 N N . MET B 2 34 ? -3.527 39.370 30.071 1.00 16.61 34 MET B N 1
ATOM 2849 C CA . MET B 2 34 ? -4.441 39.493 28.991 1.00 14.31 34 MET B CA 1
ATOM 2850 C C . MET B 2 34 ? -3.730 39.475 27.675 1.00 11.77 34 MET B C 1
ATOM 2851 O O . MET B 2 34 ? -2.784 40.283 27.533 1.00 15.49 34 MET B O 1
ATOM 2856 N N . ASN B 2 35 ? -4.008 38.570 26.768 1.00 11.73 35 ASN B N 1
ATOM 2857 C CA . ASN B 2 35 ? -3.416 38.530 25.445 1.00 12.75 35 ASN B CA 1
ATOM 2858 C C . ASN B 2 35 ? -3.297 39.903 24.844 1.00 14.66 35 ASN B C 1
ATOM 2859 O O . ASN B 2 35 ? -4.283 40.640 24.824 1.00 13.65 35 ASN B O 1
ATOM 2864 N N . PRO B 2 36 ? -2.076 40.323 24.417 1.00 12.97 36 PRO B N 1
ATOM 2865 C CA . PRO B 2 36 ? -1.967 41.703 24.005 1.00 13.57 36 PRO B CA 1
ATOM 2866 C C . PRO B 2 36 ? -2.854 42.070 22.792 1.00 12.93 36 PRO B C 1
ATOM 2867 O O . PRO B 2 36 ? -3.380 43.198 22.728 1.00 14.77 36 PRO B O 1
ATOM 2871 N N . TYR B 2 37 ? -3.020 41.204 21.824 1.00 13.97 37 TYR B N 1
ATOM 2872 C CA . TYR B 2 37 ? -3.864 41.539 20.666 1.00 13.49 37 TYR B CA 1
ATOM 2873 C C . TYR B 2 37 ? -5.376 41.712 21.140 1.00 11.11 37 TYR B C 1
ATOM 2874 O O . TYR B 2 37 ? -6.096 42.462 20.526 1.00 13.99 37 TYR B O 1
ATOM 2883 N N . ASP B 2 38 ? -5.718 41.070 22.259 1.00 12.46 38 ASP B N 1
ATOM 2884 C CA . ASP B 2 38 ? -7.063 41.175 22.881 1.00 12.71 38 ASP B CA 1
ATOM 2885 C C . ASP B 2 38 ? -7.178 42.465 23.594 1.00 13.93 38 ASP B C 1
ATOM 2886 O O . ASP B 2 38 ? -8.271 43.064 23.628 1.00 14.59 38 ASP B O 1
ATOM 2891 N N . GLN B 2 39 ? -6.100 42.967 24.190 1.00 15.35 39 GLN B N 1
ATOM 2892 C CA . GLN B 2 39 ? -6.112 44.322 24.696 1.00 12.71 39 GLN B CA 1
ATOM 2893 C C . GLN B 2 39 ? -6.384 45.367 23.574 1.00 12.10 39 GLN B C 1
ATOM 2894 O O . GLN B 2 39 ? -7.191 46.341 23.802 1.00 13.64 39 GLN B O 1
ATOM 2900 N N . TYR B 2 40 ? -5.826 45.163 22.385 1.00 14.47 40 TYR B N 1
ATOM 2901 C CA . TYR B 2 40 ? -6.109 46.006 21.215 1.00 15.89 40 TYR B CA 1
ATOM 2902 C C . TYR B 2 40 ? -7.605 45.849 20.827 1.00 14.57 40 TYR B C 1
ATOM 2903 O O . TYR B 2 40 ? -8.230 46.836 20.503 1.00 16.96 40 TYR B O 1
ATOM 2912 N N . ALA B 2 41 ? -8.066 44.613 20.748 1.00 12.94 41 ALA B N 1
ATOM 2913 C CA . ALA B 2 41 ? -9.515 44.390 20.376 1.00 13.00 41 ALA B CA 1
ATOM 2914 C C . ALA B 2 41 ? -10.411 45.075 21.377 1.00 12.53 41 ALA B C 1
ATOM 2915 O O . ALA B 2 41 ? -11.404 45.734 20.947 1.00 14.80 41 ALA B O 1
ATOM 2917 N N . LEU B 2 42 ? -10.119 44.963 22.656 1.00 11.61 42 LEU B N 1
ATOM 2918 C CA . LEU B 2 42 ? -10.951 45.577 23.709 1.00 12.36 42 LEU B CA 1
ATOM 2919 C C . LEU B 2 42 ? -10.909 47.112 23.633 1.00 13.53 42 LEU B C 1
ATOM 2920 O O . LEU B 2 42 ? -11.935 47.832 23.748 1.00 15.08 42 LEU B O 1
ATOM 2925 N N . GLU B 2 43 ? -9.684 47.666 23.461 1.00 15.03 43 GLU B N 1
ATOM 2926 C CA . GLU B 2 43 ? -9.524 49.101 23.383 1.00 14.36 43 GLU B CA 1
ATOM 2927 C C . GLU B 2 43 ? -10.347 49.639 22.173 1.00 15.54 43 GLU B C 1
ATOM 2928 O O . GLU B 2 43 ? -10.972 50.737 22.223 1.00 18.33 43 GLU B O 1
ATOM 2934 N N . THR B 2 44 ? -10.348 48.901 21.078 1.00 15.80 44 THR B N 1
ATOM 2935 C CA . THR B 2 44 ? -11.161 49.251 19.898 1.00 14.95 44 THR B CA 1
ATOM 2936 C C . THR B 2 44 ? -12.669 49.259 20.226 1.00 18.71 44 THR B C 1
ATOM 2937 O O . THR B 2 44 ? -13.314 50.215 19.899 1.00 17.98 44 THR B O 1
ATOM 2941 N N . ALA B 2 45 ? -13.157 48.252 20.928 1.00 17.31 45 ALA B N 1
ATOM 2942 C CA . ALA B 2 45 ? -14.540 48.221 21.395 1.00 16.94 45 ALA B CA 1
ATOM 2943 C C . ALA B 2 45 ? -14.837 49.414 22.303 1.00 17.39 45 ALA B C 1
ATOM 2944 O O . ALA B 2 45 ? -15.924 50.019 22.210 1.00 18.87 45 ALA B O 1
ATOM 2946 N N . LEU B 2 46 ? -13.889 49.742 23.205 1.00 15.73 46 LEU B N 1
ATOM 2947 C CA . LEU B 2 46 ? -14.058 50.843 24.125 1.00 16.22 46 LEU B CA 1
ATOM 2948 C C . LEU B 2 46 ? -14.117 52.182 23.439 1.00 14.22 46 LEU B C 1
ATOM 2949 O O . LEU B 2 46 ? -14.844 53.104 23.892 1.00 21.31 46 LEU B O 1
ATOM 2954 N N . GLN B 2 47 ? -13.332 52.298 22.356 1.00 17.84 47 GLN B N 1
ATOM 2955 C CA . GLN B 2 47 ? -13.316 53.535 21.582 1.00 19.23 47 GLN B CA 1
ATOM 2956 C C . GLN B 2 47 ? -14.705 53.757 20.899 1.00 18.27 47 GLN B C 1
ATOM 2957 O O . GLN B 2 47 ? -15.185 54.873 20.832 1.00 22.92 47 GLN B O 1
ATOM 2963 N N . LEU B 2 48 ? -15.248 52.679 20.346 1.00 22.31 48 LEU B N 1
ATOM 2964 C CA . LEU B 2 48 ? -16.612 52.659 19.799 1.00 22.35 48 LEU B CA 1
ATOM 2965 C C . LEU B 2 48 ? -17.712 52.922 20.877 1.00 23.14 48 LEU B C 1
ATOM 2966 O O . LEU B 2 48 ? -18.708 53.675 20.658 1.00 24.85 48 LEU B O 1
ATOM 2971 N N . LYS B 2 49 ? -17.500 52.393 22.076 1.00 20.95 49 LYS B N 1
ATOM 2972 C CA . LYS B 2 49 ? -18.381 52.744 23.183 1.00 22.56 49 LYS B CA 1
ATOM 2973 C C . LYS B 2 49 ? -18.336 54.272 23.457 1.00 19.18 49 LYS B C 1
ATOM 2974 O O . LYS B 2 49 ? -19.340 54.989 23.503 1.00 24.14 49 LYS B O 1
ATOM 2980 N N . ASP B 2 50 ? -17.111 54.813 23.611 1.00 20.61 50 ASP B N 1
ATOM 2981 C CA . ASP B 2 50 ? -16.935 56.290 23.798 1.00 22.18 50 ASP B CA 1
ATOM 2982 C C . ASP B 2 50 ? -17.643 57.129 22.713 1.00 20.68 50 ASP B C 1
ATOM 2983 O O . ASP B 2 50 ? -18.340 58.084 22.994 1.00 29.38 50 ASP B O 1
ATOM 2988 N N . GLU B 2 51 ? -17.468 56.707 21.474 1.00 22.22 51 GLU B N 1
ATOM 2989 C CA . GLU B 2 51 ? -17.905 57.452 20.329 1.00 27.71 51 GLU B CA 1
ATOM 2990 C C . GLU B 2 51 ? -19.441 57.341 20.097 1.00 25.19 51 GLU B C 1
ATOM 2991 O O . GLU B 2 51 ? -20.127 58.360 19.899 1.00 34.14 51 GLU B O 1
ATOM 2997 N N . LEU B 2 52 ? -19.965 56.109 20.188 1.00 29.73 52 LEU B N 1
ATOM 2998 C CA . LEU B 2 52 ? -21.327 55.847 19.691 1.00 30.73 52 LEU B CA 1
ATOM 2999 C C . LEU B 2 52 ? -22.244 55.312 20.775 1.00 30.78 52 LEU B C 1
ATOM 3000 O O . LEU B 2 52 ? -23.401 55.164 20.495 1.00 35.69 52 LEU B O 1
ATOM 3005 N N . GLY B 2 53 ? -21.753 54.981 21.978 1.00 27.96 53 GLY B N 1
ATOM 3006 C CA . GLY B 2 53 ? -22.634 54.393 23.044 1.00 32.55 53 GLY B CA 1
ATOM 3007 C C . GLY B 2 53 ? -22.858 52.870 23.049 1.00 34.03 53 GLY B C 1
ATOM 3008 O O . GLY B 2 53 ? -23.694 52.301 23.729 1.00 41.30 53 GLY B O 1
ATOM 3009 N N . ALA B 2 54 ? -22.048 52.202 22.335 1.00 29.73 54 ALA B N 1
ATOM 3010 C CA . ALA B 2 54 ? -22.050 50.691 22.334 1.00 23.41 54 ALA B CA 1
ATOM 3011 C C . ALA B 2 54 ? -21.993 49.966 23.702 1.00 24.50 54 ALA B C 1
ATOM 3012 O O . ALA B 2 54 ? -21.302 50.406 24.651 1.00 30.09 54 ALA B O 1
ATOM 3014 N N . HIS B 2 55 ? -22.687 48.832 23.775 1.00 21.68 55 HIS B N 1
ATOM 3015 C CA . HIS B 2 55 ? -22.629 47.912 24.915 1.00 20.19 55 HIS B CA 1
ATOM 3016 C C . HIS B 2 55 ? -21.623 46.842 24.657 1.00 17.93 55 HIS B C 1
ATOM 3017 O O . HIS B 2 55 ? -21.621 46.222 23.611 1.00 18.47 55 HIS B O 1
ATOM 3024 N N . VAL B 2 56 ? -20.731 46.700 25.634 1.00 19.15 56 VAL B N 1
ATOM 3025 C CA . VAL B 2 56 ? -19.511 45.821 25.410 1.00 15.42 56 VAL B CA 1
ATOM 3026 C C . VAL B 2 56 ? -19.508 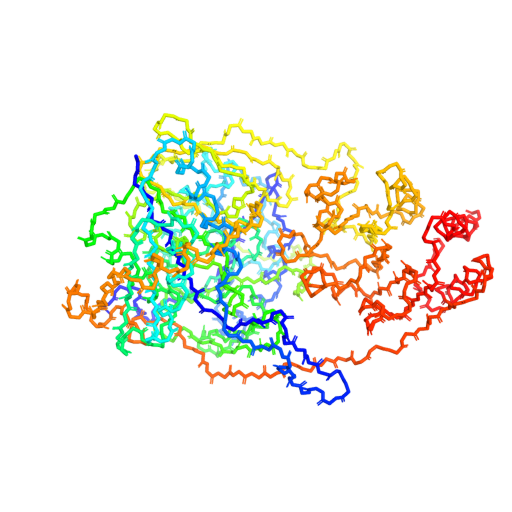44.646 26.408 1.00 14.84 56 VAL B C 1
ATOM 3027 O O . VAL B 2 56 ? -19.468 44.852 27.619 1.00 15.56 56 VAL B O 1
ATOM 3031 N N . THR B 2 57 ? -19.519 43.414 25.857 1.00 16.93 57 THR B N 1
ATOM 3032 C CA . THR B 2 57 ? -19.485 42.197 26.620 1.00 14.14 57 THR B CA 1
ATOM 3033 C C . THR B 2 57 ? -18.140 41.499 26.255 1.00 11.52 57 THR B C 1
ATOM 3034 O O . THR B 2 57 ? -17.912 41.378 25.110 1.00 15.63 57 THR B O 1
ATOM 3038 N N . VAL B 2 58 ? -17.464 41.070 27.286 1.00 14.57 58 VAL B N 1
ATOM 3039 C CA . VAL B 2 58 ? -16.237 40.279 27.081 1.00 12.74 58 VAL B CA 1
ATOM 3040 C C . VAL B 2 58 ? -16.482 38.821 27.548 1.00 12.04 58 VAL B C 1
ATOM 3041 O O . VAL B 2 58 ? -17.243 38.566 28.556 1.00 14.34 58 VAL B O 1
ATOM 3045 N N . ILE B 2 59 ? -16.035 37.889 26.727 1.00 12.80 59 ILE B N 1
ATOM 3046 C CA . ILE B 2 59 ? -16.239 36.494 27.013 1.00 12.63 59 ILE B CA 1
ATOM 3047 C C . ILE B 2 59 ? -14.879 35.773 26.856 1.00 13.46 59 ILE B C 1
ATOM 3048 O O . ILE B 2 59 ? -14.130 35.946 25.861 1.00 13.39 59 ILE B O 1
ATOM 3053 N N . THR B 2 60 ? -14.588 34.913 27.843 1.00 16.03 60 THR B N 1
ATOM 3054 C CA . THR B 2 60 ? -13.448 33.980 27.681 1.00 14.28 60 THR B CA 1
ATOM 3055 C C . THR B 2 60 ? -13.771 32.558 28.013 1.00 17.54 60 THR B C 1
ATOM 3056 O O . THR B 2 60 ? -14.613 32.309 28.924 1.00 15.52 60 THR B O 1
ATOM 3060 N N . MET B 2 61 ? -13.114 31.634 27.291 1.00 14.20 61 MET B N 1
ATOM 3061 C CA . MET B 2 61 ? -13.128 30.184 27.546 1.00 13.86 61 MET B CA 1
ATOM 3062 C C . MET B 2 61 ? -11.809 29.840 28.248 1.00 12.39 61 MET B C 1
ATOM 3063 O O . MET B 2 61 ? -10.755 29.806 27.608 1.00 18.27 61 MET B O 1
ATOM 3068 N N . GLY B 2 62 ? -11.874 29.668 29.562 1.00 13.30 62 GLY B N 1
ATOM 3069 C CA . GLY B 2 62 ? -10.669 29.395 30.372 1.00 17.01 62 GLY B CA 1
ATOM 3070 C C . GLY B 2 62 ? -10.989 28.795 31.718 1.00 16.61 62 GLY B C 1
ATOM 3071 O O . GLY B 2 62 ? -12.190 28.700 32.175 1.00 17.15 62 GLY B O 1
ATOM 3072 N N . PRO B 2 63 ? -9.950 28.313 32.391 1.00 19.55 63 PRO B N 1
ATOM 3073 C CA . PRO B 2 63 ? -10.025 27.768 33.702 1.00 17.20 63 PRO B CA 1
ATOM 3074 C C . PRO B 2 63 ? -10.477 28.867 34.675 1.00 14.24 63 PRO B C 1
ATOM 3075 O O . PRO B 2 63 ? -10.433 30.040 34.287 1.00 15.00 63 PRO B O 1
ATOM 3079 N N . PRO B 2 64 ? -10.771 28.519 35.928 1.00 16.44 64 PRO B N 1
ATOM 3080 C CA . PRO B 2 64 ? -11.235 29.521 36.889 1.00 17.66 64 PRO B CA 1
ATOM 3081 C C . PRO B 2 64 ? -10.384 30.749 37.048 1.00 16.95 64 PRO B C 1
ATOM 3082 O O . PRO B 2 64 ? -10.939 31.863 37.182 1.00 17.70 64 PRO B O 1
ATOM 3086 N N . HIS B 2 65 ? -9.066 30.553 37.022 1.00 19.82 65 HIS B N 1
ATOM 3087 C CA . HIS B 2 65 ? -8.173 31.678 37.267 1.00 20.15 65 HIS B CA 1
ATOM 3088 C C . HIS B 2 65 ? -8.129 32.712 36.114 1.00 15.25 65 HIS B C 1
ATOM 3089 O O . HIS B 2 65 ? -7.539 33.833 36.244 1.00 21.34 65 HIS B O 1
ATOM 3096 N N . ALA B 2 66 ? -8.759 32.361 34.991 1.00 16.55 66 ALA B N 1
ATOM 3097 C CA . ALA B 2 66 ? -8.888 33.267 33.865 1.00 15.48 66 ALA B CA 1
ATOM 3098 C C . ALA B 2 66 ? -9.870 34.417 34.182 1.00 14.03 66 ALA B C 1
ATOM 3099 O O . ALA B 2 66 ? -9.917 35.386 33.408 1.00 15.24 66 ALA B O 1
ATOM 3101 N N . GLU B 2 67 ? -10.614 34.286 35.298 1.00 15.94 67 GLU B N 1
ATOM 3102 C CA . GLU B 2 67 ? -11.565 35.295 35.771 1.00 15.04 67 GLU B CA 1
ATOM 3103 C C . GLU B 2 67 ? -10.890 36.649 35.900 1.00 19.02 67 GLU B C 1
ATOM 3104 O O . GLU B 2 67 ? -11.490 37.679 35.579 1.00 17.00 67 GLU B O 1
ATOM 3110 N N . SER B 2 68 ? -9.596 36.660 36.292 1.00 18.93 68 SER B N 1
ATOM 3111 C CA . SER B 2 68 ? -8.870 37.932 36.535 1.00 16.34 68 SER B CA 1
ATOM 3112 C C . SER B 2 68 ? -8.812 38.765 35.238 1.00 16.04 68 SER B C 1
ATOM 3113 O O . SER B 2 68 ? -8.844 39.997 35.312 1.00 16.65 68 SER B O 1
ATOM 3116 N N . VAL B 2 69 ? -8.678 38.125 34.073 1.00 14.58 69 VAL B N 1
ATOM 3117 C CA . VAL B 2 69 ? -8.662 38.843 32.843 1.00 13.71 69 VAL B CA 1
ATOM 3118 C C . VAL B 2 69 ? -9.994 39.594 32.586 1.00 12.99 69 VAL B C 1
ATOM 3119 O O . VAL B 2 69 ? -10.014 40.680 32.060 1.00 15.55 69 VAL B O 1
ATOM 3123 N N . LEU B 2 70 ? -11.110 38.884 32.900 1.00 15.19 70 LEU B N 1
ATOM 3124 C CA . LEU B 2 70 ? -12.453 39.466 32.762 1.00 16.36 70 LEU B CA 1
ATOM 3125 C C . LEU B 2 70 ? -12.606 40.638 33.677 1.00 13.15 70 LEU B C 1
ATOM 3126 O O . LEU B 2 70 ? -13.064 41.686 33.220 1.00 15.55 70 LEU B O 1
ATOM 3131 N N . ARG B 2 71 ? -12.138 40.517 34.918 1.00 13.77 71 ARG B N 1
ATOM 3132 C CA . ARG B 2 71 ? -12.116 41.651 35.855 1.00 15.59 71 ARG B CA 1
ATOM 3133 C C . ARG B 2 71 ? -11.353 42.851 35.293 1.00 16.77 71 ARG B C 1
ATOM 3134 O O . ARG B 2 71 ? -11.785 43.998 35.402 1.00 17.73 71 ARG B O 1
ATOM 3142 N N . ASP B 2 72 ? -10.184 42.597 34.703 1.00 15.74 72 ASP B N 1
ATOM 3143 C CA . ASP B 2 72 ? -9.403 43.682 34.093 1.00 17.04 72 ASP B CA 1
ATOM 3144 C C . ASP B 2 72 ? -10.202 44.405 32.982 1.00 14.09 72 ASP B C 1
ATOM 3145 O O . ASP B 2 72 ? -10.090 45.592 32.778 1.00 18.82 72 ASP B O 1
ATOM 3150 N N . CYS B 2 73 ? -10.949 43.617 32.219 1.00 14.48 73 CYS B N 1
ATOM 3151 C CA . CYS B 2 73 ? -11.830 44.149 31.157 1.00 13.83 73 CYS B CA 1
ATOM 3152 C C . CYS B 2 73 ? -12.906 45.080 31.747 1.00 12.43 73 CYS B C 1
ATOM 3153 O O . CYS B 2 73 ? -13.086 46.202 31.222 1.00 17.35 73 CYS B O 1
ATOM 3156 N N . LEU B 2 74 ? -13.607 44.593 32.804 1.00 13.07 74 LEU B N 1
ATOM 3157 C CA . LEU B 2 74 ? -14.628 45.406 33.435 1.00 16.40 74 LEU B CA 1
ATOM 3158 C C . LEU B 2 74 ? -13.979 46.686 34.002 1.00 15.09 74 LEU B C 1
ATOM 3159 O O . LEU B 2 74 ? -14.596 47.784 34.014 1.00 16.43 74 LEU B O 1
ATOM 3164 N N . ALA B 2 75 ? -12.722 46.555 34.497 1.00 15.10 75 ALA B N 1
ATOM 3165 C CA . ALA B 2 75 ? -12.039 47.669 35.210 1.00 15.93 75 ALA B CA 1
ATOM 3166 C C . ALA B 2 75 ? -11.766 48.865 34.302 1.00 15.91 75 ALA B C 1
ATOM 3167 O O . ALA B 2 75 ? -1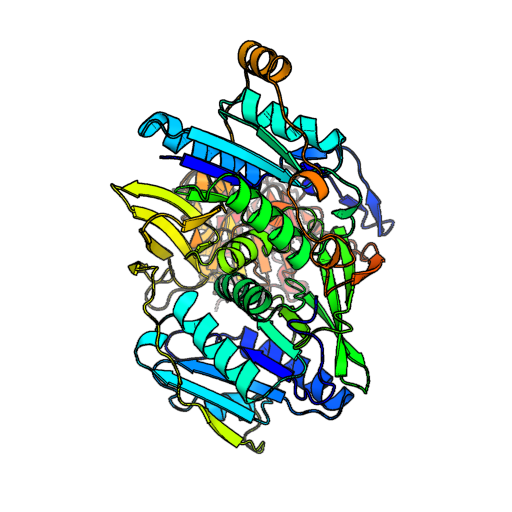1.602 49.997 34.793 1.00 17.92 75 ALA B O 1
ATOM 3169 N N . VAL B 2 76 ? -11.615 48.598 33.006 1.00 14.57 76 VAL B N 1
ATOM 3170 C CA . VAL B 2 76 ? -11.434 49.646 31.985 1.00 19.92 76 VAL B CA 1
ATOM 3171 C C . VAL B 2 76 ? -12.742 50.066 31.266 1.00 19.03 76 VAL B C 1
ATOM 3172 O O . VAL B 2 76 ? -12.733 50.852 30.352 1.00 20.89 76 VAL B O 1
ATOM 3176 N N . GLY B 2 77 ? -13.865 49.473 31.646 1.00 19.37 77 GLY B N 1
ATOM 3177 C CA . GLY B 2 77 ? -15.180 49.967 31.161 1.00 19.40 77 GLY B CA 1
ATOM 3178 C C . GLY B 2 77 ? -16.007 49.015 30.303 1.00 19.99 77 GLY B C 1
ATOM 3179 O O . GLY B 2 77 ? -17.059 49.398 29.766 1.00 21.54 77 GLY B O 1
ATOM 3180 N N . ALA B 2 78 ? -15.569 47.776 30.126 1.00 16.43 78 ALA B N 1
ATOM 3181 C CA . ALA B 2 78 ? -16.470 46.792 29.516 1.00 18.12 78 ALA B CA 1
ATOM 3182 C C . ALA B 2 78 ? -17.719 46.752 30.439 1.00 19.66 78 ALA B C 1
ATOM 3183 O O . ALA B 2 78 ? -17.590 46.856 31.674 1.00 17.15 78 ALA B O 1
ATOM 3185 N N . ASP B 2 79 ? -18.893 46.539 29.809 1.00 16.86 79 ASP B N 1
ATOM 3186 C CA . ASP B 2 79 ? -20.212 46.506 30.517 1.00 18.13 79 ASP B CA 1
ATOM 3187 C C . ASP B 2 79 ? -20.472 45.230 31.272 1.00 16.45 79 ASP B C 1
ATOM 3188 O O . ASP B 2 79 ? -20.985 45.269 32.426 1.00 18.72 79 ASP B O 1
ATOM 3193 N N A GLU B 2 80 ? -20.166 44.108 30.612 0.50 16.45 80 GLU B N 1
ATOM 3194 N N B GLU B 2 80 ? -20.228 44.092 30.616 0.50 15.99 80 GLU B N 1
ATOM 3195 C CA A GLU B 2 80 ? -20.469 42.767 31.104 0.50 14.44 80 GLU B CA 1
ATOM 3196 C CA B GLU B 2 80 ? -20.451 42.781 31.232 0.50 14.35 80 GLU B CA 1
ATOM 3197 C C A GLU B 2 80 ? -19.323 41.804 30.761 0.50 14.79 80 GLU B C 1
ATOM 3198 C C B GLU B 2 80 ? -19.372 41.804 30.772 0.50 15.05 80 GLU B C 1
ATOM 3199 O O A GLU B 2 80 ? -18.663 41.989 29.745 0.50 18.36 80 GLU B O 1
ATOM 3200 O O B GLU B 2 80 ? -18.839 41.973 29.685 0.50 16.28 80 GLU B O 1
ATOM 3211 N N . ALA B 2 81 ? -19.180 40.762 31.594 1.00 14.89 81 ALA B N 1
ATOM 3212 C CA . ALA B 2 81 ? -18.222 39.704 31.408 1.00 14.35 81 ALA B CA 1
ATOM 3213 C C . ALA B 2 81 ? -18.892 38.346 31.660 1.00 15.16 81 ALA B C 1
ATOM 3214 O O . ALA B 2 81 ? -19.789 38.246 32.520 1.00 17.76 81 ALA B O 1
ATOM 3216 N N . LYS B 2 82 ? -18.451 37.346 30.917 1.00 14.43 82 LYS B N 1
ATOM 3217 C CA . LYS B 2 82 ? -18.914 35.993 30.997 1.00 16.15 82 LYS B CA 1
ATOM 3218 C C . LYS B 2 82 ? -17.709 35.089 30.955 1.00 13.01 82 LYS B C 1
ATOM 3219 O O . LYS B 2 82 ? -16.920 35.201 30.001 1.00 14.70 82 LYS B O 1
ATOM 3225 N N . LEU B 2 83 ? -17.669 34.206 31.921 1.00 13.19 83 LEU B N 1
ATOM 3226 C CA . LEU B 2 83 ? -16.637 33.160 32.015 1.00 14.09 83 LEU B CA 1
ATOM 3227 C C . LEU B 2 83 ? -17.181 31.791 31.612 1.00 15.49 83 LEU B C 1
ATOM 3228 O O . LEU B 2 83 ? -18.114 31.315 32.286 1.00 16.55 83 LEU B O 1
ATOM 3233 N N . VAL B 2 84 ? -16.605 31.221 30.542 1.00 13.42 84 VAL B N 1
ATOM 3234 C CA . VAL B 2 84 ? -17.033 29.909 30.055 1.00 13.79 84 VAL B CA 1
ATOM 3235 C C . VAL B 2 84 ? -15.916 28.952 30.573 1.00 12.46 84 VAL B C 1
ATOM 3236 O O . VAL B 2 84 ? -14.773 28.993 30.085 1.00 14.69 84 VAL B O 1
ATOM 3240 N N . SER B 2 85 ? -16.270 28.163 31.584 1.00 14.77 85 SER B N 1
ATOM 3241 C CA . SER B 2 85 ? -15.337 27.411 32.374 1.00 16.38 85 SER B CA 1
ATOM 3242 C C . SER B 2 85 ? -15.919 26.061 32.770 1.00 12.32 85 SER B C 1
ATOM 3243 O O . SER B 2 85 ? -16.960 25.968 33.459 1.00 17.61 85 SER B O 1
ATOM 3246 N N . ASP B 2 86 ? -15.200 25.010 32.362 1.00 13.71 86 ASP B N 1
ATOM 3247 C CA . ASP B 2 86 ? -15.592 23.634 32.528 1.00 14.38 86 ASP B CA 1
ATOM 3248 C C . ASP B 2 86 ? -14.412 22.795 31.969 1.00 13.59 86 ASP B C 1
ATOM 3249 O O . ASP B 2 86 ? -13.986 23.059 30.835 1.00 15.26 86 ASP B O 1
ATOM 3254 N N . ARG B 2 87 ? -14.026 21.762 32.711 1.00 13.54 87 ARG B N 1
ATOM 3255 C CA . ARG B 2 87 ? -12.974 20.882 32.170 1.00 15.30 87 ARG B CA 1
ATOM 3256 C C . ARG B 2 87 ? -13.339 20.265 30.832 1.00 12.55 87 ARG B C 1
ATOM 3257 O O . ARG B 2 87 ? -12.434 19.863 30.025 1.00 15.73 87 ARG B O 1
ATOM 3265 N N . ALA B 2 88 ? -14.663 20.124 30.539 1.00 15.14 88 ALA B N 1
ATOM 3266 C CA . ALA B 2 88 ? -15.026 19.668 29.216 1.00 15.26 88 ALA B CA 1
ATOM 3267 C C . ALA B 2 88 ? -14.579 20.477 28.006 1.00 13.16 88 ALA B C 1
ATOM 3268 O O . ALA B 2 88 ? -14.554 19.968 26.876 1.00 17.47 88 ALA B O 1
ATOM 3270 N N . PHE B 2 89 ? -14.281 21.760 28.246 1.00 14.63 89 PHE B N 1
ATOM 3271 C CA . PHE B 2 89 ? -13.710 22.602 27.204 1.00 16.28 89 PHE B CA 1
ATOM 3272 C C . PHE B 2 89 ? -12.134 22.494 27.132 1.00 14.85 89 PHE B C 1
ATOM 3273 O O . PHE B 2 89 ? -11.530 23.012 26.188 1.00 16.83 89 PHE B O 1
ATOM 3281 N N . GLY B 2 90 ? -11.512 21.952 28.175 1.00 16.49 90 GLY B N 1
ATOM 3282 C CA . GLY B 2 90 ? -10.030 21.853 28.191 1.00 15.57 90 GLY B CA 1
ATOM 3283 C C . GLY B 2 90 ? -9.523 20.939 27.074 1.00 17.40 90 GLY B C 1
ATOM 3284 O O . GLY B 2 90 ? -10.195 19.991 26.621 1.00 16.12 90 GLY B O 1
ATOM 3285 N N . GLY B 2 91 ? -8.282 21.193 26.677 1.00 16.72 91 GLY B N 1
ATOM 3286 C CA . GLY B 2 91 ? -7.651 20.342 25.630 1.00 17.04 91 GLY B CA 1
ATOM 3287 C C . GLY B 2 91 ? -8.056 20.703 24.238 1.00 13.78 91 GLY B C 1
ATOM 3288 O O . GLY B 2 91 ? -7.794 20.015 23.297 1.00 16.83 91 GLY B O 1
ATOM 3289 N N . ALA B 2 92 ? -8.807 21.828 24.121 1.00 16.25 92 ALA B N 1
ATOM 3290 C CA . ALA B 2 92 ? -9.366 22.233 22.848 1.00 13.07 92 ALA B CA 1
ATOM 3291 C C . ALA B 2 92 ? -8.337 22.766 21.851 1.00 13.48 92 ALA B C 1
ATOM 3292 O O . ALA B 2 92 ? -7.603 23.694 22.252 1.00 14.45 92 ALA B O 1
ATOM 3294 N N . ASP B 2 93 ? -8.381 22.306 20.602 1.00 11.73 93 ASP B N 1
ATOM 3295 C CA . ASP B 2 93 ? -7.787 22.963 19.500 1.00 13.82 93 ASP B CA 1
ATOM 3296 C C . ASP B 2 93 ? -8.572 24.147 18.999 1.00 10.34 93 ASP B C 1
ATOM 3297 O O . ASP B 2 93 ? -9.553 24.553 19.670 1.00 12.62 93 ASP B O 1
ATOM 3302 N N . THR B 2 94 ? -8.195 24.759 17.905 1.00 11.42 94 THR B N 1
ATOM 3303 C CA . THR B 2 94 ? -8.877 25.998 17.528 1.00 13.26 94 THR B CA 1
ATOM 3304 C C . THR B 2 94 ? -10.278 25.720 17.034 1.00 13.55 94 THR B C 1
ATOM 3305 O O . THR B 2 94 ? -11.099 26.607 17.247 1.00 15.37 94 THR B O 1
ATOM 3309 N N . LEU B 2 95 ? -10.535 24.615 16.450 1.00 11.16 95 LEU B N 1
ATOM 3310 C CA . LEU B 2 95 ? -11.923 24.205 16.011 1.00 13.07 95 LEU B CA 1
ATOM 3311 C C . LEU B 2 95 ? -12.727 24.061 17.248 1.00 14.59 95 LEU B C 1
ATOM 3312 O O . LEU B 2 95 ? -13.871 24.611 17.268 1.00 13.62 95 LEU B O 1
ATOM 3317 N N . ALA B 2 96 ? -12.287 23.343 18.236 1.00 14.20 96 ALA B N 1
ATOM 3318 C CA . ALA B 2 96 ? -13.076 23.163 19.481 1.00 12.74 96 ALA B CA 1
ATOM 3319 C C . ALA B 2 96 ? -13.257 24.457 20.272 1.00 14.49 96 ALA B C 1
ATOM 3320 O O . ALA B 2 96 ? -14.265 24.700 20.951 1.00 12.74 96 ALA B O 1
ATOM 3322 N N . THR B 2 97 ? -12.274 25.328 20.266 1.00 13.76 97 THR B N 1
ATOM 3323 C CA . THR B 2 97 ? -12.359 26.578 20.949 1.00 12.24 97 THR B CA 1
ATOM 3324 C C . THR B 2 97 ? -13.339 27.489 20.231 1.00 11.42 97 THR B C 1
ATOM 3325 O O . THR B 2 97 ? -14.214 28.078 20.916 1.00 13.42 97 THR B O 1
ATOM 3329 N N . SER B 2 98 ? -13.224 27.589 18.946 1.00 11.11 98 SER B N 1
ATOM 3330 C CA . SER B 2 98 ? -14.180 28.393 18.185 1.00 12.89 98 SER B CA 1
ATOM 3331 C C . SER B 2 98 ? -15.609 27.815 18.283 1.00 12.59 98 SER B C 1
ATOM 3332 O O . SER B 2 98 ? -16.495 28.639 18.367 1.00 15.53 98 SER B O 1
ATOM 3335 N N . ALA B 2 99 ? -15.755 26.503 18.300 1.00 13.04 99 ALA B N 1
ATOM 3336 C CA . ALA B 2 99 ? -17.089 25.951 18.446 1.00 15.57 99 ALA B CA 1
ATOM 3337 C C . ALA B 2 99 ? -17.611 26.393 19.766 1.00 14.18 99 ALA B C 1
ATOM 3338 O O . ALA B 2 99 ? -18.868 26.808 19.850 1.00 14.38 99 ALA B O 1
ATOM 3340 N N . ALA B 2 100 ? -16.921 26.318 20.859 1.00 14.49 100 ALA B N 1
ATOM 3341 C CA . ALA B 2 100 ? -17.439 26.697 22.140 1.00 14.11 100 ALA B CA 1
ATOM 3342 C C . ALA B 2 100 ? -17.813 28.166 22.163 1.00 16.43 100 ALA B C 1
ATOM 3343 O O . ALA B 2 100 ? -18.845 28.567 22.748 1.00 16.69 100 ALA B O 1
ATOM 3345 N N . MET B 2 101 ? -16.938 29.011 21.645 1.00 13.96 101 MET B N 1
ATOM 3346 C CA . MET B 2 101 ? -17.136 30.460 21.682 1.00 13.02 101 MET B CA 1
ATOM 3347 C C . MET B 2 101 ? -18.366 30.801 20.809 1.00 11.62 101 MET B C 1
ATOM 3348 O O . MET B 2 101 ? -19.178 31.698 21.178 1.00 14.18 101 MET B O 1
ATOM 3353 N N . ALA B 2 102 ? -18.451 30.229 19.637 1.00 15.06 102 ALA B N 1
ATOM 3354 C CA . ALA B 2 102 ? -19.557 30.525 18.653 1.00 13.61 102 ALA B CA 1
ATOM 3355 C C . ALA B 2 102 ? -20.883 30.100 19.278 1.00 13.27 102 ALA B C 1
ATOM 3356 O O . ALA B 2 102 ? -21.866 30.902 19.322 1.00 15.33 102 ALA B O 1
ATOM 3358 N N . ASN B 2 103 ? -20.886 28.962 19.923 1.00 14.95 103 ASN B N 1
ATOM 3359 C CA . ASN B 2 103 ? -22.156 28.494 20.526 1.00 14.27 103 ASN B CA 1
ATOM 3360 C C . ASN B 2 103 ? -22.583 29.361 21.751 1.00 17.15 103 ASN B C 1
ATOM 3361 O O . ASN B 2 103 ? -23.773 29.666 21.988 1.00 20.45 103 ASN B O 1
ATOM 3366 N N . THR B 2 104 ? -21.578 29.823 22.496 1.00 17.08 104 THR B N 1
ATOM 3367 C CA . THR B 2 104 ? -21.805 30.710 23.641 1.00 15.27 104 THR B CA 1
ATOM 3368 C C . THR B 2 104 ? -22.409 32.049 23.126 1.00 14.48 104 THR B C 1
ATOM 3369 O O . THR B 2 104 ? -23.413 32.525 23.719 1.00 16.72 104 THR B O 1
ATOM 3373 N N . ILE B 2 105 ? -21.772 32.642 22.117 1.00 15.42 105 ILE B N 1
ATOM 3374 C CA . ILE B 2 105 ? -22.190 33.897 21.553 1.00 16.06 105 ILE B CA 1
ATOM 3375 C C . ILE B 2 105 ? -23.657 33.749 21.073 1.00 15.78 105 ILE B C 1
ATOM 3376 O O . ILE B 2 105 ? -24.544 34.668 21.301 1.00 17.87 105 ILE B O 1
ATOM 3381 N N . LYS B 2 106 ? -23.920 32.690 20.313 1.00 16.06 106 LYS B N 1
ATOM 3382 C CA . LYS B 2 106 ? -25.320 32.442 19.747 1.00 20.55 106 LYS B CA 1
ATOM 3383 C C . LYS B 2 106 ? -26.291 32.357 20.882 1.00 19.26 106 LYS B C 1
ATOM 3384 O O . LYS B 2 106 ? -27.473 32.884 20.720 1.00 20.80 106 LYS B O 1
ATOM 3390 N N . HIS B 2 107 ? -25.942 31.681 21.965 1.00 18.61 107 HIS B N 1
ATOM 3391 C CA . HIS B 2 107 ? -26.884 31.447 23.074 1.00 18.88 107 HIS B CA 1
ATOM 3392 C C . HIS B 2 107 ? -27.417 32.740 23.608 1.00 17.35 107 HIS B C 1
ATOM 3393 O O . HIS B 2 107 ? -28.655 32.820 23.895 1.00 24.73 107 HIS B O 1
ATOM 3400 N N . PHE B 2 108 ? -26.555 33.759 23.716 1.00 21.15 108 PHE B N 1
ATOM 3401 C CA . PHE B 2 108 ? -26.956 35.049 24.275 1.00 20.51 108 PHE B CA 1
ATOM 3402 C C . PHE B 2 108 ? -27.420 36.062 23.276 1.00 18.49 108 PHE B C 1
ATOM 3403 O O . PHE B 2 108 ? -27.909 37.145 23.664 1.00 27.88 108 PHE B O 1
ATOM 3411 N N . GLY B 2 109 ? -27.320 35.672 22.021 1.00 21.65 109 GLY B N 1
ATOM 3412 C CA . GLY B 2 109 ? -27.778 36.445 20.891 1.00 25.71 109 GLY B CA 1
ATOM 3413 C C . GLY B 2 109 ? -26.646 37.119 20.181 1.00 22.19 109 GLY B C 1
ATOM 3414 O O . GLY B 2 109 ? -25.850 37.794 20.838 1.00 21.38 109 GLY B O 1
ATOM 3415 N N . VAL B 2 110 ? -26.573 36.915 18.876 1.00 20.33 110 VAL B N 1
ATOM 3416 C CA . VAL B 2 110 ? -25.397 37.357 18.120 1.00 17.94 110 VAL B CA 1
ATOM 3417 C C . VAL B 2 110 ? -25.400 38.911 18.106 1.00 19.45 110 VAL B C 1
ATOM 3418 O O . VAL B 2 110 ? -26.449 39.494 17.788 1.00 22.29 110 VAL B O 1
ATOM 3422 N N . PRO B 2 111 ? -24.263 39.535 18.530 1.00 19.11 111 PRO B N 1
ATOM 3423 C CA . PRO B 2 111 ? -24.211 41.009 18.593 1.00 18.04 111 PRO B CA 1
ATOM 3424 C C . PRO B 2 111 ? -23.998 41.596 17.187 1.00 17.31 111 PRO B C 1
ATOM 3425 O O . PRO B 2 111 ? -23.971 40.884 16.181 1.00 18.08 111 PRO B O 1
ATOM 3429 N N . ASP B 2 112 ? -23.880 42.913 17.113 1.00 18.10 112 ASP B N 1
ATOM 3430 C CA . ASP B 2 112 ? -23.654 43.626 15.864 1.00 18.94 112 ASP B CA 1
ATOM 3431 C C . ASP B 2 112 ? -22.164 43.479 15.451 1.00 15.03 112 ASP B C 1
ATOM 3432 O O . ASP B 2 112 ? -21.894 43.413 14.246 1.00 16.39 112 ASP B O 1
ATOM 3437 N N . LEU B 2 113 ? -21.263 43.387 16.429 1.00 17.69 113 LEU B N 1
ATOM 3438 C CA . LEU B 2 113 ? -19.813 43.262 16.110 1.00 17.56 113 LEU B CA 1
ATOM 3439 C C . LEU B 2 113 ? -19.159 42.371 17.140 1.00 14.60 113 LEU B C 1
ATOM 3440 O O . LEU B 2 113 ? -19.373 42.531 18.334 1.00 15.14 113 LEU B O 1
ATOM 3445 N N . ILE B 2 114 ? -18.408 41.386 16.611 1.00 17.51 114 ILE B N 1
ATOM 3446 C CA . ILE B 2 114 ? -17.584 40.540 17.417 1.00 13.85 114 ILE B CA 1
ATOM 3447 C C . ILE B 2 114 ? -16.111 40.894 17.042 1.00 11.46 114 ILE B C 1
ATOM 3448 O O . ILE B 2 114 ? -15.741 40.858 15.857 1.00 15.52 114 ILE B O 1
ATOM 3453 N N . LEU B 2 115 ? -15.317 41.261 18.064 1.00 14.69 115 LEU B N 1
ATOM 3454 C CA . LEU B 2 115 ? -13.889 41.659 17.955 1.00 14.95 115 LEU B CA 1
ATOM 3455 C C . LEU B 2 115 ? -13.126 40.534 18.658 1.00 13.18 115 LEU B C 1
ATOM 3456 O O . LEU B 2 115 ? -13.390 40.162 19.801 1.00 12.88 115 LEU B O 1
ATOM 3461 N N . CYS B 2 116 ? -12.025 40.148 17.974 1.00 13.30 116 CYS B N 1
ATOM 3462 C CA . CYS B 2 116 ? -11.008 39.182 18.453 1.00 13.51 116 CYS B CA 1
ATOM 3463 C C . CYS B 2 116 ? -9.648 39.842 18.250 1.00 15.43 116 CYS B C 1
ATOM 3464 O O . CYS B 2 116 ? -9.430 40.601 17.355 1.00 13.81 116 CYS B O 1
ATOM 3467 N N . GLY B 2 117 ? -8.745 39.315 19.035 1.00 12.38 117 GLY B N 1
ATOM 3468 C CA . GLY B 2 117 ? -7.327 39.626 18.674 1.00 12.60 117 GLY B CA 1
ATOM 3469 C C . GLY B 2 117 ? -6.977 38.979 17.371 1.00 14.26 117 GLY B C 1
ATOM 3470 O O . GLY B 2 117 ? -7.512 37.905 17.028 1.00 13.81 117 GLY B O 1
ATOM 3471 N N . ARG B 2 118 ? -5.903 39.468 16.739 1.00 12.72 118 ARG B N 1
ATOM 3472 C CA . ARG B 2 118 ? -5.376 38.833 15.510 1.00 14.04 118 ARG B CA 1
ATOM 3473 C C . ARG B 2 118 ? -4.917 37.385 15.789 1.00 11.64 118 ARG B C 1
ATOM 3474 O O . ARG B 2 118 ? -5.165 36.482 15.000 1.00 13.31 118 ARG B O 1
ATOM 3482 N N . GLN B 2 119 ? -4.193 37.270 16.890 1.00 11.99 119 GLN B N 1
ATOM 3483 C CA . GLN B 2 119 ? -3.703 35.990 17.400 1.00 12.08 119 GLN B CA 1
ATOM 3484 C C . GLN B 2 119 ? -3.537 36.051 18.889 1.00 12.30 119 GLN B C 1
ATOM 3485 O O . GLN B 2 119 ? -3.389 37.129 19.461 1.00 14.22 119 GLN B O 1
ATOM 3491 N N . ALA B 2 120 ? -3.455 34.899 19.519 1.00 12.07 120 ALA B N 1
ATOM 3492 C CA . ALA B 2 120 ? -3.071 34.730 20.893 1.00 12.91 120 ALA B CA 1
ATOM 3493 C C . ALA B 2 120 ? -1.504 34.398 20.892 1.00 12.38 120 ALA B C 1
ATOM 3494 O O . ALA B 2 120 ? -1.091 33.599 20.046 1.00 13.32 120 ALA B O 1
ATOM 3496 N N . ILE B 2 121 ? -0.720 35.020 21.791 1.00 13.24 121 ILE B N 1
ATOM 3497 C CA . ILE B 2 121 ? 0.736 34.871 21.746 1.00 12.23 121 ILE B CA 1
ATOM 3498 C C . ILE B 2 121 ? 1.212 33.604 22.334 1.00 14.94 121 ILE B C 1
ATOM 3499 O O . ILE B 2 121 ? 2.424 33.389 22.341 1.00 16.86 121 ILE B O 1
ATOM 3504 N N . ASP B 2 122 ? 0.353 32.716 22.823 1.00 14.26 122 ASP B N 1
ATOM 3505 C CA . ASP B 2 122 ? 0.767 31.375 23.165 1.00 15.38 122 ASP B CA 1
ATOM 3506 C C . ASP B 2 122 ? 0.599 30.414 22.012 1.00 13.05 122 ASP B C 1
ATOM 3507 O O . ASP B 2 122 ? 1.581 29.847 21.476 1.00 16.08 122 ASP B O 1
ATOM 3512 N N . GLY B 2 123 ? -0.680 30.155 21.607 1.00 13.31 123 GLY B N 1
ATOM 3513 C CA . GLY B 2 123 ? -0.823 29.340 20.476 1.00 12.69 123 GLY B CA 1
ATOM 3514 C C . GLY B 2 123 ? -0.290 29.842 19.140 1.00 12.26 123 GLY B C 1
ATOM 3515 O O . GLY B 2 123 ? 0.141 29.079 18.236 1.00 13.15 123 GLY B O 1
ATOM 3516 N N . ASP B 2 124 ? -0.415 31.166 18.967 1.00 13.61 124 ASP B N 1
ATOM 3517 C CA . ASP B 2 124 ? 0.038 31.833 17.773 1.00 12.59 124 ASP B CA 1
ATOM 3518 C C . ASP B 2 124 ? -0.462 31.362 16.498 1.00 11.45 124 ASP B C 1
ATOM 3519 O O . ASP B 2 124 ? -0.030 31.627 15.423 1.00 13.88 124 ASP B O 1
ATOM 3524 N N . THR B 2 125 ? -1.756 30.822 16.560 1.00 12.99 125 THR B N 1
ATOM 3525 C CA . THR B 2 125 ? -2.394 30.288 15.340 1.00 13.46 125 THR B CA 1
ATOM 3526 C C . THR B 2 125 ? -3.198 31.257 14.435 1.00 10.06 125 THR B C 1
ATOM 3527 O O . THR B 2 125 ? -3.256 31.134 13.227 1.00 10.54 125 THR B O 1
ATOM 3531 N N . ALA B 2 126 ? -3.673 32.296 15.111 1.00 12.09 126 ALA B N 1
ATOM 3532 C CA . ALA B 2 126 ? -4.524 33.260 14.366 1.00 12.22 126 ALA B CA 1
ATOM 3533 C C . ALA B 2 126 ? -5.764 32.574 13.681 1.00 12.02 126 ALA B C 1
ATOM 3534 O O . ALA B 2 126 ? -6.178 32.952 12.614 1.00 14.52 126 ALA B O 1
ATOM 3536 N N . GLN B 2 127 ? -6.262 31.527 14.318 1.00 13.33 127 GLN B N 1
ATOM 3537 C CA . GLN B 2 127 ? -7.349 30.727 13.724 1.00 13.73 127 GLN B CA 1
ATOM 3538 C C . GLN B 2 127 ? -8.730 30.982 14.386 1.00 11.13 127 GLN B C 1
ATOM 3539 O O . GLN B 2 127 ? -9.712 30.753 13.672 1.00 12.66 127 GLN B O 1
ATOM 3545 N N . VAL B 2 128 ? -8.777 31.271 15.653 1.00 10.84 128 VAL B N 1
ATOM 3546 C CA . VAL B 2 128 ? -10.049 31.288 16.419 1.00 10.95 128 VAL B CA 1
ATOM 3547 C C . VAL B 2 128 ? -10.947 32.310 15.839 1.00 12.20 128 VAL B C 1
ATOM 3548 O O . VAL B 2 128 ? -12.191 31.945 15.668 1.00 13.96 128 VAL B O 1
ATOM 3552 N N . GLY B 2 129 ? -10.604 33.533 15.515 1.00 12.80 129 GLY B N 1
ATOM 3553 C CA . GLY B 2 129 ? -11.599 34.521 15.056 1.00 12.67 129 GLY B CA 1
ATOM 3554 C C . GLY B 2 129 ? -12.231 34.163 13.770 1.00 13.15 129 GLY B C 1
ATOM 3555 O O . GLY B 2 129 ? -13.509 34.154 13.724 1.00 15.40 129 GLY B O 1
ATOM 3556 N N . PRO B 2 130 ? -11.462 33.782 12.739 1.00 13.82 130 PRO B N 1
ATOM 3557 C CA . PRO B 2 130 ? -12.119 33.360 11.498 1.00 14.65 130 PRO B CA 1
ATOM 3558 C C . PRO B 2 130 ? -12.925 32.109 11.658 1.00 13.20 130 PRO B C 1
ATOM 3559 O O . PRO B 2 130 ? -13.979 31.962 10.949 1.00 15.57 130 PRO B O 1
ATOM 3563 N N . GLU B 2 131 ? -12.501 31.176 12.485 1.00 12.61 131 GLU B N 1
ATOM 3564 C CA . GLU B 2 131 ? -13.307 29.981 12.695 1.00 12.77 131 GLU B CA 1
ATOM 3565 C C . GLU B 2 131 ? -14.717 30.303 13.388 1.00 11.91 131 GLU B C 1
ATOM 3566 O O . GLU B 2 131 ? -15.787 29.753 12.978 1.00 16.12 131 GLU B O 1
ATOM 3572 N N . ILE B 2 132 ? -14.708 31.189 14.369 1.00 12.24 132 ILE B N 1
ATOM 3573 C CA . ILE B 2 132 ? -15.913 31.733 15.015 1.00 13.61 132 ILE B CA 1
ATOM 3574 C C . ILE B 2 132 ? -16.747 32.290 13.877 1.00 11.54 132 ILE B C 1
ATOM 3575 O O . ILE B 2 132 ? -18.008 32.032 13.885 1.00 14.80 132 ILE B O 1
ATOM 3580 N N . ALA B 2 133 ? -16.278 33.175 13.036 1.00 13.12 133 ALA B N 1
ATOM 3581 C CA . ALA B 2 133 ? -17.009 33.847 12.023 1.00 13.40 133 ALA B CA 1
ATOM 3582 C C . ALA B 2 133 ? -17.663 32.799 11.140 1.00 14.85 133 ALA B C 1
ATOM 3583 O O . ALA B 2 133 ? -18.860 32.912 10.800 1.00 15.16 133 ALA B O 1
ATOM 3585 N N . GLU B 2 134 ? -16.963 31.738 10.782 1.00 14.32 134 GLU B N 1
ATOM 3586 C CA . GLU B 2 134 ? -17.471 30.705 9.883 1.00 14.81 134 GLU B CA 1
ATOM 3587 C C . GLU B 2 134 ? -18.614 29.965 10.631 1.00 13.30 134 GLU B C 1
ATOM 3588 O O . GLU B 2 134 ? -19.741 29.699 10.040 1.00 16.43 134 GLU B O 1
ATOM 3594 N N . HIS B 2 135 ? -18.399 29.659 11.885 1.00 14.93 135 HIS B N 1
ATOM 3595 C CA . HIS B 2 135 ? -19.360 28.912 12.715 1.00 13.37 135 HIS B CA 1
ATOM 3596 C C . HIS B 2 135 ? -20.684 29.702 12.816 1.00 14.09 135 HIS B C 1
ATOM 3597 O O . HIS B 2 135 ? -21.853 29.165 12.740 1.00 20.03 135 HIS B O 1
ATOM 3604 N N . LEU B 2 136 ? -20.537 31.004 12.879 1.00 15.33 136 LEU B N 1
ATOM 3605 C CA . LEU B 2 136 ? -21.720 31.874 12.963 1.00 15.90 136 LEU B CA 1
ATOM 3606 C C . LEU B 2 136 ? -22.266 32.392 11.616 1.00 17.38 136 LEU B C 1
ATOM 3607 O O . LEU B 2 136 ? -23.319 33.057 11.580 1.00 20.47 136 LEU B O 1
ATOM 3612 N N . GLY B 2 137 ? -21.716 31.994 10.509 1.00 17.29 137 GLY B N 1
ATOM 3613 C CA . GLY B 2 137 ? -22.029 32.485 9.220 1.00 17.75 137 GLY B CA 1
ATOM 3614 C C . GLY B 2 137 ? -21.918 33.963 8.985 1.00 16.25 137 GLY B C 1
ATOM 3615 O O . GLY B 2 137 ? -22.795 34.499 8.217 1.00 19.64 137 GLY B O 1
ATOM 3616 N N . LEU B 2 138 ? -20.869 34.578 9.543 1.00 15.46 138 LEU B N 1
ATOM 3617 C CA . LEU B 2 138 ? -20.725 35.978 9.422 1.00 16.98 138 LEU B CA 1
ATOM 3618 C C . LEU B 2 138 ? -19.504 36.337 8.561 1.00 15.74 138 LEU B C 1
ATOM 3619 O O . LEU B 2 138 ? -18.434 35.607 8.552 1.00 16.95 138 LEU B O 1
ATOM 3624 N N . PRO B 2 139 ? -19.558 37.479 7.911 1.00 16.06 139 PRO B N 1
ATOM 3625 C CA . PRO B 2 139 ? -18.340 37.971 7.218 1.00 18.87 139 PRO B CA 1
ATOM 3626 C C . PRO B 2 139 ? -17.276 38.434 8.197 1.00 14.79 139 PRO B C 1
ATOM 3627 O O . PRO B 2 139 ? -17.520 38.776 9.357 1.00 15.88 139 PRO B O 1
ATOM 3631 N N . GLN B 2 140 ? -16.045 38.380 7.677 1.00 14.90 140 GLN B N 1
ATOM 3632 C CA . GLN B 2 140 ? -14.877 38.731 8.494 1.00 16.70 140 GLN B CA 1
ATOM 3633 C C . GLN B 2 140 ? -13.956 39.722 7.740 1.00 13.86 140 GLN B C 1
ATOM 3634 O O . GLN B 2 140 ? -13.841 39.707 6.514 1.00 16.78 140 GLN B O 1
ATOM 3640 N N . VAL B 2 141 ? -13.200 40.471 8.581 1.00 14.04 141 VAL B N 1
ATOM 3641 C CA . VAL B 2 141 ? -11.948 41.085 8.141 1.00 15.79 141 VAL B CA 1
ATOM 3642 C C . VAL B 2 141 ? -10.911 40.787 9.287 1.00 13.27 141 VAL B C 1
ATOM 3643 O O . VAL B 2 141 ? -11.174 40.987 10.505 1.00 13.95 141 VAL B O 1
ATOM 3647 N N . THR B 2 142 ? -9.802 40.097 8.912 1.00 14.90 142 THR B N 1
ATOM 3648 C CA . THR B 2 142 ? -8.692 39.822 9.826 1.00 13.52 142 THR B CA 1
ATOM 3649 C C . THR B 2 142 ? -7.630 40.921 9.862 1.00 13.52 142 THR B C 1
ATOM 3650 O O . THR B 2 142 ? -7.423 41.611 8.849 1.00 15.34 142 THR B O 1
ATOM 3654 N N . ALA B 2 143 ? -6.930 40.977 10.995 1.00 14.14 143 ALA B N 1
ATOM 3655 C CA . ALA B 2 143 ? -5.650 41.778 11.086 1.00 14.72 143 ALA B CA 1
ATOM 3656 C C . ALA B 2 143 ? -5.898 43.292 10.822 1.00 13.71 143 ALA B C 1
ATOM 3657 O O . ALA B 2 143 ? -5.133 43.986 10.103 1.00 16.74 143 ALA B O 1
ATOM 3659 N N . ALA B 2 144 ? -6.951 43.768 11.494 1.00 14.22 144 ALA B N 1
ATOM 3660 C CA . ALA B 2 144 ? -7.373 45.170 11.358 1.00 15.05 144 ALA B CA 1
ATOM 3661 C C . ALA B 2 144 ? -6.221 46.044 11.859 1.00 13.91 144 ALA B C 1
ATOM 3662 O O . ALA B 2 144 ? -5.741 45.883 12.975 1.00 15.72 144 ALA B O 1
ATOM 3664 N N . LEU B 2 145 ? -5.975 47.095 11.085 1.00 16.86 145 LEU B N 1
ATOM 3665 C CA . LEU B 2 145 ? -5.175 48.220 11.571 1.00 20.73 145 LEU B CA 1
ATOM 3666 C C . LEU B 2 145 ? -5.898 49.444 12.111 1.00 20.90 145 LEU B C 1
ATOM 3667 O O . LEU B 2 145 ? -5.323 50.304 12.831 1.00 21.38 145 LEU B O 1
ATOM 3672 N N . LYS B 2 146 ? -7.160 49.543 11.722 1.00 18.30 146 LYS B N 1
ATOM 3673 C CA . LYS B 2 146 ? -8.042 50.572 12.196 1.00 19.23 146 LYS B CA 1
ATOM 3674 C C . LYS B 2 146 ? -9.463 50.006 11.964 1.00 16.91 146 LYS B C 1
ATOM 3675 O O . LYS B 2 146 ? -9.702 49.289 10.959 1.00 18.90 146 LYS B O 1
ATOM 3681 N N . VAL B 2 147 ? -10.366 50.392 12.867 1.00 22.20 147 VAL B N 1
ATOM 3682 C CA . VAL B 2 147 ? -11.785 49.999 12.747 1.00 16.35 147 VAL B CA 1
ATOM 3683 C C . VAL B 2 147 ? -12.666 51.198 13.054 1.00 20.54 147 VAL B C 1
ATOM 3684 O O . VAL B 2 147 ? -12.473 51.876 14.040 1.00 21.77 147 VAL B O 1
ATOM 3688 N N . GLN B 2 148 ? -13.653 51.407 12.210 1.00 20.13 148 GLN B N 1
ATOM 3689 C CA . GLN B 2 148 ? -14.559 52.507 12.396 1.00 22.98 148 GLN B CA 1
ATOM 3690 C C . GLN B 2 148 ? -15.966 51.919 12.082 1.00 21.72 148 GLN B C 1
ATOM 3691 O O . GLN B 2 148 ? -16.080 50.900 11.371 1.00 23.01 148 GLN B O 1
ATOM 3697 N N . VAL B 2 149 ? -16.979 52.607 12.556 1.00 24.30 149 VAL B N 1
ATOM 3698 C CA . VAL B 2 149 ? -18.393 52.282 12.264 1.00 22.29 149 VAL B CA 1
ATOM 3699 C C . VAL B 2 149 ? -19.020 53.525 11.656 1.00 30.35 149 VAL B C 1
ATOM 3700 O O . VAL B 2 149 ? -18.785 54.653 12.116 1.00 37.97 149 VAL B O 1
ATOM 3704 N N . LYS B 2 150 ? -19.768 53.283 10.577 1.00 31.12 150 LYS B N 1
ATOM 3705 C CA . LYS B 2 150 ? -20.478 54.276 9.881 1.00 37.42 150 LYS B CA 1
ATOM 3706 C C . LYS B 2 150 ? -21.851 53.703 9.519 1.00 36.31 150 LYS B C 1
ATOM 3707 O O . LYS B 2 150 ? -21.974 52.871 8.606 1.00 36.44 150 LYS B O 1
ATOM 3713 N N . ASP B 2 151 ? -22.858 54.187 10.253 1.00 42.13 151 ASP B N 1
ATOM 3714 C CA . ASP B 2 151 ? -24.210 53.673 10.175 1.00 46.39 151 ASP B CA 1
ATOM 3715 C C . ASP B 2 151 ? -24.297 52.187 10.546 1.00 53.13 151 ASP B C 1
ATOM 3716 O O . ASP B 2 151 ? -24.035 51.741 11.694 1.00 57.24 151 ASP B O 1
ATOM 3721 N N . ASP B 2 152 ? -24.703 51.400 9.562 1.00 57.77 152 ASP B N 1
ATOM 3722 C CA . ASP B 2 152 ? -24.838 50.006 9.793 1.00 51.53 152 ASP B CA 1
ATOM 3723 C C . ASP B 2 152 ? -23.632 49.265 9.224 1.00 28.26 152 ASP B C 1
ATOM 3724 O O . ASP B 2 152 ? -23.690 48.064 9.122 1.00 33.45 152 ASP B O 1
ATOM 3729 N N . THR B 2 153 ? -22.544 49.979 8.916 1.00 29.09 153 THR B N 1
ATOM 3730 C CA . THR B 2 153 ? -21.321 49.327 8.365 1.00 29.16 153 THR B CA 1
ATOM 3731 C C . THR B 2 153 ? -20.051 49.520 9.213 1.00 22.70 153 THR B C 1
ATOM 3732 O O . THR B 2 153 ? -19.851 50.556 9.862 1.00 27.30 153 THR B O 1
ATOM 3736 N N . VAL B 2 154 ? -19.188 48.496 9.168 1.00 21.38 154 VAL B N 1
ATOM 3737 C CA . VAL B 2 154 ? -17.855 48.499 9.784 1.00 21.77 154 VAL B CA 1
ATOM 3738 C C . VAL B 2 154 ? -16.884 48.691 8.652 1.00 21.83 154 VAL B C 1
ATOM 3739 O O . VAL B 2 154 ? -17.025 48.050 7.625 1.00 21.44 154 VAL B O 1
ATOM 3743 N N . VAL B 2 155 ? -15.930 49.632 8.876 1.00 21.98 155 VAL B N 1
ATOM 3744 C CA . VAL B 2 155 ? -14.905 50.049 7.934 1.00 24.72 155 VAL B CA 1
ATOM 3745 C C . VAL B 2 155 ? -13.573 49.681 8.553 1.00 19.19 155 VAL B C 1
ATOM 3746 O O . VAL B 2 155 ? -13.226 50.147 9.641 1.00 19.25 155 VAL B O 1
ATOM 3750 N N . VAL B 2 156 ? -12.833 48.835 7.837 1.00 19.03 156 VAL B N 1
ATOM 3751 C CA . VAL B 2 156 ? -11.627 48.194 8.400 1.00 20.61 156 VAL B CA 1
ATOM 3752 C C . VAL B 2 156 ? -10.420 48.392 7.466 1.00 18.23 156 VAL B C 1
ATOM 3753 O O . VAL B 2 156 ? -10.471 48.025 6.311 1.00 17.79 156 VAL B O 1
ATOM 3757 N N . ASP B 2 157 ? -9.315 48.893 8.026 1.00 18.63 157 ASP B N 1
ATOM 3758 C CA . ASP B 2 157 ? -8.073 48.964 7.269 1.00 18.27 157 ASP B CA 1
ATOM 3759 C C . ASP B 2 157 ? -7.300 47.670 7.487 1.00 15.25 157 ASP B C 1
ATOM 3760 O O . ASP B 2 157 ? -7.161 47.248 8.615 1.00 20.08 157 ASP B O 1
ATOM 3765 N N . ARG B 2 158 ? -6.845 47.084 6.400 1.00 17.41 158 ARG B N 1
ATOM 3766 C CA . ARG B 2 158 ? -6.044 45.843 6.430 1.00 18.30 158 ARG B CA 1
ATOM 3767 C C . ARG B 2 158 ? -5.109 45.846 5.257 1.00 17.41 158 ARG B C 1
ATOM 3768 O O . ARG B 2 158 ? -5.417 46.241 4.171 1.00 19.37 158 ARG B O 1
ATOM 3776 N N . ASP B 2 159 ? -3.906 45.358 5.537 1.00 16.59 159 ASP B N 1
ATOM 3777 C CA . ASP B 2 159 ? -2.888 45.220 4.504 1.00 16.60 159 ASP B CA 1
ATOM 3778 C C . ASP B 2 159 ? -2.660 43.735 4.162 1.00 16.15 159 ASP B C 1
ATOM 3779 O O . ASP B 2 159 ? -2.872 42.839 5.012 1.00 17.52 159 ASP B O 1
ATOM 3784 N N . ASN B 2 160 ? -2.145 43.515 2.954 1.00 16.82 160 ASN B N 1
ATOM 3785 C CA . ASN B 2 160 ? -1.378 42.296 2.739 1.00 14.83 160 ASN B CA 1
ATOM 3786 C C . ASN B 2 160 ? 0.053 42.675 2.296 1.00 15.61 160 ASN B C 1
ATOM 3787 O O . ASN B 2 160 ? 0.388 43.856 2.384 1.00 17.13 160 ASN B O 1
ATOM 3792 N N . GLU B 2 161 ? 0.866 41.712 1.830 1.00 16.78 161 GLU B N 1
ATOM 3793 C CA . GLU B 2 161 ? 2.271 42.000 1.492 1.00 18.85 161 GLU B CA 1
ATOM 3794 C C . GLU B 2 161 ? 2.457 43.003 0.354 1.00 19.03 161 GLU B C 1
ATOM 3795 O O . GLU B 2 161 ? 3.417 43.715 0.332 1.00 19.76 161 GLU B O 1
ATOM 3801 N N . GLN B 2 162 ? 1.510 43.066 -0.584 1.00 18.90 162 GLN B N 1
ATOM 3802 C CA . GLN B 2 162 ? 1.540 43.969 -1.716 1.00 19.94 162 GLN B CA 1
ATOM 3803 C C . GLN B 2 162 ? 0.698 45.239 -1.682 1.00 18.90 162 GLN B C 1
ATOM 3804 O O . GLN B 2 162 ? 1.009 46.197 -2.381 1.00 22.85 162 GLN B O 1
ATOM 3810 N N A MET B 2 163 ? -0.403 45.173 -0.945 0.50 18.77 163 MET B N 1
ATOM 3811 N N B MET B 2 163 ? -0.363 45.204 -0.901 0.50 18.54 163 MET B N 1
ATOM 3812 C CA A MET B 2 163 ? -1.501 46.134 -1.025 0.50 21.87 163 MET B CA 1
ATOM 3813 C CA B MET B 2 163 ? -1.414 46.184 -1.004 0.50 21.32 163 MET B CA 1
ATOM 3814 C C A MET B 2 163 ? -1.902 46.689 0.354 0.50 19.84 163 MET B C 1
ATOM 3815 C C B MET B 2 163 ? -1.866 46.702 0.364 0.50 19.77 163 MET B C 1
ATOM 3816 O O A MET B 2 163 ? -1.935 45.959 1.355 0.50 19.47 163 MET B O 1
ATOM 3817 O O B MET B 2 163 ? -1.872 45.970 1.365 0.50 19.64 163 MET B O 1
ATOM 3826 N N . SER B 2 164 ? -2.263 47.973 0.385 1.00 20.17 164 SER B N 1
ATOM 3827 C CA . SER B 2 164 ? -2.815 48.606 1.582 1.00 20.79 164 SER B CA 1
ATOM 3828 C C . SER B 2 164 ? -4.272 48.853 1.244 1.00 21.69 164 SER B C 1
ATOM 3829 O O . SER B 2 164 ? -4.555 49.462 0.237 1.00 21.19 164 SER B O 1
ATOM 3832 N N . MET B 2 165 ? -5.149 48.311 2.087 1.00 18.62 165 MET B N 1
ATOM 3833 C CA . MET B 2 165 ? -6.576 48.227 1.753 1.00 20.72 165 MET B CA 1
ATOM 3834 C C . MET B 2 165 ? -7.513 48.736 2.850 1.00 20.74 165 MET B C 1
ATOM 3835 O O . MET B 2 165 ? -7.177 48.820 4.032 1.00 17.57 165 MET B O 1
ATOM 3840 N N . THR B 2 166 ? -8.709 49.067 2.407 1.00 20.38 166 THR B N 1
ATOM 3841 C CA . THR B 2 166 ? -9.815 49.368 3.318 1.00 19.58 166 THR B CA 1
ATOM 3842 C C . THR B 2 166 ? -11.027 48.611 2.778 1.00 16.03 166 THR B C 1
ATOM 3843 O O . THR B 2 166 ? -11.306 48.627 1.550 1.00 19.94 166 THR B O 1
ATOM 3847 N N . PHE B 2 167 ? -11.724 47.953 3.711 1.00 20.01 167 PHE B N 1
ATOM 3848 C CA . PHE B 2 167 ? -12.960 47.128 3.413 1.00 17.34 167 PHE B CA 1
ATOM 3849 C C . PHE B 2 167 ? -14.133 47.603 4.265 1.00 19.97 167 PHE B C 1
ATOM 3850 O O . PHE B 2 167 ? -13.939 48.140 5.357 1.00 22.13 167 PHE B O 1
ATOM 3858 N N . THR B 2 168 ? -15.343 47.388 3.735 1.00 19.84 168 THR B N 1
ATOM 3859 C CA . THR B 2 168 ? -16.527 47.598 4.495 1.00 18.97 168 THR B CA 1
ATOM 3860 C C . THR B 2 168 ? -17.427 46.347 4.500 1.00 15.90 168 THR B C 1
ATOM 3861 O O . THR B 2 168 ? -17.460 45.568 3.562 1.00 22.30 168 THR B O 1
ATOM 3865 N N . MET B 2 169 ? -18.124 46.165 5.591 1.00 20.52 169 MET B N 1
ATOM 3866 C CA . MET B 2 169 ? -19.157 45.139 5.664 1.00 19.02 169 MET B CA 1
ATOM 3867 C C . MET B 2 169 ? -20.282 45.604 6.611 1.00 19.03 169 MET B C 1
ATOM 3868 O O . MET B 2 169 ? -20.128 46.487 7.496 1.00 19.26 169 MET B O 1
ATOM 3873 N N . LYS B 2 170 ? -21.417 44.998 6.325 1.00 20.95 170 LYS B N 1
ATOM 3874 C CA . LYS B 2 170 ? -22.615 45.174 7.135 1.00 20.16 170 LYS B CA 1
ATOM 3875 C C . LYS B 2 170 ? -22.530 44.346 8.414 1.00 17.39 170 LYS B C 1
ATOM 3876 O O . LYS B 2 170 ? -21.918 43.207 8.452 1.00 27.17 170 LYS B O 1
ATOM 3882 N N . MET B 2 171 ? -23.043 44.938 9.495 1.00 20.92 171 MET B N 1
ATOM 3883 C CA . MET B 2 171 ? -23.274 44.201 10.728 1.00 22.69 171 MET B CA 1
ATOM 3884 C C . MET B 2 171 ? -24.383 43.207 10.540 1.00 21.38 171 MET B C 1
ATOM 3885 O O . MET B 2 171 ? -25.409 43.501 9.865 1.00 23.70 171 MET B O 1
ATOM 3890 N N . PRO B 2 172 ? -24.318 42.051 11.228 1.00 20.05 172 PRO B N 1
ATOM 3891 C CA . PRO B 2 172 ? -23.345 41.537 12.132 1.00 18.90 172 PRO B CA 1
ATOM 3892 C C . PRO B 2 172 ? -22.116 40.956 11.398 1.00 16.25 172 PRO B C 1
ATOM 3893 O O . PRO B 2 172 ? -22.205 40.368 10.315 1.00 18.17 172 PRO B O 1
ATOM 3897 N N . CYS B 2 173 ? -20.941 41.238 11.981 1.00 16.57 173 CYS B N 1
ATOM 3898 C CA . CYS B 2 173 ? -19.674 40.848 11.367 1.00 19.86 173 CYS B CA 1
ATOM 3899 C C . CYS B 2 173 ? -18.640 40.609 12.486 1.00 14.34 173 CYS B C 1
ATOM 3900 O O . CYS B 2 173 ? -18.843 40.947 13.681 1.00 16.30 173 CYS B O 1
ATOM 3903 N N . VAL B 2 174 ? -17.517 40.030 12.018 1.00 14.62 174 VAL B N 1
ATOM 3904 C CA . VA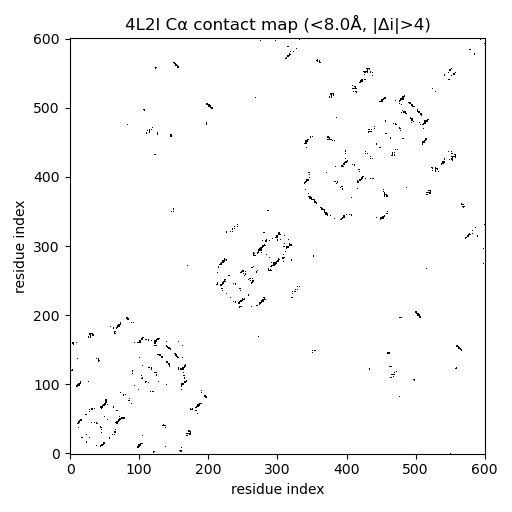L B 2 174 ? -16.400 39.673 12.891 1.00 14.08 174 VAL B CA 1
ATOM 3905 C C . VAL B 2 174 ? -15.136 40.421 12.367 1.00 11.98 174 VAL B C 1
ATOM 3906 O O . VAL B 2 174 ? -14.850 40.426 11.172 1.00 14.55 174 VAL B O 1
ATOM 3910 N N . VAL B 2 175 ? -14.487 41.098 13.293 1.00 14.21 175 VAL B N 1
ATOM 3911 C CA . VAL B 2 175 ? -13.162 41.704 12.995 1.00 14.47 175 VAL B CA 1
ATOM 3912 C C . VAL B 2 175 ? -12.068 41.215 14.002 1.00 12.34 175 VAL B C 1
ATOM 3913 O O . VAL B 2 175 ? -12.275 41.227 15.173 1.00 14.19 175 VAL B O 1
ATOM 3917 N N . THR B 2 176 ? -10.910 40.789 13.446 1.00 14.69 176 THR B N 1
ATOM 3918 C CA . THR B 2 176 ? -9.758 40.491 14.292 1.00 11.01 176 THR B CA 1
ATOM 3919 C C . THR B 2 176 ? -8.740 41.665 14.101 1.00 10.23 176 THR B C 1
ATOM 3920 O O . THR B 2 176 ? -8.636 42.221 13.022 1.00 12.72 176 THR B O 1
ATOM 3924 N N . VAL B 2 177 ? -8.165 41.970 15.262 1.00 11.56 177 VAL B N 1
ATOM 3925 C CA . VAL B 2 177 ? -7.436 43.218 15.416 1.00 12.95 177 VAL B CA 1
ATOM 3926 C C . VAL B 2 177 ? -5.871 42.993 15.592 1.00 12.16 177 VAL B C 1
ATOM 3927 O O . VAL B 2 177 ? -5.458 42.347 16.532 1.00 13.14 177 VAL B O 1
ATOM 3931 N N . MET B 2 178 ? -5.148 43.586 14.662 1.00 14.48 178 MET B N 1
ATOM 3932 C CA . MET B 2 178 ? -3.651 43.576 14.665 1.00 13.88 178 MET B CA 1
ATOM 3933 C C . MET B 2 178 ? -3.082 44.736 15.523 1.00 14.93 178 MET B C 1
ATOM 3934 O O . MET B 2 178 ? -2.042 44.607 16.153 1.00 16.39 178 MET B O 1
ATOM 3939 N N . ARG B 2 179 ? -3.737 45.884 15.533 1.00 14.32 179 ARG B N 1
ATOM 3940 C CA . ARG B 2 179 ? -3.265 47.070 16.237 1.00 14.59 179 ARG B CA 1
ATOM 3941 C C . ARG B 2 179 ? -4.415 48.044 16.616 1.00 14.69 179 ARG B C 1
ATOM 3942 O O . ARG B 2 179 ? -5.403 48.185 15.872 1.00 18.79 179 ARG B O 1
ATOM 3950 N N . SER B 2 180 ? -4.243 48.657 17.760 1.00 19.81 180 SER B N 1
ATOM 3951 C CA . SER B 2 180 ? -4.959 49.842 18.157 1.00 19.63 180 SER B CA 1
ATOM 3952 C C . SER B 2 180 ? -4.008 50.566 19.125 1.00 19.87 180 SER B C 1
ATOM 3953 O O . SER B 2 180 ? -2.973 50.033 19.421 1.00 21.77 180 SER B O 1
ATOM 3956 N N . LYS B 2 181 ? -4.385 51.717 19.666 1.00 19.90 181 LYS B N 1
ATOM 3957 C CA . LYS B 2 181 ? -3.600 52.330 20.722 1.00 25.17 181 LYS B CA 1
ATOM 3958 C C . LYS B 2 181 ? -3.628 51.363 21.923 1.00 21.56 181 LYS B C 1
ATOM 3959 O O . LYS B 2 181 ? -4.508 50.462 21.987 1.00 18.86 181 LYS B O 1
ATOM 3965 N N . ASP B 2 182 ? -2.632 51.494 22.808 1.00 24.91 182 ASP B N 1
ATOM 3966 C CA . ASP B 2 182 ? -2.524 50.646 23.960 1.00 19.10 182 ASP B CA 1
ATOM 3967 C C . ASP B 2 182 ? -3.833 50.763 24.790 1.00 19.20 182 ASP B C 1
ATOM 3968 O O . ASP B 2 182 ? -4.422 51.841 24.890 1.00 19.55 182 ASP B O 1
ATOM 3973 N N . LEU B 2 183 ? -4.260 49.647 25.390 1.00 17.44 183 LEU B N 1
ATOM 3974 C CA . LEU B 2 183 ? -5.484 49.642 26.213 1.00 14.96 183 LEU B CA 1
ATOM 3975 C C . LEU B 2 183 ? -5.295 50.697 27.329 1.00 15.06 183 LEU B C 1
ATOM 3976 O O . LEU B 2 183 ? -4.257 50.808 28.026 1.00 17.19 183 LEU B O 1
ATOM 3981 N N . ARG B 2 184 ? -6.339 51.483 27.497 1.00 17.43 184 ARG B N 1
ATOM 3982 C CA . ARG B 2 184 ? -6.437 52.446 28.560 1.00 14.72 184 ARG B CA 1
ATOM 3983 C C . ARG B 2 184 ? -6.243 51.942 29.949 1.00 13.93 184 ARG B C 1
ATOM 3984 O O . ARG B 2 184 ? -6.409 50.743 30.227 1.00 17.35 184 ARG B O 1
ATOM 3992 N N . PHE B 2 185 ? -5.895 52.865 30.836 1.00 16.46 185 PHE B N 1
ATOM 3993 C CA . PHE B 2 185 ? -5.567 52.624 32.210 1.00 16.04 185 PHE B CA 1
ATOM 3994 C C . PHE B 2 185 ? -6.806 52.311 33.035 1.00 13.13 185 PHE B C 1
ATOM 3995 O O . PHE B 2 185 ? -7.872 52.994 32.879 1.00 18.48 185 PHE B O 1
ATOM 4003 N N . ALA B 2 186 ? -6.682 51.362 33.955 1.00 15.27 186 ALA B N 1
ATOM 4004 C CA . ALA B 2 186 ? -7.707 51.095 34.952 1.00 15.52 186 ALA B CA 1
ATOM 4005 C C . ALA B 2 186 ? -7.375 51.765 36.265 1.00 19.33 186 ALA B C 1
ATOM 4006 O O . ALA B 2 186 ? -6.425 51.405 36.963 1.00 20.53 186 ALA B O 1
ATOM 4008 N N . SER B 2 187 ? -8.220 52.706 36.661 1.00 17.19 187 SER B N 1
ATOM 4009 C CA . SER B 2 187 ? -8.073 53.399 37.906 1.00 16.87 187 SER B CA 1
ATOM 4010 C C . SER B 2 187 ? -8.452 52.505 39.085 1.00 15.31 187 SER B C 1
ATOM 4011 O O . SER B 2 187 ? -9.038 51.431 38.900 1.00 17.31 187 SER B O 1
ATOM 4014 N N . ILE B 2 188 ? -8.114 52.944 40.274 1.00 15.34 188 ILE B N 1
ATOM 4015 C CA . ILE B 2 188 ? -8.546 52.299 41.515 1.00 17.33 188 ILE B CA 1
ATOM 4016 C C . ILE B 2 188 ? -10.101 52.149 41.557 1.00 18.02 188 ILE B C 1
ATOM 4017 O O . ILE B 2 188 ? -10.585 51.088 41.891 1.00 17.30 188 ILE B O 1
ATOM 4022 N N . ARG B 2 189 ? -10.831 53.209 41.228 1.00 16.29 189 ARG B N 1
ATOM 4023 C CA . ARG B 2 189 ? -12.315 53.123 41.201 1.00 17.97 189 ARG B CA 1
ATOM 4024 C C . ARG B 2 189 ? -12.720 52.078 40.206 1.00 17.06 189 ARG B C 1
ATOM 4025 O O . ARG B 2 189 ? -13.693 51.316 40.433 1.00 19.14 189 ARG B O 1
ATOM 4033 N N . GLY B 2 190 ? -12.139 52.136 39.018 1.00 16.73 190 GLY B N 1
ATOM 4034 C CA . GLY B 2 190 ? -12.459 51.154 37.972 1.00 16.00 190 GLY B CA 1
ATOM 4035 C C . GLY B 2 190 ? -12.288 49.713 38.448 1.00 17.99 190 GLY B C 1
ATOM 4036 O O . GLY B 2 190 ? -13.185 48.817 38.236 1.00 17.66 190 GLY B O 1
ATOM 4037 N N . LYS B 2 191 ? -11.168 49.478 39.134 1.00 16.69 191 LYS B N 1
ATOM 4038 C CA . LYS B 2 191 ? -10.838 48.145 39.598 1.00 16.16 191 LYS B CA 1
ATOM 4039 C C . LYS B 2 191 ? -11.814 47.743 40.753 1.00 15.29 191 LYS B C 1
ATOM 4040 O O . LYS B 2 191 ? -12.167 46.544 40.858 1.00 17.79 191 LYS B O 1
ATOM 4046 N N . MET B 2 192 ? -12.212 48.724 41.590 1.00 19.63 192 MET B N 1
ATOM 4047 C CA . MET B 2 192 ? -13.155 48.411 42.668 1.00 17.31 192 MET B CA 1
ATOM 4048 C C . MET B 2 192 ? -14.533 48.057 42.079 1.00 16.63 192 MET B C 1
ATOM 4049 O O . MET B 2 192 ? -15.121 47.076 42.546 1.00 20.70 192 MET B O 1
ATOM 4054 N N . LYS B 2 193 ? -14.952 48.771 41.046 1.00 16.46 193 LYS B N 1
ATOM 4055 C CA . LYS B 2 193 ? -16.367 48.522 40.501 1.00 17.64 193 LYS B CA 1
ATOM 4056 C C . LYS B 2 193 ? -16.280 47.112 39.852 1.00 20.24 193 LYS B C 1
ATOM 4057 O O . LYS B 2 193 ? -17.156 46.287 40.001 1.00 22.31 193 LYS B O 1
ATOM 4063 N N . ALA B 2 194 ? -15.123 46.786 39.234 1.00 15.75 194 ALA B N 1
ATOM 4064 C CA . ALA B 2 194 ? -14.914 45.508 38.594 1.00 18.43 194 ALA B CA 1
ATOM 4065 C C . ALA B 2 194 ? -14.949 44.340 39.589 1.00 18.04 194 ALA B C 1
ATOM 4066 O O . ALA B 2 194 ? -15.562 43.274 39.297 1.00 21.09 194 ALA B O 1
ATOM 4068 N N . ARG B 2 195 ? -14.294 44.529 40.739 1.00 17.57 195 ARG B N 1
ATOM 4069 C C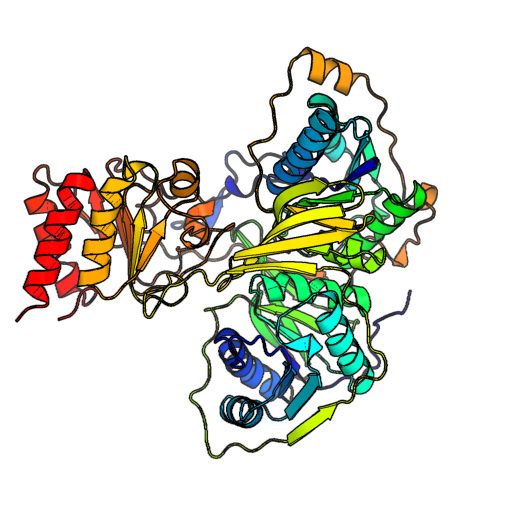A . ARG B 2 195 ? -14.219 43.581 41.840 1.00 15.75 195 ARG B CA 1
ATOM 4070 C C . ARG B 2 195 ? -15.668 43.270 42.300 1.00 15.90 195 ARG B C 1
ATOM 4071 O O . ARG B 2 195 ? -15.927 42.098 42.642 1.00 22.12 195 ARG B O 1
ATOM 4079 N N . LYS B 2 196 ? -16.569 44.271 42.323 1.00 22.53 196 LYS B N 1
ATOM 4080 C CA . LYS B 2 196 ? -17.907 44.115 42.889 1.00 20.79 196 LYS B CA 1
ATOM 4081 C C . LYS B 2 196 ? -18.933 43.480 41.903 1.00 18.46 196 LYS B C 1
ATOM 4082 O O . LYS B 2 196 ? -20.047 43.084 42.301 1.00 27.10 196 LYS B O 1
ATOM 4088 N N . ALA B 2 197 ? -18.605 43.491 40.618 1.00 17.70 197 ALA B N 1
ATOM 4089 C CA . ALA B 2 197 ? -19.455 43.012 39.568 1.00 17.81 197 ALA B CA 1
ATOM 4090 C C . ALA B 2 197 ? -19.728 41.514 39.670 1.00 16.11 197 ALA B C 1
ATOM 4091 O O . ALA B 2 197 ? -18.844 40.744 40.102 1.00 18.93 197 ALA B O 1
ATOM 4093 N N . GLU B 2 198 ? -20.910 41.114 39.190 1.00 20.54 198 GLU B N 1
ATOM 4094 C CA . GLU B 2 198 ? -21.163 39.721 39.092 1.00 19.71 198 GLU B CA 1
ATOM 4095 C C . GLU B 2 198 ? -20.676 39.265 37.721 1.00 16.16 198 GLU B C 1
ATOM 4096 O O . GLU B 2 198 ? -21.011 39.878 36.645 1.00 20.77 198 GLU B O 1
ATOM 4102 N N . ILE B 2 199 ? -19.903 38.179 37.711 1.00 17.75 199 ILE B N 1
ATOM 4103 C CA . ILE B 2 199 ? -19.371 37.546 36.484 1.00 16.49 199 ILE B CA 1
ATOM 4104 C C . ILE B 2 199 ? -19.936 36.133 36.502 1.00 17.72 199 ILE B C 1
ATOM 4105 O O . ILE B 2 199 ? -19.488 35.286 37.298 1.00 20.26 199 ILE B O 1
ATOM 4110 N N . PRO B 2 200 ? -20.967 35.890 35.681 1.00 16.27 200 PRO B N 1
ATOM 4111 C CA . PRO B 2 200 ? -21.513 34.521 35.694 1.00 18.74 200 PRO B CA 1
ATOM 4112 C C . PRO B 2 200 ? -20.453 33.550 35.085 1.00 14.80 200 PRO B C 1
ATOM 4113 O O . PRO B 2 200 ? -19.703 33.920 34.163 1.00 18.02 200 PRO B O 1
ATOM 4117 N N . VAL B 2 201 ? -20.515 32.291 35.542 1.00 17.43 201 VAL B N 1
ATOM 4118 C CA . VAL B 2 201 ? -19.646 31.222 35.092 1.00 17.25 201 VAL B CA 1
ATOM 4119 C C . VAL B 2 201 ? -20.562 30.151 34.462 1.00 15.94 201 VAL B C 1
ATOM 4120 O O . VAL B 2 201 ? -21.570 29.711 35.094 1.00 21.52 201 VAL B O 1
ATOM 4124 N N . TYR B 2 202 ? -20.296 29.803 33.211 1.00 15.39 202 TYR B N 1
ATOM 4125 C CA . TYR B 2 202 ? -21.090 28.883 32.391 1.00 15.08 202 TYR B CA 1
ATOM 4126 C C . TYR B 2 202 ? -20.359 27.584 32.105 1.00 13.78 202 TYR B C 1
ATOM 4127 O O . TYR B 2 202 ? -19.244 27.622 31.581 1.00 17.50 202 TYR B O 1
ATOM 4136 N N . THR B 2 203 ? -20.960 26.500 32.499 1.00 14.44 203 THR B N 1
ATOM 4137 C CA . THR B 2 203 ? -20.569 25.186 32.090 1.00 14.98 203 THR B CA 1
ATOM 4138 C C . THR B 2 203 ? -21.067 24.843 30.712 1.00 14.24 203 THR B C 1
ATOM 4139 O O . THR B 2 203 ? -22.042 25.433 30.225 1.00 16.38 203 THR B O 1
ATOM 4143 N N . ALA B 2 204 ? -20.554 23.775 30.146 1.00 13.82 204 ALA B N 1
ATOM 4144 C CA . ALA B 2 204 ? -21.041 23.265 28.876 1.00 15.73 204 ALA B CA 1
ATOM 4145 C C . ALA B 2 204 ? -22.549 22.878 29.041 1.00 14.09 204 ALA B C 1
ATOM 4146 O O . ALA B 2 204 ? -23.326 23.159 28.142 1.00 18.04 204 ALA B O 1
ATOM 4148 N N . ALA B 2 205 ? -22.855 22.193 30.134 1.00 14.93 205 ALA B N 1
ATOM 4149 C CA . ALA B 2 205 ? -24.260 21.759 30.383 1.00 17.29 205 ALA B CA 1
ATOM 4150 C C . ALA B 2 205 ? -25.216 22.965 30.452 1.00 17.84 205 ALA B C 1
ATOM 4151 O O . ALA B 2 205 ? -26.316 22.944 29.884 1.00 22.63 205 ALA B O 1
ATOM 4153 N N . ALA B 2 206 ? -24.790 24.016 31.119 1.00 19.40 206 ALA B N 1
ATOM 4154 C CA . ALA B 2 206 ? -25.591 25.251 31.206 1.00 16.48 206 ALA B CA 1
ATOM 4155 C C . ALA B 2 206 ? -25.910 25.926 29.862 1.00 16.13 206 ALA B C 1
ATOM 4156 O O . ALA B 2 206 ? -26.942 26.580 29.648 1.00 23.07 206 ALA B O 1
ATOM 4158 N N . LEU B 2 207 ? -25.006 25.791 28.937 1.00 19.24 207 LEU B N 1
ATOM 4159 C CA . LEU B 2 207 ? -25.102 26.404 27.645 1.00 18.61 207 LEU B CA 1
ATOM 4160 C C . LEU B 2 207 ? -25.671 25.383 26.638 1.00 17.41 207 LEU B C 1
ATOM 4161 O O . LEU B 2 207 ? -25.823 25.699 25.460 1.00 19.48 207 LEU B O 1
ATOM 4166 N N . GLU B 2 208 ? -25.928 24.142 27.114 1.00 18.11 208 GLU B N 1
ATOM 4167 C CA . GLU B 2 208 ? -26.351 23.020 26.252 1.00 21.19 208 GLU B CA 1
ATOM 4168 C C . GLU B 2 208 ? -25.423 22.806 25.045 1.00 20.51 208 GLU B C 1
ATOM 4169 O O . GLU B 2 208 ? -25.889 22.572 23.924 1.00 22.20 208 GLU B O 1
ATOM 4175 N N . ILE B 2 209 ? -24.100 22.943 25.259 1.00 20.52 209 ILE B N 1
ATOM 4176 C CA . ILE B 2 209 ? -23.158 22.679 24.210 1.00 18.85 209 ILE B CA 1
ATOM 4177 C C . ILE B 2 209 ? -22.797 21.183 24.248 1.00 16.38 209 ILE B C 1
ATOM 4178 O O . ILE B 2 209 ? -22.279 20.712 25.292 1.00 18.00 209 ILE B O 1
ATOM 4183 N N . PRO B 2 210 ? -23.010 20.474 23.142 1.00 18.76 210 PRO B N 1
ATOM 4184 C CA . PRO B 2 210 ? -22.570 19.053 23.169 1.00 18.40 210 PRO B CA 1
ATOM 4185 C C . PRO B 2 210 ? -21.097 18.852 23.470 1.00 15.62 210 PRO B C 1
ATOM 4186 O O . PRO B 2 210 ? -20.265 19.558 22.911 1.00 18.81 210 PRO B O 1
ATOM 4190 N N . LEU B 2 211 ? -20.862 17.883 24.329 1.00 14.28 211 LEU B N 1
ATOM 4191 C CA . LEU B 2 211 ? -19.488 17.557 24.798 1.00 14.74 211 LEU B CA 1
ATOM 4192 C C . LEU B 2 211 ? -18.667 17.144 23.645 1.00 17.62 211 LEU B C 1
ATOM 4193 O O . LEU B 2 211 ? -17.497 17.374 23.732 1.00 17.38 211 LEU B O 1
ATOM 4198 N N . ASP B 2 212 ? -19.200 16.519 22.610 1.00 16.13 212 ASP B N 1
ATOM 4199 C CA . ASP B 2 212 ? -18.335 16.003 21.523 1.00 16.99 212 ASP B CA 1
ATOM 4200 C C . ASP B 2 212 ? -17.815 17.053 20.520 1.00 14.30 212 ASP B C 1
ATOM 4201 O O . ASP B 2 212 ? -17.059 16.699 19.612 1.00 19.81 212 ASP B O 1
ATOM 4206 N N . ILE B 2 213 ? -18.195 18.332 20.688 1.00 16.03 213 ILE B N 1
ATOM 4207 C CA . ILE B 2 213 ? -17.776 19.391 19.797 1.00 16.41 213 ILE B CA 1
ATOM 4208 C C . ILE B 2 213 ? -16.783 20.320 20.474 1.00 13.40 213 ILE B C 1
ATOM 4209 O O . ILE B 2 213 ? -16.311 21.253 19.811 1.00 16.72 213 ILE B O 1
ATOM 4214 N N . ILE B 2 214 ? -16.546 20.069 21.745 1.00 13.76 214 ILE B N 1
ATOM 4215 C CA . ILE B 2 214 ? -15.706 20.940 22.557 1.00 11.70 214 ILE B CA 1
ATOM 4216 C C . ILE B 2 214 ? -14.571 20.156 23.179 1.00 13.11 214 ILE B C 1
ATOM 4217 O O . ILE B 2 214 ? -14.583 18.952 23.186 1.00 16.12 214 ILE B O 1
ATOM 4222 N N . GLY B 2 215 ? -13.608 20.884 23.733 1.00 14.49 215 GLY B N 1
ATOM 4223 C CA . GLY B 2 215 ? -12.423 20.231 24.399 1.00 12.71 215 GLY B CA 1
ATOM 4224 C C . GLY B 2 215 ? -11.672 19.286 23.468 1.00 11.13 215 GLY B C 1
ATOM 4225 O O . GLY B 2 215 ? -11.735 19.401 22.250 1.00 12.76 215 GLY B O 1
ATOM 4226 N N . LYS B 2 216 ? -10.957 18.309 24.082 1.00 14.47 216 LYS B N 1
ATOM 4227 C CA . LYS B 2 216 ? -10.284 17.343 23.294 1.00 16.63 216 LYS B CA 1
ATOM 4228 C C . LYS B 2 216 ? -11.172 16.592 22.339 1.00 14.83 216 LYS B C 1
ATOM 4229 O O . LYS B 2 216 ? -10.824 16.298 21.217 1.00 15.11 216 LYS B O 1
ATOM 4235 N N . ALA B 2 217 ? -12.390 16.256 22.847 1.00 17.94 217 ALA B N 1
ATOM 4236 C CA . ALA B 2 217 ? -13.302 15.432 22.047 1.00 16.83 217 ALA B CA 1
ATOM 4237 C C . ALA B 2 217 ? -13.667 16.120 20.717 1.00 14.60 217 ALA B C 1
ATOM 4238 O O . ALA B 2 217 ? -13.735 15.487 19.686 1.00 18.77 217 ALA B O 1
ATOM 4240 N N . GLY B 2 218 ? -13.818 17.451 20.766 1.00 14.98 218 GLY B N 1
ATOM 4241 C CA . GLY B 2 218 ? -14.173 18.227 19.583 1.00 15.56 218 GLY B CA 1
ATOM 4242 C C . GLY B 2 218 ? -13.020 18.715 18.681 1.00 14.40 218 GLY B C 1
ATOM 4243 O O . GLY B 2 218 ? -13.191 19.439 17.719 1.00 14.17 218 GLY B O 1
ATOM 4244 N N . SER B 2 219 ? -11.759 18.223 19.013 1.00 14.50 219 SER B N 1
ATOM 4245 C CA . SER B 2 219 ? -10.469 18.670 18.377 1.00 14.48 219 SER B CA 1
ATOM 4246 C C . SER B 2 219 ? -9.977 17.714 17.298 1.00 12.21 219 SER B C 1
ATOM 4247 O O . SER B 2 219 ? -9.588 16.595 17.655 1.00 14.89 219 SER B O 1
ATOM 4250 N N . PRO B 2 220 ? -10.027 18.109 16.053 1.00 12.52 220 PRO B N 1
ATOM 4251 C CA . PRO B 2 220 ? -9.312 1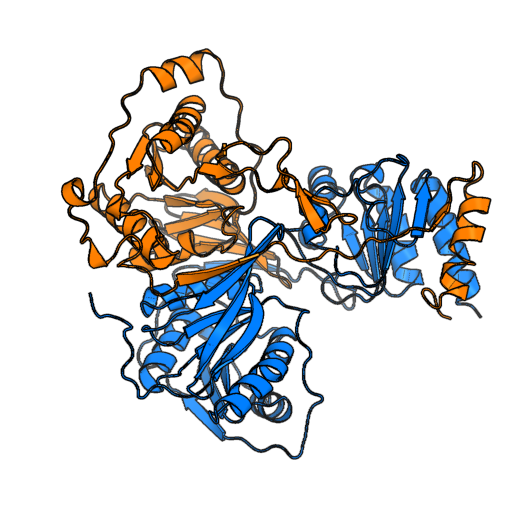7.319 15.027 1.00 15.38 220 PRO B CA 1
ATOM 4252 C C . PRO B 2 220 ? -7.782 17.154 15.202 1.00 13.66 220 PRO B C 1
ATOM 4253 O O . PRO B 2 220 ? -7.260 16.166 14.748 1.00 16.75 220 PRO B O 1
ATOM 4257 N N . THR B 2 221 ? -7.174 18.186 15.719 1.00 13.25 221 THR B N 1
ATOM 4258 C CA . THR B 2 221 ? -5.730 18.137 15.905 1.00 13.97 221 THR B CA 1
ATOM 4259 C C . THR B 2 221 ? -5.448 17.744 17.346 1.00 14.99 221 THR B C 1
ATOM 4260 O O . THR B 2 221 ? -6.205 17.964 18.297 1.00 17.23 221 THR B O 1
ATOM 4264 N N . GLN B 2 222 ? -4.228 17.183 17.507 1.00 14.00 222 GLN B N 1
ATOM 4265 C CA . GLN B 2 222 ? -3.678 16.852 18.833 1.00 16.72 222 GLN B CA 1
ATOM 4266 C C . GLN B 2 222 ? -2.147 17.178 18.809 1.00 16.18 222 GLN B C 1
ATOM 4267 O O . GLN B 2 222 ? -1.442 16.725 17.908 1.00 15.49 222 GLN B O 1
ATOM 4273 N N . VAL B 2 223 ? -1.694 17.867 19.861 1.00 15.70 223 VAL B N 1
ATOM 4274 C CA . VAL B 2 223 ? -0.222 18.131 20.026 1.00 14.37 223 VAL B CA 1
ATOM 4275 C C . VAL B 2 223 ? 0.316 16.803 20.553 1.00 17.26 223 VAL B C 1
ATOM 4276 O O . VAL B 2 223 ? -0.068 16.405 21.686 1.00 17.08 223 VAL B O 1
ATOM 4280 N N . MET B 2 224 ? 1.276 16.225 19.810 1.00 14.63 224 MET B N 1
ATOM 4281 C CA . MET B 2 224 ? 1.800 14.901 20.169 1.00 16.63 224 MET B CA 1
ATOM 4282 C C . MET B 2 224 ? 3.050 15.036 21.023 1.00 13.90 224 MET B C 1
ATOM 4283 O O . MET B 2 224 ? 3.382 14.166 21.837 1.00 17.77 224 MET B O 1
ATOM 4288 N N . LYS B 2 225 ? 3.703 16.182 20.842 1.00 18.95 225 LYS B N 1
ATOM 4289 C CA . LYS B 2 225 ? 5.018 16.430 21.450 1.00 16.98 225 LYS B CA 1
ATOM 4290 C C . LYS B 2 225 ? 5.374 17.902 21.328 1.00 15.74 225 LYS B C 1
ATOM 4291 O O . LYS B 2 225 ? 5.010 18.574 20.357 1.00 16.30 225 LYS B O 1
ATOM 4297 N N . SER B 2 226 ? 6.031 18.389 22.376 1.00 18.05 226 SER B N 1
ATOM 4298 C CA . SER B 2 226 ? 6.603 19.698 22.308 1.00 20.56 226 SER B CA 1
ATOM 4299 C C . SER B 2 226 ? 7.939 19.717 22.944 1.00 25.02 226 SER B C 1
ATOM 4300 O O . SER B 2 226 ? 8.208 18.963 23.874 1.00 27.55 226 SER B O 1
ATOM 4303 N N . PHE B 2 227 ? 8.749 20.643 22.443 1.00 19.94 227 PHE B N 1
ATOM 4304 C CA . PHE B 2 227 ? 10.204 20.718 22.799 1.00 20.16 227 PHE B CA 1
ATOM 4305 C C . PHE B 2 227 ? 10.670 22.137 22.650 1.00 19.72 227 PHE B C 1
ATOM 4306 O O . PHE B 2 227 ? 10.091 22.959 21.885 1.00 19.90 227 PHE B O 1
ATOM 4314 N N . THR B 2 228 ? 11.769 22.420 23.374 1.00 19.64 228 THR B N 1
ATOM 4315 C CA . THR B 2 228 ? 12.428 23.709 23.221 1.00 18.99 228 THR B CA 1
ATOM 4316 C C . THR B 2 228 ? 13.335 23.548 21.994 1.00 24.23 228 THR B C 1
ATOM 4317 O O . THR B 2 228 ? 14.213 22.628 21.975 1.00 29.05 228 THR B O 1
ATOM 4321 N N . PRO B 2 229 ? 13.183 24.424 20.981 1.00 21.39 229 PRO B N 1
ATOM 4322 C CA . PRO B 2 229 ? 14.185 24.362 19.909 1.00 24.88 229 PRO B CA 1
ATOM 4323 C C . PRO B 2 229 ? 15.611 24.811 20.357 1.00 26.79 229 PRO B C 1
ATOM 4324 O O . PRO B 2 229 ? 15.723 25.617 21.305 1.00 27.91 229 PRO B O 1
ATOM 4328 N N . LYS B 2 230 ? 16.646 24.209 19.730 1.00 33.87 230 LYS B N 1
ATOM 4329 C CA . LYS B 2 230 ? 18.049 24.645 19.848 1.00 35.60 230 LYS B CA 1
ATOM 4330 C C . LYS B 2 230 ? 18.241 26.016 19.258 1.00 30.91 230 LYS B C 1
ATOM 4331 O O . LYS B 2 230 ? 17.662 26.332 18.216 1.00 31.56 230 LYS B O 1
ATOM 4337 N N . VAL B 2 231 ? 19.104 26.815 19.893 1.00 37.82 231 VAL B N 1
ATOM 4338 C CA . VAL B 2 231 ? 19.398 28.178 19.391 1.00 28.43 231 VAL B CA 1
ATOM 4339 C C . VAL B 2 231 ? 20.870 28.246 19.274 1.00 33.32 231 VAL B C 1
ATOM 4340 O O . VAL B 2 231 ? 21.567 28.076 20.274 1.00 31.06 231 VAL B O 1
ATOM 4344 N N . THR B 2 232 ? 21.361 28.495 18.067 1.00 32.91 232 THR B N 1
ATOM 4345 C CA . THR B 2 232 ? 22.839 28.586 17.867 1.00 32.12 232 THR B CA 1
ATOM 4346 C C . THR B 2 232 ? 23.354 29.960 18.365 1.00 29.70 232 THR B C 1
ATOM 4347 O O . THR B 2 232 ? 22.927 31.027 17.875 1.00 34.81 232 THR B O 1
ATOM 4351 N N . GLN B 2 233 ? 24.234 29.932 19.355 1.00 27.73 233 GLN B N 1
ATOM 4352 C CA . GLN B 2 233 ? 24.817 31.166 19.888 1.00 29.37 233 GLN B CA 1
ATOM 4353 C C . GLN B 2 233 ? 25.588 31.889 18.784 1.00 29.62 233 GLN B C 1
ATOM 4354 O O . GLN B 2 233 ? 26.296 31.255 18.021 1.00 28.68 233 GLN B O 1
ATOM 4360 N N . VAL B 2 234 ? 25.410 33.214 18.717 1.00 30.31 234 VAL B N 1
ATOM 4361 C CA . VAL B 2 234 ? 26.112 34.068 17.757 1.00 23.81 234 VAL B CA 1
ATOM 4362 C C . VAL B 2 234 ? 27.191 34.791 18.550 1.00 26.41 234 VAL B C 1
ATOM 4363 O O . VAL B 2 234 ? 26.942 35.398 19.590 1.00 29.09 234 VAL B O 1
ATOM 4367 N N . HIS B 2 235 ? 28.379 34.736 18.031 1.00 32.11 235 HIS B N 1
ATOM 4368 C CA . HIS B 2 235 ? 29.594 35.349 18.722 1.00 34.45 235 HIS B CA 1
ATOM 4369 C C . HIS B 2 235 ? 30.032 36.590 17.977 1.00 27.44 235 HIS B C 1
ATOM 4370 O O . HIS B 2 235 ? 30.864 36.536 17.160 1.00 31.45 235 HIS B O 1
ATOM 4377 N N . GLY B 2 236 ? 29.300 37.687 18.164 1.00 26.63 236 GLY B N 1
ATOM 4378 C CA . GLY B 2 236 ? 29.459 38.878 17.305 1.00 31.60 236 GLY B CA 1
ATOM 4379 C C . GLY B 2 236 ? 30.783 39.637 17.457 1.00 23.49 236 GLY B C 1
ATOM 4380 O O . GLY B 2 236 ? 31.430 39.579 18.480 1.00 37.51 236 GLY B O 1
ATOM 4381 N N . GLU B 2 237 ? 31.206 40.267 16.366 1.00 26.35 237 GLU B N 1
ATOM 4382 C CA . GLU B 2 237 ? 32.377 41.114 16.331 1.00 22.77 237 GLU B CA 1
ATOM 4383 C C . GLU B 2 237 ? 31.821 42.536 16.363 1.00 21.38 237 GLU B C 1
ATOM 4384 O O . GLU B 2 237 ? 31.209 43.076 15.338 1.00 31.05 237 GLU B O 1
ATOM 4390 N N . ILE B 2 238 ? 31.948 43.149 17.540 1.00 22.33 238 ILE B N 1
ATOM 4391 C CA . ILE B 2 238 ? 31.262 44.414 17.704 1.00 26.92 238 ILE B CA 1
ATOM 4392 C C . ILE B 2 238 ? 32.350 45.432 17.980 1.00 21.09 238 ILE B C 1
ATOM 4393 O O . ILE B 2 238 ? 33.074 45.287 18.915 1.00 26.72 238 ILE B O 1
ATOM 4398 N N . PHE B 2 239 ? 32.430 46.465 17.143 1.00 21.99 239 PHE B N 1
ATOM 4399 C CA . PHE B 2 239 ? 33.423 47.522 17.264 1.00 21.36 239 PHE B CA 1
ATOM 4400 C C . PHE B 2 239 ? 32.856 48.720 17.996 1.00 20.63 239 PHE B C 1
ATOM 4401 O O . PHE B 2 239 ? 31.680 49.144 17.755 1.00 24.79 239 PHE B O 1
ATOM 4409 N N . ASP B 2 240 ? 33.572 49.244 18.985 1.00 27.74 240 ASP B N 1
ATOM 4410 C CA . ASP B 2 240 ? 33.035 50.326 19.849 1.00 23.65 240 ASP B CA 1
ATOM 4411 C C . ASP B 2 240 ? 34.059 51.464 19.965 1.00 23.79 240 ASP B C 1
ATOM 4412 O O . ASP B 2 240 ? 34.030 52.242 20.923 1.00 27.64 240 ASP B O 1
ATOM 4417 N N . ASP B 2 241 ? 34.890 51.612 18.944 1.00 24.53 241 ASP B N 1
ATOM 4418 C CA . ASP B 2 241 ? 35.890 52.740 18.891 1.00 25.91 241 ASP B CA 1
ATOM 4419 C C . ASP B 2 241 ? 35.199 54.102 19.033 1.00 23.00 241 ASP B C 1
ATOM 4420 O O . ASP B 2 241 ? 34.104 54.365 18.508 1.00 27.60 241 ASP B O 1
ATOM 4425 N N . GLU B 2 242 ? 35.898 55.010 19.698 1.00 31.02 242 GLU B N 1
ATOM 4426 C CA . GLU B 2 242 ? 35.426 56.405 19.961 1.00 31.95 242 GLU B CA 1
ATOM 4427 C C . GLU B 2 242 ? 35.120 57.105 18.649 1.00 28.48 242 GLU B C 1
ATOM 4428 O O . GLU B 2 242 ? 34.075 57.735 18.470 1.00 31.39 242 GLU B O 1
ATOM 4434 N N . ASP B 2 243 ? 36.053 56.956 17.714 1.00 27.39 243 ASP B N 1
ATOM 4435 C CA . ASP B 2 243 ? 36.023 57.645 16.422 1.00 30.71 243 ASP B CA 1
ATOM 4436 C C . ASP B 2 243 ? 35.177 56.761 15.554 1.00 32.72 243 ASP B C 1
ATOM 4437 O O . ASP B 2 243 ? 35.568 55.601 15.304 1.00 26.86 243 ASP B O 1
ATOM 4442 N N . PRO B 2 244 ? 33.988 57.259 15.145 1.00 28.61 244 PRO B N 1
ATOM 4443 C CA . PRO B 2 244 ? 33.148 56.433 14.265 1.00 23.69 244 PRO B CA 1
ATOM 4444 C C . PRO B 2 244 ? 33.810 56.039 12.931 1.00 25.14 244 PRO B C 1
ATOM 4445 O O . PRO B 2 244 ? 33.464 55.021 12.365 1.00 24.66 244 PRO B O 1
ATOM 4449 N N . ALA B 2 245 ? 34.702 56.875 12.395 1.00 29.83 245 ALA B N 1
ATOM 4450 C CA . ALA B 2 245 ? 35.449 56.534 11.182 1.00 25.50 245 ALA B CA 1
ATOM 4451 C C . ALA B 2 245 ? 36.309 55.302 11.408 1.00 26.81 245 ALA B C 1
ATOM 4452 O O . ALA B 2 245 ? 36.481 54.496 10.495 1.00 26.60 245 ALA B O 1
ATOM 4454 N N . VAL B 2 246 ? 36.858 55.133 12.606 1.00 28.64 246 VAL B N 1
ATOM 4455 C CA . VAL B 2 246 ? 37.685 53.957 12.880 1.00 26.15 246 VAL B CA 1
ATOM 4456 C C . VAL B 2 246 ? 36.810 52.660 12.961 1.00 26.93 246 VAL B C 1
ATOM 4457 O O . VAL B 2 246 ? 37.163 51.596 12.395 1.00 26.62 246 VAL B O 1
ATOM 4461 N N . ALA B 2 247 ? 35.778 52.741 13.801 1.00 24.95 247 ALA B N 1
ATOM 4462 C CA . ALA B 2 247 ? 34.791 51.654 13.899 1.00 20.85 247 ALA B CA 1
ATOM 4463 C C . ALA B 2 247 ? 34.314 51.199 12.497 1.00 23.13 247 ALA B C 1
ATOM 4464 O O . ALA B 2 247 ? 34.248 49.993 12.229 1.00 21.41 247 ALA B O 1
ATOM 4466 N N . VAL B 2 248 ? 33.976 52.161 11.632 1.00 20.61 248 VAL B N 1
ATOM 4467 C CA . VAL B 2 248 ? 33.458 51.874 10.276 1.00 20.77 248 VAL B CA 1
ATOM 4468 C C . VAL B 2 248 ? 34.587 51.153 9.419 1.00 20.40 248 VAL B C 1
ATOM 4469 O O . VAL B 2 248 ? 34.328 50.141 8.751 1.00 20.41 248 VAL B O 1
ATOM 4473 N N . ASP B 2 249 ? 35.788 51.684 9.405 1.00 22.30 249 ASP B N 1
ATOM 4474 C CA . ASP B 2 249 ? 36.891 50.988 8.767 1.00 29.63 249 ASP B CA 1
ATOM 4475 C C . ASP B 2 249 ? 36.999 49.523 9.162 1.00 24.01 249 ASP B C 1
ATOM 4476 O O . ASP B 2 249 ? 37.125 48.641 8.305 1.00 25.11 249 ASP B O 1
ATOM 4481 N N . LYS B 2 250 ? 37.003 49.271 10.467 1.00 24.06 250 LYS B N 1
ATOM 4482 C CA . LYS B 2 250 ? 37.090 47.922 10.994 1.00 24.18 250 LYS B CA 1
ATOM 4483 C C . LYS B 2 250 ? 35.898 47.067 10.563 1.00 26.05 250 LYS B C 1
ATOM 4484 O O . LYS B 2 250 ? 36.039 45.918 10.108 1.00 24.55 250 LYS B O 1
ATOM 4490 N N . LEU B 2 251 ? 34.735 47.662 10.710 1.00 25.64 251 LEU B N 1
ATOM 4491 C CA . LEU B 2 251 ? 33.587 46.879 10.311 1.00 18.66 251 LEU B CA 1
ATOM 4492 C C . LEU B 2 251 ? 33.637 46.476 8.843 1.00 18.93 251 LEU B C 1
ATOM 4493 O O . LEU B 2 251 ? 33.346 45.300 8.480 1.00 21.56 251 LEU B O 1
ATOM 4498 N N . VAL B 2 252 ? 33.891 47.478 7.978 1.00 20.36 252 VAL B N 1
ATOM 4499 C CA . VAL B 2 252 ? 33.843 47.218 6.541 1.00 25.89 252 VAL B CA 1
ATOM 4500 C C . VAL B 2 252 ? 34.946 46.200 6.163 1.00 19.93 252 VAL B C 1
ATOM 4501 O O . VAL B 2 252 ? 34.755 45.311 5.397 1.00 21.66 252 VAL B O 1
ATOM 4505 N N A ASN B 2 253 ? 36.178 46.397 6.645 0.50 20.53 253 ASN B N 1
ATOM 4506 N N B ASN B 2 253 ? 36.167 46.406 6.699 0.50 23.71 253 ASN B N 1
ATOM 4507 C CA A ASN B 2 253 ? 37.264 45.453 6.251 0.50 24.13 253 ASN B CA 1
ATOM 4508 C CA B ASN B 2 253 ? 37.287 45.432 6.514 0.50 28.89 253 ASN B CA 1
ATOM 4509 C C A ASN B 2 253 ? 36.896 43.995 6.686 0.50 22.95 253 ASN B C 1
ATOM 4510 C C B ASN B 2 253 ? 36.769 44.033 6.645 0.50 22.82 253 ASN B C 1
ATOM 4511 O O A ASN B 2 253 ? 37.202 43.046 5.997 0.50 24.66 253 ASN B O 1
ATOM 4512 O O B ASN B 2 253 ? 36.914 43.177 5.780 0.50 22.67 253 ASN B O 1
ATOM 4521 N N . LYS B 2 254 ? 36.190 43.831 7.818 1.00 21.77 254 LYS B N 1
ATOM 4522 C CA . LYS B 2 254 ? 35.724 42.524 8.232 1.00 27.15 254 LYS B CA 1
ATOM 4523 C C . LYS B 2 254 ? 34.581 42.020 7.306 1.00 23.81 254 LYS B C 1
ATOM 4524 O O . LYS B 2 254 ? 34.625 40.861 6.870 1.00 21.13 254 LYS B O 1
ATOM 4530 N N . LEU B 2 255 ? 33.597 42.880 6.961 1.00 18.77 255 LEU B N 1
ATOM 4531 C CA . LEU B 2 255 ? 32.502 42.472 6.068 1.00 19.70 255 LEU B CA 1
ATOM 4532 C C . LEU B 2 255 ? 33.024 42.039 4.701 1.00 18.77 255 LEU B C 1
ATOM 4533 O O . LEU B 2 255 ? 32.514 41.109 4.066 1.00 21.96 255 LEU B O 1
ATOM 4538 N N . ILE B 2 256 ? 34.003 42.804 4.222 1.00 20.76 256 ILE B N 1
ATOM 4539 C CA . ILE B 2 256 ? 34.759 42.406 2.994 1.00 20.39 256 ILE B CA 1
ATOM 4540 C C . ILE B 2 256 ? 35.463 41.022 3.042 1.00 20.71 256 ILE B C 1
ATOM 4541 O O . ILE B 2 256 ? 35.255 40.177 2.149 1.00 23.34 256 ILE B O 1
ATOM 4546 N N . GLU B 2 257 ? 36.263 40.833 4.091 1.00 19.62 257 GLU B N 1
ATOM 4547 C CA . GLU B 2 257 ? 37.101 39.639 4.306 1.00 21.54 257 GLU B CA 1
ATOM 4548 C C . GLU B 2 257 ? 36.203 38.442 4.493 1.00 25.82 257 GLU B C 1
ATOM 4549 O O . GLU B 2 257 ? 36.484 37.378 4.022 1.00 22.32 257 GLU B O 1
ATOM 4555 N N . ASP B 2 258 ? 35.027 38.654 5.105 1.00 17.66 258 ASP B N 1
ATOM 4556 C CA . ASP B 2 258 ? 34.111 37.536 5.367 1.00 18.34 258 ASP B CA 1
ATOM 4557 C C . ASP B 2 258 ? 33.072 37.338 4.233 1.00 18.75 258 ASP B C 1
ATOM 4558 O O . ASP B 2 258 ? 32.209 36.458 4.353 1.00 22.62 258 ASP B O 1
ATOM 4563 N N . LYS B 2 259 ? 33.203 38.091 3.138 1.00 19.75 259 LYS B N 1
ATOM 4564 C CA . LYS B 2 259 ? 32.442 37.846 1.898 1.00 18.48 259 LYS B CA 1
ATOM 4565 C C . LYS B 2 259 ? 30.945 38.258 2.137 1.00 17.22 259 LYS B C 1
ATOM 4566 O O . LYS B 2 259 ? 29.973 37.696 1.481 1.00 21.13 259 LYS B O 1
ATOM 4572 N N . ILE B 2 260 ? 30.779 39.237 3.042 1.00 17.24 260 ILE B N 1
ATOM 4573 C CA . ILE B 2 260 ? 29.384 39.740 3.365 1.00 17.87 260 ILE B CA 1
ATOM 4574 C C . ILE B 2 260 ? 29.020 40.868 2.375 1.00 17.28 260 ILE B C 1
ATOM 4575 O O . ILE B 2 260 ? 27.883 40.956 1.940 1.00 22.45 260 ILE B O 1
ATOM 4580 N N . ILE B 2 261 ? 29.979 41.758 2.125 1.00 21.02 261 ILE B N 1
ATOM 4581 C CA . ILE B 2 261 ? 29.910 42.870 1.199 1.00 23.30 261 ILE B CA 1
ATOM 4582 C C . ILE B 2 261 ? 30.809 42.463 0.012 1.00 27.43 261 ILE B C 1
ATOM 4583 O O . ILE B 2 261 ? 31.954 42.101 0.230 1.00 29.44 261 ILE B O 1
ATOM 4588 N N . THR B 2 262 ? 30.264 42.496 -1.217 1.00 25.49 262 THR B N 1
ATOM 4589 C CA . THR B 2 262 ? 30.954 42.193 -2.459 1.00 28.65 262 THR B CA 1
ATOM 4590 C C . THR B 2 262 ? 30.930 43.359 -3.444 1.00 32.94 262 THR B C 1
ATOM 4591 O O . THR B 2 262 ? 30.194 44.328 -3.247 1.00 35.86 262 THR B O 1
ATOM 4595 N N . LYS B 2 263 ? 31.725 43.253 -4.512 1.00 35.49 263 LYS B N 1
ATOM 4596 C CA . LYS B 2 263 ? 31.966 44.414 -5.414 1.00 39.67 263 LYS B CA 1
ATOM 4597 C C . LYS B 2 263 ? 30.761 44.725 -6.275 1.00 54.07 263 LYS B C 1
ATOM 4598 O O . LYS B 2 263 ? 30.217 43.834 -6.915 1.00 86.45 263 LYS B O 1
#